Protein AF-A0A4W4F0Z3-F1 (afdb_monomer)

Mean predicted aligned error: 22.75 Å

Radius of gyration: 73.08 Å; Cα contacts (8 Å, |Δi|>4): 1; chains: 1; bounding box: 128×76×239 Å

Structure (mmCIF, N/CA/C/O backbone):
data_AF-A0A4W4F0Z3-F1
#
_entry.id   AF-A0A4W4F0Z3-F1
#
loop_
_atom_site.group_PDB
_atom_site.id
_atom_site.type_symbol
_atom_site.label_atom_id
_atom_site.label_alt_id
_atom_site.label_comp_id
_atom_site.label_asym_id
_atom_site.label_entity_id
_atom_site.label_seq_id
_atom_site.pdbx_PDB_ins_code
_atom_site.Cartn_x
_atom_site.Cartn_y
_atom_site.Cartn_z
_atom_site.occupancy
_atom_site.B_iso_or_equiv
_atom_site.auth_seq_id
_atom_site.auth_comp_id
_atom_site.auth_asym_id
_atom_site.auth_atom_id
_atom_site.pdbx_PDB_model_num
ATOM 1 N N . MET A 1 1 ? -8.549 -35.698 18.958 1.00 48.03 1 MET A N 1
ATOM 2 C CA . MET A 1 1 ? -8.783 -36.066 17.546 1.00 48.03 1 MET A CA 1
ATOM 3 C C . MET A 1 1 ? -9.666 -35.002 16.923 1.00 48.03 1 MET A C 1
ATOM 5 O O . MET A 1 1 ? -10.865 -35.073 17.109 1.00 48.03 1 MET A O 1
ATOM 9 N N . THR A 1 2 ? -9.072 -34.030 16.237 1.00 42.62 2 THR A N 1
ATOM 10 C CA . THR A 1 2 ? -9.670 -33.272 15.124 1.00 42.62 2 THR A CA 1
ATOM 11 C C . THR A 1 2 ? -8.516 -32.528 14.460 1.00 42.62 2 THR A C 1
ATOM 13 O O . THR A 1 2 ? -7.638 -31.994 15.133 1.00 42.62 2 THR A O 1
ATOM 16 N N . GLN A 1 3 ? -8.435 -32.678 13.145 1.00 43.06 3 GLN A N 1
ATOM 17 C CA . GLN A 1 3 ? -7.241 -32.471 12.338 1.00 43.06 3 GLN A CA 1
ATOM 18 C C . GLN A 1 3 ? -7.118 -31.033 11.830 1.00 43.06 3 GLN A C 1
ATOM 20 O O . GLN A 1 3 ? -8.111 -30.350 11.593 1.00 43.06 3 GLN A O 1
ATOM 25 N N . ASN A 1 4 ? -5.860 -30.649 11.618 1.00 42.28 4 ASN A N 1
ATOM 26 C CA . ASN A 1 4 ? -5.388 -29.527 10.819 1.00 42.28 4 ASN A CA 1
ATOM 27 C C . ASN A 1 4 ? -6.041 -29.455 9.433 1.00 42.28 4 ASN A C 1
ATOM 29 O O . ASN A 1 4 ? -6.035 -30.439 8.696 1.00 42.28 4 ASN A O 1
ATOM 33 N N . THR A 1 5 ? -6.403 -28.244 9.011 1.00 50.97 5 THR A N 1
ATOM 34 C CA . THR A 1 5 ? -6.470 -27.871 7.591 1.00 50.97 5 THR A CA 1
ATOM 35 C C . THR A 1 5 ? -5.779 -26.523 7.394 1.00 50.97 5 THR A C 1
ATOM 37 O O . THR A 1 5 ? -6.384 -25.468 7.565 1.00 50.97 5 THR A O 1
ATOM 40 N N . HIS A 1 6 ? -4.488 -26.564 7.054 1.00 38.00 6 HIS A N 1
ATOM 41 C CA . HIS A 1 6 ? -3.754 -25.418 6.520 1.00 38.00 6 HIS A CA 1
ATOM 42 C C . HIS A 1 6 ? -4.088 -25.266 5.032 1.00 38.00 6 HIS A C 1
ATOM 44 O O . HIS A 1 6 ? -3.732 -26.120 4.222 1.00 38.00 6 HIS A O 1
ATOM 50 N N . THR A 1 7 ? -4.746 -24.172 4.661 1.00 49.06 7 THR A N 1
ATOM 51 C CA . THR A 1 7 ? -4.883 -23.743 3.266 1.00 49.06 7 THR A CA 1
ATOM 52 C C . THR A 1 7 ? -3.730 -22.804 2.919 1.00 49.06 7 THR A C 1
ATOM 54 O O . THR A 1 7 ? -3.685 -21.668 3.388 1.00 49.06 7 THR A O 1
ATOM 57 N N . HIS A 1 8 ? -2.789 -23.286 2.106 1.00 38.97 8 HIS A N 1
ATOM 58 C CA . HIS A 1 8 ? -1.753 -22.473 1.470 1.00 38.97 8 HIS A CA 1
ATOM 59 C C . HIS A 1 8 ? -2.386 -21.580 0.394 1.00 38.97 8 HIS A C 1
ATOM 61 O O . HIS A 1 8 ? -2.864 -22.080 -0.624 1.00 38.97 8 HIS A O 1
ATOM 67 N N . THR A 1 9 ? -2.363 -20.262 0.586 1.00 44.16 9 THR A N 1
ATOM 68 C CA . THR A 1 9 ? -2.625 -19.290 -0.479 1.00 44.16 9 THR A CA 1
ATOM 69 C C . THR A 1 9 ? -1.297 -18.871 -1.105 1.00 44.16 9 THR A C 1
ATOM 71 O O . THR A 1 9 ? -0.391 -18.357 -0.456 1.00 44.16 9 THR A O 1
ATOM 74 N N . HIS A 1 10 ? -1.163 -19.175 -2.392 1.00 39.34 10 HIS A N 1
ATOM 75 C CA . HIS A 1 10 ? 0.021 -18.933 -3.203 1.00 39.34 10 HIS A CA 1
ATOM 76 C C . HIS A 1 10 ? -0.029 -17.487 -3.725 1.00 39.34 10 HIS A C 1
ATOM 78 O O . HIS A 1 10 ? -0.745 -17.193 -4.682 1.00 39.34 10 HIS A O 1
ATOM 84 N N . THR A 1 11 ? 0.708 -16.564 -3.110 1.00 44.06 11 THR A N 1
ATOM 85 C CA . THR A 1 11 ? 0.893 -15.206 -3.640 1.00 44.06 11 THR A CA 1
ATOM 86 C C . THR A 1 11 ? 1.891 -15.251 -4.798 1.00 44.06 11 THR A C 1
ATOM 88 O O . THR A 1 11 ? 3.090 -15.458 -4.630 1.00 44.06 11 THR A O 1
ATOM 91 N N . ARG A 1 12 ? 1.374 -15.116 -6.023 1.00 41.72 12 ARG A N 1
ATOM 92 C CA . ARG A 1 12 ? 2.175 -14.902 -7.233 1.00 41.72 12 ARG A CA 1
ATOM 93 C C . ARG A 1 12 ? 2.718 -13.473 -7.213 1.00 41.72 12 ARG A C 1
ATOM 95 O O . ARG A 1 12 ? 1.948 -12.524 -7.315 1.00 41.72 12 ARG A O 1
ATOM 102 N N . SER A 1 13 ? 4.035 -13.351 -7.094 1.00 32.72 13 SER A N 1
ATOM 103 C CA . SER A 1 13 ? 4.778 -12.113 -7.324 1.00 32.72 13 SER A CA 1
ATOM 104 C C . SER A 1 13 ? 4.659 -11.714 -8.799 1.00 32.72 13 SER A C 1
ATOM 106 O O . SER A 1 13 ? 5.036 -12.485 -9.683 1.00 32.72 13 SER A O 1
ATOM 108 N N . TRP A 1 14 ? 4.088 -10.540 -9.067 1.00 38.28 14 TRP A N 1
ATOM 109 C CA . TRP A 1 14 ? 4.121 -9.905 -10.382 1.00 38.28 14 TRP A CA 1
ATOM 110 C C . TRP A 1 14 ? 5.393 -9.062 -10.449 1.00 38.28 14 TRP A C 1
ATOM 112 O O . TRP A 1 14 ? 5.463 -7.981 -9.871 1.00 38.28 14 TRP A O 1
ATOM 122 N N . ALA A 1 15 ? 6.414 -9.576 -11.131 1.00 35.44 15 ALA A N 1
ATOM 123 C CA . ALA A 1 15 ? 7.592 -8.799 -11.481 1.00 35.44 15 ALA A CA 1
ATOM 124 C C . ALA A 1 15 ? 7.224 -7.825 -12.615 1.00 35.44 15 ALA A C 1
ATOM 126 O O . ALA A 1 15 ? 6.982 -8.240 -13.749 1.00 35.44 15 ALA A O 1
ATOM 127 N N . CYS A 1 16 ? 7.163 -6.529 -12.305 1.00 34.84 16 CYS A N 1
ATOM 128 C CA . CYS A 1 16 ? 7.159 -5.468 -13.307 1.00 34.84 16 CYS A CA 1
ATOM 129 C C . CYS A 1 16 ? 8.542 -5.407 -13.963 1.00 34.84 16 CYS A C 1
ATOM 131 O O . CYS A 1 16 ? 9.516 -5.004 -13.333 1.00 34.84 16 CYS A O 1
ATOM 133 N N . TYR A 1 17 ? 8.626 -5.791 -15.234 1.00 36.16 17 TYR A N 1
ATOM 134 C CA . TYR A 1 17 ? 9.799 -5.545 -16.065 1.00 36.16 17 TYR A CA 1
ATOM 135 C C . TYR A 1 17 ? 9.857 -4.058 -16.437 1.00 36.16 17 TYR A C 1
ATOM 137 O O . TYR A 1 17 ? 9.130 -3.591 -17.312 1.00 36.16 17 TYR A O 1
ATOM 145 N N . THR A 1 18 ? 10.732 -3.304 -15.779 1.00 38.12 18 THR A N 1
ATOM 146 C CA . THR A 1 18 ? 11.163 -1.969 -16.202 1.00 38.12 18 THR A CA 1
ATOM 147 C C . THR A 1 18 ? 12.208 -2.108 -17.309 1.00 38.12 18 THR A C 1
ATOM 149 O O . THR A 1 18 ? 13.385 -2.356 -17.065 1.00 38.12 18 THR A O 1
ATOM 152 N N . LEU A 1 19 ? 11.777 -1.960 -18.564 1.00 41.97 19 LEU A N 1
ATOM 153 C CA . LEU A 1 19 ? 12.691 -1.819 -19.696 1.00 41.97 19 LEU A CA 1
ATOM 154 C C . LEU A 1 19 ? 13.257 -0.392 -19.724 1.00 41.97 19 LEU A C 1
ATOM 156 O O . LEU A 1 19 ? 12.569 0.564 -20.084 1.00 41.97 19 LEU A O 1
ATOM 160 N N . LEU A 1 20 ? 14.533 -0.276 -19.349 1.00 37.03 20 LEU A N 1
ATOM 161 C CA . LEU A 1 20 ? 15.397 0.874 -19.611 1.00 37.03 20 LEU A CA 1
ATOM 162 C C . LEU A 1 20 ? 15.421 1.181 -21.118 1.00 37.03 20 LEU A C 1
ATOM 164 O O . LEU A 1 20 ? 15.815 0.340 -21.924 1.00 37.03 20 LEU A O 1
ATOM 168 N N . SER A 1 21 ? 15.053 2.405 -21.497 1.00 35.41 21 SER A N 1
ATOM 169 C CA . SER A 1 21 ? 15.347 2.964 -22.821 1.00 35.41 21 SER A CA 1
ATOM 170 C C . SER A 1 21 ? 16.510 3.945 -22.708 1.00 35.41 21 SER A C 1
ATOM 172 O O . SER A 1 21 ? 16.419 4.952 -22.009 1.00 35.41 21 SER A O 1
ATOM 174 N N . SER A 1 22 ? 17.608 3.642 -23.400 1.00 38.75 22 SER A N 1
ATOM 175 C CA . SER A 1 22 ? 18.762 4.532 -23.542 1.00 38.75 22 SER A CA 1
ATOM 176 C C . SER A 1 22 ? 18.476 5.706 -24.494 1.00 38.75 22 SER A C 1
ATOM 178 O O . SER A 1 22 ? 17.764 5.532 -25.485 1.00 38.75 22 SER A O 1
ATOM 180 N N . PRO A 1 23 ? 19.087 6.885 -24.267 1.00 50.69 23 PRO A N 1
ATOM 181 C CA . PRO A 1 23 ? 19.009 8.026 -25.167 1.00 50.69 23 PRO A CA 1
ATOM 182 C C . PRO A 1 23 ? 20.244 8.113 -26.074 1.00 50.69 23 PRO A C 1
ATOM 184 O O . PRO A 1 23 ? 21.387 8.139 -25.621 1.00 50.69 23 PRO A O 1
ATOM 187 N N . SER A 1 24 ? 20.019 8.212 -27.379 1.00 34.16 24 SER A N 1
ATOM 188 C CA . SER A 1 24 ? 20.996 8.630 -28.395 1.00 34.16 24 SER A CA 1
ATOM 189 C C . SER A 1 24 ? 20.224 8.931 -29.679 1.00 34.16 24 SER A C 1
ATOM 191 O O . SER A 1 24 ? 19.275 8.227 -29.986 1.00 34.16 24 SER A O 1
ATOM 193 N N . ARG A 1 25 ? 20.539 9.896 -30.537 1.00 37.84 25 ARG A N 1
ATOM 194 C CA . ARG A 1 25 ? 21.349 11.119 -30.534 1.00 37.84 25 ARG A CA 1
ATOM 195 C C . ARG A 1 25 ? 20.939 11.815 -31.846 1.00 37.84 25 ARG A C 1
ATOM 197 O O . ARG A 1 25 ? 20.629 11.153 -32.830 1.00 37.84 25 ARG A O 1
ATOM 204 N N . MET A 1 26 ? 20.921 13.141 -31.842 1.00 42.12 26 MET A N 1
ATOM 205 C CA . MET A 1 26 ? 20.586 14.026 -32.968 1.00 42.12 26 MET A CA 1
ATOM 206 C C . MET A 1 26 ? 21.314 13.697 -34.285 1.00 42.12 26 MET A C 1
ATOM 208 O O . MET A 1 26 ? 22.530 13.522 -34.265 1.00 42.12 26 MET A O 1
ATOM 212 N N . THR A 1 27 ? 20.619 13.795 -35.430 1.00 35.84 27 THR A N 1
ATOM 213 C CA . THR A 1 27 ? 21.241 14.184 -36.712 1.00 35.84 27 THR A CA 1
ATOM 214 C C . THR A 1 27 ? 20.357 15.121 -37.552 1.00 35.84 27 THR A C 1
ATOM 216 O O . THR A 1 27 ? 19.248 14.800 -37.956 1.00 35.84 27 THR A O 1
ATOM 219 N N . ALA A 1 28 ? 20.917 16.318 -37.743 1.00 35.69 28 ALA A N 1
ATOM 220 C CA . ALA A 1 28 ? 20.850 17.258 -38.861 1.00 35.69 28 ALA A CA 1
ATOM 221 C C . ALA A 1 28 ? 19.656 17.223 -39.839 1.00 35.69 28 ALA A C 1
ATOM 223 O O . ALA A 1 28 ? 19.572 16.402 -40.749 1.00 35.69 28 ALA A O 1
ATOM 224 N N . ALA A 1 29 ? 18.851 18.283 -39.759 1.00 36.91 29 ALA A N 1
ATOM 225 C CA . ALA A 1 29 ? 18.021 18.762 -40.852 1.00 36.91 29 ALA A CA 1
ATOM 226 C C . ALA A 1 29 ? 18.895 19.354 -41.975 1.00 36.91 29 ALA A C 1
ATOM 228 O O . ALA A 1 29 ? 19.570 20.364 -41.774 1.00 36.91 29 ALA A O 1
ATOM 229 N N . TYR A 1 30 ? 18.823 18.780 -43.175 1.00 37.81 30 TYR A N 1
ATOM 230 C CA . TYR A 1 30 ? 19.179 19.480 -44.408 1.00 37.81 30 TYR A CA 1
ATOM 231 C C . TYR A 1 30 ? 17.896 19.954 -45.093 1.00 37.81 30 TYR A C 1
ATOM 233 O O . TYR A 1 30 ? 17.104 19.166 -45.603 1.00 37.81 30 TYR A O 1
ATOM 241 N N . ARG A 1 31 ? 17.697 21.277 -45.095 1.00 37.91 31 ARG A N 1
ATOM 242 C CA . ARG A 1 31 ? 16.784 21.972 -46.009 1.00 37.91 31 ARG A CA 1
ATOM 243 C C . ARG A 1 31 ? 17.366 21.901 -47.420 1.00 37.91 31 ARG A C 1
ATOM 245 O O . ARG A 1 31 ? 18.421 22.477 -47.668 1.00 37.91 31 ARG A O 1
ATOM 252 N N . GLY A 1 32 ? 16.642 21.283 -48.344 1.00 33.62 32 GLY A N 1
ATOM 253 C CA . GLY A 1 32 ? 16.806 21.484 -49.780 1.00 33.62 32 GLY A CA 1
ATOM 254 C C . GLY A 1 32 ? 15.481 21.962 -50.362 1.00 33.62 32 GLY A C 1
ATOM 255 O O . GLY A 1 32 ? 14.520 21.204 -50.410 1.00 33.62 32 GLY A O 1
ATOM 256 N N . THR A 1 33 ? 15.403 23.232 -50.752 1.00 46.69 33 THR A N 1
ATOM 257 C CA . THR A 1 33 ? 14.305 23.771 -51.563 1.00 46.69 33 THR A CA 1
ATOM 258 C C . THR A 1 33 ? 14.465 23.343 -53.029 1.00 46.69 33 THR A C 1
ATOM 260 O O . THR A 1 33 ? 15.595 23.211 -53.506 1.00 46.69 33 THR A O 1
ATOM 263 N N . PRO A 1 34 ? 13.359 23.135 -53.767 1.00 43.38 34 PRO A N 1
ATOM 264 C CA . PRO A 1 34 ? 13.387 22.574 -55.112 1.00 43.38 34 PRO A CA 1
ATOM 265 C C . PRO A 1 34 ? 13.667 23.652 -56.165 1.00 43.38 34 PRO A C 1
ATOM 267 O O . PRO A 1 34 ? 13.206 24.790 -56.052 1.00 43.38 34 PRO A O 1
ATOM 270 N N . ARG A 1 35 ? 14.392 23.283 -57.226 1.00 37.88 35 ARG A N 1
ATOM 271 C CA . ARG A 1 35 ? 14.548 24.104 -58.432 1.00 37.88 35 ARG A CA 1
ATOM 272 C C . ARG A 1 35 ? 13.643 23.554 -59.533 1.00 37.88 35 ARG A C 1
ATOM 274 O O . ARG A 1 35 ? 13.601 22.354 -59.776 1.00 37.88 35 ARG A O 1
ATOM 281 N N . SER A 1 36 ? 12.910 24.485 -60.131 1.00 39.47 36 SER A N 1
ATOM 282 C CA . SER A 1 36 ? 11.857 24.317 -61.128 1.00 39.47 36 SER A CA 1
ATOM 283 C C . SER A 1 36 ? 12.246 23.473 -62.341 1.00 39.47 36 SER A C 1
ATOM 285 O O . SER A 1 36 ? 13.335 23.607 -62.896 1.00 39.47 36 SER A O 1
ATOM 287 N N . TYR A 1 37 ? 11.255 22.700 -62.780 1.00 37.25 37 TYR A N 1
ATOM 288 C CA . TYR A 1 37 ? 11.130 22.038 -64.068 1.00 37.25 37 TYR A CA 1
ATOM 289 C C . TYR A 1 37 ? 11.294 23.020 -65.237 1.00 37.25 37 TYR A C 1
ATOM 291 O O . TYR A 1 37 ? 10.694 24.096 -65.245 1.00 37.25 37 TYR A O 1
ATOM 299 N N . GLY A 1 38 ? 12.058 22.602 -66.244 1.00 32.56 38 GLY A N 1
ATOM 300 C CA . GLY A 1 38 ? 11.981 23.084 -67.618 1.00 32.56 38 GLY A CA 1
ATOM 301 C C . GLY A 1 38 ? 11.832 21.861 -68.518 1.00 32.56 38 GLY A C 1
ATOM 302 O O . GLY A 1 38 ? 12.766 21.075 -68.647 1.00 32.56 38 GLY A O 1
ATOM 303 N N . ALA A 1 39 ? 10.629 21.664 -69.049 1.00 41.41 39 ALA A N 1
ATOM 304 C CA . ALA A 1 39 ? 10.287 20.628 -70.023 1.00 41.41 39 ALA A CA 1
ATOM 305 C C . ALA A 1 39 ? 10.276 21.246 -71.452 1.00 41.41 39 ALA A C 1
ATOM 307 O O . ALA A 1 39 ? 10.689 22.395 -71.607 1.00 41.41 39 ALA A O 1
ATOM 308 N N . PRO A 1 40 ? 9.899 20.519 -72.518 1.00 43.72 40 PRO A N 1
ATOM 309 C CA . PRO A 1 40 ? 10.824 20.036 -73.538 1.00 43.72 40 PRO A CA 1
ATOM 310 C C . PRO A 1 40 ? 10.641 20.717 -74.910 1.00 43.72 40 PRO A C 1
ATOM 312 O O . PRO A 1 40 ? 9.731 21.514 -75.128 1.00 43.72 40 PRO A O 1
ATOM 315 N N . SER A 1 41 ? 11.525 20.363 -75.849 1.00 41.66 41 SER A N 1
ATOM 316 C CA . SER A 1 41 ? 11.457 20.687 -77.282 1.00 41.66 41 SER A CA 1
ATOM 317 C C . SER A 1 41 ? 10.125 20.307 -77.947 1.00 41.66 41 SER A C 1
ATOM 319 O O . SER A 1 41 ? 9.422 19.407 -77.485 1.00 41.66 41 SER A O 1
ATOM 321 N N . PRO A 1 42 ? 9.882 20.856 -79.149 1.00 48.09 42 PRO A N 1
ATOM 322 C CA . PRO A 1 42 ? 9.772 19.939 -80.280 1.00 48.09 42 PRO A CA 1
ATOM 323 C C . PRO A 1 42 ? 10.584 20.412 -81.494 1.00 48.09 42 PRO A C 1
ATOM 325 O O . PRO A 1 42 ? 10.504 21.565 -81.912 1.00 48.09 42 PRO A O 1
ATOM 328 N N . VAL A 1 43 ? 11.335 19.489 -82.097 1.00 39.38 43 VAL A N 1
ATOM 329 C CA . VAL A 1 43 ? 11.787 19.604 -83.489 1.00 39.38 43 VAL A CA 1
ATOM 330 C C . VAL A 1 43 ? 10.899 18.675 -84.302 1.00 39.38 43 VAL A C 1
ATOM 332 O O . VAL A 1 43 ? 10.772 17.491 -84.000 1.00 39.38 43 VAL A O 1
ATOM 335 N N . MET A 1 44 ? 10.226 19.267 -85.281 1.00 36.53 44 MET A N 1
ATOM 336 C CA . MET A 1 44 ? 9.294 18.604 -86.178 1.00 36.53 44 MET A CA 1
ATOM 337 C C . MET A 1 44 ? 10.017 17.709 -87.185 1.00 36.53 44 MET A C 1
ATOM 339 O O . MET A 1 44 ? 11.091 18.019 -87.697 1.00 36.53 44 MET A O 1
ATOM 343 N N . THR A 1 45 ? 9.341 16.609 -87.466 1.00 34.41 45 THR A N 1
ATOM 344 C CA . THR A 1 45 ? 9.605 15.561 -88.442 1.00 34.41 45 THR A CA 1
ATOM 345 C C . THR A 1 45 ? 9.576 16.098 -89.875 1.00 34.41 45 THR A C 1
ATOM 347 O O . THR A 1 45 ? 8.667 16.834 -90.257 1.00 34.41 45 THR A O 1
ATOM 350 N N . SER A 1 46 ? 10.535 15.677 -90.698 1.00 35.31 46 SER A N 1
ATOM 351 C CA . SER A 1 46 ? 10.510 15.847 -92.149 1.00 35.31 46 SER A CA 1
ATOM 352 C C . SER A 1 46 ? 9.727 14.702 -92.802 1.00 35.31 46 SER A C 1
ATOM 354 O O . SER A 1 46 ? 10.001 13.526 -92.576 1.00 35.31 46 SER A O 1
ATOM 356 N N . ALA A 1 47 ? 8.750 15.051 -93.638 1.00 33.78 47 ALA A N 1
ATOM 357 C CA . ALA A 1 47 ? 8.059 14.138 -94.543 1.00 33.78 47 ALA A CA 1
ATOM 358 C C . ALA A 1 47 ? 8.178 14.690 -95.971 1.00 33.78 47 ALA A C 1
ATOM 360 O O . ALA A 1 47 ? 7.916 15.868 -96.215 1.00 33.78 47 ALA A O 1
ATOM 361 N N . GLY A 1 48 ? 8.640 13.849 -96.897 1.00 36.34 48 GLY A N 1
ATOM 362 C CA . GLY A 1 48 ? 8.884 14.214 -98.291 1.00 36.34 48 GLY A CA 1
ATOM 363 C C . GLY A 1 48 ? 7.629 14.232 -99.160 1.00 36.34 48 GLY A C 1
ATOM 364 O O . GLY A 1 48 ? 6.620 13.629 -98.813 1.00 36.34 48 GLY A O 1
ATOM 365 N N . TYR A 1 49 ? 7.743 14.847 -100.342 1.00 35.00 49 TYR A N 1
ATOM 366 C CA . TYR A 1 49 ? 6.865 14.595 -101.485 1.00 35.00 49 TYR A CA 1
ATOM 367 C C . TYR A 1 49 ? 7.610 14.699 -102.828 1.00 35.00 49 TYR A C 1
ATOM 369 O O . TYR A 1 49 ? 8.535 15.486 -103.016 1.00 35.00 49 TYR A O 1
ATOM 377 N N . ARG A 1 50 ? 7.158 13.833 -103.741 1.00 33.12 50 ARG A N 1
ATOM 378 C CA . ARG A 1 50 ? 7.508 13.602 -105.153 1.00 33.12 50 ARG A CA 1
ATOM 379 C C . ARG A 1 50 ? 7.442 14.836 -106.075 1.00 33.12 50 ARG A C 1
ATOM 381 O O . ARG A 1 50 ? 6.441 15.534 -106.086 1.00 33.12 50 ARG A O 1
ATOM 388 N N . GLY A 1 51 ? 8.441 14.929 -106.962 1.00 32.59 51 GLY A N 1
ATOM 389 C CA . GLY A 1 51 ? 8.392 14.900 -108.443 1.00 32.59 51 GLY A CA 1
ATOM 390 C C . GLY A 1 51 ? 7.353 15.693 -109.263 1.00 32.59 51 GLY A C 1
ATOM 391 O O . GLY A 1 51 ? 6.156 15.515 -109.070 1.00 32.59 51 GLY A O 1
ATOM 392 N N . LYS A 1 52 ? 7.822 16.379 -110.327 1.00 34.09 52 LYS A N 1
ATOM 393 C CA . LYS A 1 52 ? 7.480 16.148 -111.760 1.00 34.09 52 LYS A CA 1
ATOM 394 C C . LYS A 1 52 ? 8.169 17.151 -112.719 1.00 34.09 52 LYS A C 1
ATOM 396 O O . LYS A 1 52 ? 8.708 18.165 -112.302 1.00 34.09 52 LYS A O 1
ATOM 401 N N . LEU A 1 53 ? 8.168 16.755 -113.996 1.00 35.12 53 LEU A N 1
ATOM 402 C CA . LEU A 1 53 ? 8.864 17.227 -115.208 1.00 35.12 53 LEU A CA 1
ATOM 403 C C . LEU A 1 53 ? 8.303 18.517 -115.851 1.00 35.12 53 LEU A C 1
ATOM 405 O O . LEU A 1 53 ? 7.125 18.801 -115.666 1.00 35.12 53 LEU A O 1
ATOM 409 N N . SER A 1 54 ? 9.108 19.172 -116.714 1.00 30.33 54 SER A N 1
ATOM 410 C CA . SER A 1 54 ? 8.746 19.929 -117.953 1.00 30.33 54 SER A CA 1
ATOM 411 C C . SER A 1 54 ? 9.941 20.834 -118.353 1.00 30.33 54 SER A C 1
ATOM 413 O O . SER A 1 54 ? 10.372 21.615 -117.518 1.00 30.33 54 SER A O 1
ATOM 415 N N . ALA A 1 55 ? 10.672 20.692 -119.472 1.00 32.66 55 ALA A N 1
ATOM 416 C CA . ALA A 1 55 ? 10.374 20.786 -120.919 1.00 32.66 55 ALA A CA 1
ATOM 417 C C . ALA A 1 55 ? 10.524 22.207 -121.539 1.00 32.66 55 ALA A C 1
ATOM 419 O O . ALA A 1 55 ? 9.847 23.141 -121.127 1.00 32.66 55 ALA A O 1
ATOM 420 N N . GLY A 1 56 ? 11.353 22.297 -122.602 1.00 30.62 56 GLY A N 1
ATOM 421 C CA . GLY A 1 56 ? 11.440 23.381 -123.612 1.00 30.62 56 GLY A CA 1
ATOM 422 C C . GLY A 1 56 ? 12.420 24.535 -123.303 1.00 30.62 56 GLY A C 1
ATOM 423 O O . GLY A 1 56 ? 12.515 24.945 -122.161 1.00 30.62 56 GLY A O 1
ATOM 424 N N . ARG A 1 57 ? 13.149 25.170 -124.239 1.00 34.66 57 ARG A N 1
ATOM 425 C CA . ARG A 1 57 ? 13.152 25.144 -125.716 1.00 34.66 57 ARG A CA 1
ATOM 426 C C . ARG A 1 57 ? 14.298 26.056 -126.257 1.00 34.66 57 ARG A C 1
ATOM 428 O O . ARG A 1 57 ? 14.528 27.113 -125.693 1.00 34.66 57 ARG A O 1
ATOM 435 N N . SER A 1 58 ? 14.900 25.661 -127.390 1.00 31.97 58 SER A N 1
ATOM 436 C CA . SER A 1 58 ? 15.491 26.451 -128.509 1.00 31.97 58 SER A CA 1
ATOM 437 C C . SER A 1 58 ? 16.643 27.472 -128.360 1.00 31.97 58 SER A C 1
ATOM 439 O O . SER A 1 58 ? 16.522 28.495 -127.702 1.00 31.97 58 SER A O 1
ATOM 441 N N . GLY A 1 59 ? 17.645 27.298 -129.238 1.00 30.81 59 GLY A N 1
ATOM 442 C CA . GLY A 1 59 ? 18.498 28.341 -129.835 1.00 30.81 59 GLY A CA 1
ATOM 443 C C . GLY A 1 59 ? 19.458 27.714 -130.859 1.00 30.81 59 GLY A C 1
ATOM 444 O O . GLY A 1 59 ? 20.156 26.770 -130.520 1.00 30.81 59 GLY A O 1
ATOM 445 N N . CYS A 1 60 ? 19.424 28.150 -132.119 1.00 30.28 60 CYS A N 1
ATOM 446 C CA . CYS A 1 60 ? 19.910 27.430 -133.302 1.00 30.28 60 CYS A CA 1
ATOM 447 C C . CYS A 1 60 ? 21.050 28.199 -134.011 1.00 30.28 60 CYS A C 1
ATOM 449 O O . CYS A 1 60 ? 20.914 29.408 -134.161 1.00 30.28 60 CYS A O 1
ATOM 451 N N . ALA A 1 61 ? 22.057 27.454 -134.508 1.00 33.16 61 ALA A N 1
ATOM 452 C CA . ALA A 1 61 ? 22.896 27.680 -135.710 1.00 33.16 61 ALA A CA 1
ATOM 453 C C . ALA A 1 61 ? 23.875 28.890 -135.763 1.00 33.16 61 ALA A C 1
ATOM 455 O O . ALA A 1 61 ? 23.726 29.815 -134.970 1.00 33.16 61 ALA A O 1
ATOM 456 N N . PRO A 1 62 ? 24.847 28.947 -136.715 1.00 45.69 62 PRO A N 1
ATOM 457 C CA . PRO A 1 62 ? 25.226 27.974 -137.757 1.00 45.69 62 PRO A CA 1
ATOM 458 C C . PRO A 1 62 ? 26.737 27.615 -137.831 1.00 45.69 62 PRO A C 1
ATOM 460 O O . PRO A 1 62 ? 27.599 28.243 -137.223 1.00 45.69 62 PRO A O 1
ATOM 463 N N . VAL A 1 63 ? 27.021 26.585 -138.634 1.00 49.16 63 VAL A N 1
ATOM 464 C CA . VAL A 1 63 ? 28.328 26.179 -139.205 1.00 49.16 63 VAL A CA 1
ATOM 465 C C . VAL A 1 63 ? 28.725 27.142 -140.348 1.00 49.16 63 VAL A C 1
ATOM 467 O O . VAL A 1 63 ? 27.827 27.767 -140.918 1.00 49.16 63 VAL A O 1
ATOM 470 N N . PRO A 1 64 ? 30.019 27.294 -140.699 1.00 49.94 64 PRO A N 1
ATOM 471 C CA . PRO A 1 64 ? 30.616 26.484 -141.786 1.00 49.94 64 PRO A CA 1
ATOM 472 C C . PRO A 1 64 ? 32.080 26.087 -141.473 1.00 49.94 64 PRO A C 1
ATOM 474 O O . PRO A 1 64 ? 32.789 26.798 -140.776 1.00 49.94 64 PRO A O 1
ATOM 477 N N . ASP A 1 65 ? 32.530 24.858 -141.700 1.00 34.56 65 ASP A N 1
ATOM 478 C CA . ASP A 1 65 ? 32.854 24.147 -142.947 1.00 34.56 65 ASP A CA 1
ATOM 479 C C . ASP A 1 65 ? 34.196 24.543 -143.604 1.00 34.56 65 ASP A C 1
ATOM 481 O O . ASP A 1 65 ? 34.497 25.717 -143.802 1.00 34.56 65 ASP A O 1
ATOM 485 N N . ALA A 1 66 ? 34.924 23.485 -143.983 1.00 40.16 66 ALA A N 1
ATOM 486 C CA . ALA A 1 66 ? 36.101 23.392 -144.851 1.00 40.16 66 ALA A CA 1
ATOM 487 C C . ALA A 1 66 ? 37.533 23.638 -144.288 1.00 40.16 66 ALA A C 1
ATOM 489 O O . ALA A 1 66 ? 37.959 24.761 -144.044 1.00 40.16 66 ALA A O 1
ATOM 490 N N . LEU A 1 67 ? 38.304 22.529 -144.313 1.00 47.12 67 LEU A N 1
ATOM 491 C CA . LEU A 1 67 ? 39.764 22.387 -144.531 1.00 47.12 67 LEU A CA 1
ATOM 492 C C . LEU A 1 67 ? 40.714 22.429 -143.310 1.00 47.12 67 LEU A C 1
ATOM 494 O O . LEU A 1 67 ? 41.264 23.470 -142.989 1.00 47.12 67 LEU A O 1
ATOM 498 N N . ASP A 1 68 ? 40.986 21.255 -142.712 1.00 45.62 68 ASP A N 1
ATOM 499 C CA . ASP A 1 68 ? 42.344 20.661 -142.599 1.00 45.62 68 ASP A CA 1
ATOM 500 C C . ASP A 1 68 ? 42.271 19.269 -141.915 1.00 45.62 68 ASP A C 1
ATOM 502 O O . ASP A 1 68 ? 42.159 19.129 -140.693 1.00 45.62 68 ASP A O 1
ATOM 506 N N . LEU A 1 69 ? 42.262 18.201 -142.721 1.00 51.50 69 LEU A N 1
ATOM 507 C CA . LEU A 1 69 ? 41.908 16.833 -142.308 1.00 51.50 69 LEU A CA 1
ATOM 508 C C . LEU A 1 69 ? 43.114 15.969 -141.877 1.00 51.50 69 LEU A C 1
ATOM 510 O O . LEU A 1 69 ? 43.032 14.742 -141.931 1.00 51.50 69 LEU A O 1
ATOM 514 N N . SER A 1 70 ? 44.221 16.577 -141.432 1.00 52.66 70 SER A N 1
ATOM 515 C CA . SER A 1 70 ? 45.366 15.826 -140.875 1.00 52.66 70 SER A CA 1
ATOM 516 C C . SER A 1 70 ? 45.824 16.270 -139.475 1.00 52.66 70 SER A C 1
ATOM 518 O O . SER A 1 70 ? 46.332 15.436 -138.730 1.00 52.66 70 SER A O 1
ATOM 520 N N . GLN A 1 71 ? 45.542 17.510 -139.042 1.00 51.78 71 GLN A N 1
ATOM 521 C CA . GLN A 1 71 ? 45.730 17.949 -137.643 1.00 51.78 71 GLN A CA 1
ATOM 522 C C . GLN A 1 71 ? 44.496 17.709 -136.749 1.00 51.78 71 GLN A C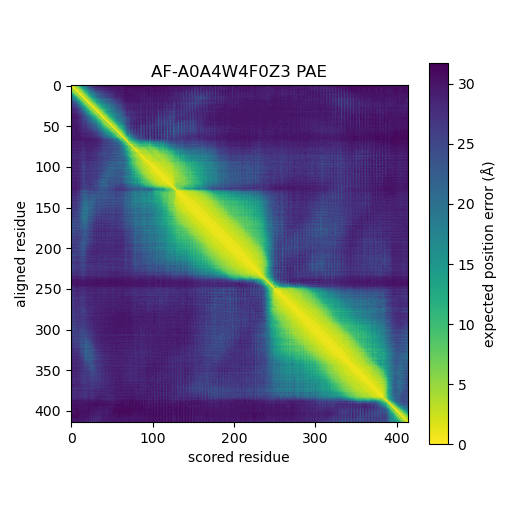 1
ATOM 524 O O . GLN A 1 71 ? 44.636 17.474 -135.547 1.00 51.78 71 GLN A O 1
ATOM 529 N N . SER A 1 72 ? 43.282 17.687 -137.316 1.00 51.34 72 SER A N 1
ATOM 530 C CA . SER A 1 72 ? 42.036 17.471 -136.554 1.00 51.34 72 SER A CA 1
ATOM 531 C C . SER A 1 72 ? 41.917 16.072 -135.933 1.00 51.34 72 SER A C 1
ATOM 533 O O . SER A 1 72 ? 41.322 15.919 -134.869 1.00 51.34 72 SER A O 1
ATOM 535 N N . THR A 1 73 ? 42.492 15.032 -136.542 1.00 56.31 73 THR A N 1
ATOM 536 C CA . THR A 1 73 ? 42.451 13.657 -136.007 1.00 56.31 73 THR A CA 1
ATOM 537 C C . THR A 1 73 ? 43.354 13.479 -134.784 1.00 56.31 73 THR A C 1
ATOM 539 O O . THR A 1 73 ? 42.969 12.770 -133.854 1.00 56.31 73 THR A O 1
ATOM 542 N N . ALA A 1 74 ? 44.497 14.173 -134.735 1.00 58.59 74 ALA A N 1
ATOM 543 C CA . ALA A 1 74 ? 45.390 14.200 -133.577 1.00 58.59 74 ALA A CA 1
ATOM 544 C C . ALA A 1 74 ? 44.748 14.941 -132.390 1.00 58.59 74 ALA A C 1
ATOM 546 O O . ALA A 1 74 ? 44.632 14.366 -131.311 1.00 58.59 74 ALA A O 1
ATOM 547 N N . ILE A 1 75 ? 44.195 16.139 -132.617 1.00 58.88 75 ILE A N 1
ATOM 548 C CA . ILE A 1 75 ? 43.519 16.936 -131.574 1.00 58.88 75 ILE A CA 1
ATOM 549 C C . ILE A 1 75 ? 42.236 16.242 -131.078 1.00 58.88 75 ILE A C 1
ATOM 551 O O . ILE A 1 75 ? 41.924 16.271 -129.889 1.00 58.88 75 ILE A O 1
ATOM 555 N N . THR A 1 76 ? 41.498 15.547 -131.954 1.00 61.34 76 THR A N 1
ATOM 556 C CA . THR A 1 76 ? 40.301 14.778 -131.561 1.00 61.34 76 THR A CA 1
ATOM 557 C C . THR A 1 76 ? 40.658 13.523 -130.761 1.00 61.34 76 THR A C 1
ATOM 559 O O . THR A 1 76 ? 39.922 13.160 -129.843 1.00 61.34 76 THR A O 1
ATOM 562 N N . ASN A 1 77 ? 41.775 12.859 -131.075 1.00 62.22 77 ASN A N 1
ATOM 563 C CA . ASN A 1 77 ? 42.271 11.729 -130.289 1.00 62.22 77 ASN A CA 1
ATOM 564 C C . ASN A 1 77 ? 42.822 12.186 -128.932 1.00 62.22 77 ASN A C 1
ATOM 566 O O . ASN A 1 77 ? 42.495 11.562 -127.928 1.00 62.22 77 ASN A O 1
ATOM 570 N N . GLU A 1 78 ? 43.538 13.309 -128.861 1.00 64.69 78 GLU A N 1
ATOM 571 C CA . GLU A 1 78 ? 43.955 13.924 -127.593 1.00 64.69 78 GLU A CA 1
ATOM 572 C C . GLU A 1 78 ? 42.753 14.361 -126.746 1.00 64.69 78 GLU A C 1
ATOM 574 O O . GLU A 1 78 ? 42.686 14.036 -125.565 1.00 64.69 78 GLU A O 1
ATOM 579 N N . MET A 1 79 ? 41.729 14.986 -127.337 1.00 64.88 79 MET A N 1
ATOM 580 C CA . MET A 1 79 ? 40.474 15.294 -126.637 1.00 64.88 79 MET A CA 1
ATOM 581 C C . MET A 1 79 ? 39.726 14.041 -126.177 1.00 64.88 79 MET A C 1
ATOM 583 O O . MET A 1 79 ? 39.066 14.076 -125.142 1.00 64.88 79 MET A O 1
ATOM 587 N N . LYS A 1 80 ? 39.772 12.939 -126.935 1.00 70.62 80 LYS A N 1
ATOM 588 C CA . LYS A 1 80 ? 39.200 11.658 -126.499 1.00 70.62 80 LYS A CA 1
ATOM 589 C C . LYS A 1 80 ? 39.981 11.090 -125.322 1.00 70.62 80 LYS A C 1
ATOM 591 O O . LYS A 1 80 ? 39.334 10.665 -124.379 1.00 70.62 80 LYS A O 1
ATOM 596 N N . ILE A 1 81 ? 41.314 11.154 -125.341 1.00 70.75 81 ILE A N 1
ATOM 597 C CA . ILE A 1 81 ? 42.180 10.715 -124.237 1.00 70.75 81 ILE A CA 1
ATOM 598 C C . ILE A 1 81 ? 41.943 11.570 -122.985 1.00 70.75 81 ILE A C 1
ATOM 600 O O . ILE A 1 81 ? 41.789 11.029 -121.893 1.00 70.75 81 ILE A O 1
ATOM 604 N N . ILE A 1 82 ? 41.837 12.894 -123.133 1.00 75.06 82 ILE A N 1
ATOM 605 C CA . ILE A 1 82 ? 41.510 13.812 -122.033 1.00 75.06 82 ILE A CA 1
ATOM 606 C C . ILE A 1 82 ? 40.108 13.517 -121.498 1.00 75.06 82 ILE A C 1
ATOM 608 O O . ILE A 1 82 ? 39.951 13.396 -120.293 1.00 75.06 82 ILE A O 1
ATOM 612 N N . ARG A 1 83 ? 39.106 13.305 -122.361 1.00 76.25 83 ARG A N 1
ATOM 613 C CA . ARG A 1 83 ? 37.745 12.937 -121.932 1.00 76.25 83 ARG A CA 1
ATOM 614 C C . ARG A 1 83 ? 37.671 11.553 -121.296 1.00 76.25 83 ARG A C 1
ATOM 616 O O . ARG A 1 83 ? 36.864 11.363 -120.396 1.00 76.25 83 ARG A O 1
ATOM 623 N N . THR A 1 84 ? 38.461 10.576 -121.743 1.00 77.94 84 THR A N 1
ATOM 624 C CA . THR A 1 84 ? 38.514 9.254 -121.101 1.00 77.94 84 THR A CA 1
ATOM 625 C C . THR A 1 84 ? 39.222 9.327 -119.758 1.00 77.94 84 THR A C 1
ATOM 627 O O . THR A 1 84 ? 38.732 8.730 -118.811 1.00 77.94 84 THR A O 1
ATOM 630 N N . ASN A 1 85 ? 40.296 10.111 -119.650 1.00 79.25 85 ASN A N 1
ATOM 631 C CA . ASN A 1 85 ? 41.006 10.354 -118.396 1.00 79.25 85 ASN A CA 1
ATOM 632 C C . ASN A 1 85 ? 40.143 11.159 -117.405 1.00 79.25 85 ASN A C 1
ATOM 634 O O . ASN A 1 85 ? 40.049 10.808 -116.239 1.00 79.25 85 ASN A O 1
ATOM 638 N N . GLU A 1 86 ? 39.432 12.189 -117.864 1.00 81.38 86 GLU A N 1
ATOM 639 C CA . GLU A 1 86 ? 38.464 12.946 -117.062 1.00 81.38 86 GLU A CA 1
ATOM 640 C C . GLU A 1 86 ? 37.289 12.058 -116.640 1.00 81.38 86 GLU A C 1
ATOM 642 O O . GLU A 1 86 ? 36.874 12.086 -115.486 1.00 81.38 86 GLU A O 1
ATOM 647 N N . LYS A 1 87 ? 36.792 11.195 -117.535 1.00 83.00 87 LYS A N 1
ATOM 648 C CA . LYS A 1 87 ? 35.768 10.200 -117.204 1.00 83.00 87 LYS A CA 1
ATOM 649 C C . LYS A 1 87 ? 36.266 9.194 -116.167 1.00 83.00 87 LYS A C 1
ATOM 651 O O . LYS A 1 87 ? 35.498 8.848 -115.281 1.00 83.00 87 LYS A O 1
ATOM 656 N N . GLU A 1 88 ? 37.515 8.750 -116.247 1.00 82.44 88 GLU A N 1
ATOM 657 C CA . GLU A 1 88 ? 38.130 7.835 -115.279 1.00 82.44 88 GLU A CA 1
ATOM 658 C C . GLU A 1 8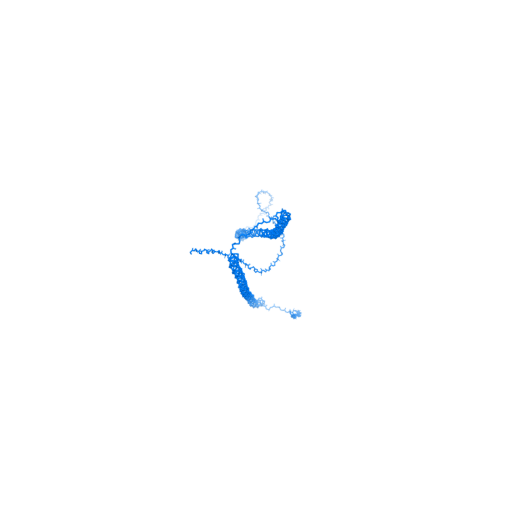8 ? 38.376 8.520 -113.926 1.00 82.44 88 GLU A C 1
ATOM 660 O O . GLU A 1 88 ? 38.102 7.938 -112.880 1.00 82.44 88 GLU A O 1
ATOM 665 N N . GLN A 1 89 ? 38.778 9.794 -113.918 1.00 81.62 89 GLN A N 1
ATOM 666 C CA . GLN A 1 89 ? 38.883 10.603 -112.699 1.00 81.62 89 GLN A CA 1
ATOM 667 C C . GLN A 1 89 ? 37.516 10.863 -112.058 1.00 81.62 89 GLN A C 1
ATOM 669 O O . GLN A 1 89 ? 37.374 10.739 -110.841 1.00 81.62 89 GLN A O 1
ATOM 674 N N . LEU A 1 90 ? 36.498 11.182 -112.861 1.00 84.44 90 LEU A N 1
ATOM 675 C CA . LEU A 1 90 ? 35.118 11.332 -112.403 1.00 84.44 90 LEU A CA 1
ATOM 676 C C . LEU A 1 90 ? 34.547 10.001 -111.917 1.00 84.44 90 LEU A C 1
ATOM 678 O O . LEU A 1 90 ? 33.825 9.992 -110.927 1.00 84.44 90 LEU A O 1
ATOM 682 N N . GLN A 1 91 ? 34.896 8.885 -112.555 1.00 83.75 91 GLN A N 1
ATOM 683 C CA . GLN A 1 91 ? 34.520 7.549 -112.105 1.00 83.75 91 GLN A CA 1
ATOM 684 C C . GLN A 1 91 ? 35.198 7.207 -110.775 1.00 83.75 91 GLN A C 1
ATOM 686 O O . GLN A 1 91 ? 34.506 6.831 -109.841 1.00 83.75 91 GLN A O 1
ATOM 691 N N . GLY A 1 92 ? 36.500 7.461 -110.622 1.00 86.06 92 GLY A N 1
ATOM 692 C CA . GLY A 1 92 ? 37.210 7.258 -109.356 1.00 86.06 92 GLY A CA 1
ATOM 693 C C . GLY A 1 92 ? 36.721 8.173 -108.228 1.00 86.06 92 GLY A C 1
ATOM 694 O O . GLY A 1 92 ? 36.684 7.766 -107.067 1.00 86.06 92 GLY A O 1
ATOM 695 N N . LEU A 1 93 ? 36.304 9.403 -108.544 1.00 86.88 93 LEU A N 1
ATOM 696 C CA . LEU A 1 93 ? 35.607 10.277 -107.597 1.00 86.88 93 LEU A CA 1
ATOM 697 C C . LEU A 1 93 ? 34.229 9.724 -107.237 1.00 86.88 93 LEU A C 1
ATOM 699 O O . LEU A 1 93 ? 33.874 9.718 -106.063 1.00 86.88 93 LEU A O 1
ATOM 703 N N . ASN A 1 94 ? 33.472 9.233 -108.216 1.00 88.25 94 ASN A N 1
ATOM 704 C CA . ASN A 1 94 ? 32.156 8.651 -107.992 1.00 88.25 94 ASN A CA 1
ATOM 705 C C . ASN A 1 94 ? 32.244 7.370 -107.147 1.00 88.25 94 ASN A C 1
ATOM 707 O O . ASN A 1 94 ? 31.494 7.232 -106.193 1.00 88.25 94 ASN A O 1
ATOM 711 N N . ASP A 1 95 ? 33.225 6.499 -107.385 1.00 89.31 95 ASP A N 1
ATOM 712 C CA . ASP A 1 95 ? 33.467 5.295 -106.578 1.00 89.31 95 ASP A CA 1
ATOM 713 C C . ASP A 1 95 ? 33.846 5.655 -105.126 1.00 89.31 95 ASP A C 1
ATOM 715 O O . ASP A 1 95 ? 33.383 5.039 -104.159 1.00 89.31 95 ASP A O 1
ATOM 719 N N . ARG A 1 96 ? 34.629 6.727 -104.932 1.00 89.75 96 ARG A N 1
ATOM 720 C CA . ARG A 1 96 ? 34.894 7.298 -103.597 1.00 89.75 96 ARG A CA 1
ATOM 721 C C . ARG A 1 96 ? 33.642 7.906 -102.960 1.00 89.75 96 ARG A C 1
ATOM 723 O O . ARG A 1 96 ? 33.473 7.798 -101.749 1.00 89.75 96 ARG A O 1
ATOM 730 N N . PHE A 1 97 ? 32.754 8.523 -103.739 1.00 92.38 97 PHE A N 1
ATOM 731 C CA . PHE A 1 97 ? 31.469 9.005 -103.233 1.00 92.38 97 PHE A CA 1
ATOM 732 C C . PHE A 1 97 ? 30.537 7.858 -102.855 1.00 92.38 97 PHE A C 1
ATOM 734 O O . PHE A 1 97 ? 29.901 7.943 -101.812 1.00 92.38 97 PHE A O 1
ATOM 741 N N . VAL A 1 98 ? 30.494 6.775 -103.630 1.00 92.75 98 VAL A N 1
ATOM 742 C CA . VAL A 1 98 ? 29.702 5.579 -103.314 1.00 92.75 98 VAL A CA 1
ATOM 743 C C . VAL A 1 98 ? 30.179 4.967 -101.999 1.00 92.75 98 VAL A C 1
ATOM 745 O O . VAL A 1 98 ? 29.381 4.818 -101.080 1.00 92.75 98 VAL A O 1
ATOM 748 N N . THR A 1 99 ? 31.485 4.737 -101.843 1.00 91.69 99 THR A N 1
ATOM 749 C CA . THR A 1 99 ? 32.056 4.229 -100.579 1.00 91.69 99 THR A CA 1
ATOM 750 C C . THR A 1 99 ? 31.851 5.188 -99.400 1.00 91.69 99 THR A C 1
ATOM 752 O O . THR A 1 99 ? 31.618 4.749 -98.271 1.00 91.69 99 THR A O 1
ATOM 755 N N . PHE A 1 100 ? 31.887 6.506 -99.626 1.00 95.19 100 PHE A N 1
ATOM 756 C CA . PHE A 1 100 ? 31.554 7.489 -98.594 1.00 95.19 100 PHE A CA 1
ATOM 757 C C . PHE A 1 100 ? 30.068 7.447 -98.212 1.00 95.19 100 PHE A C 1
ATOM 759 O O . PHE A 1 100 ? 29.756 7.460 -97.024 1.00 95.19 100 PHE A O 1
ATOM 766 N N . ILE A 1 101 ? 29.156 7.342 -99.183 1.00 92.88 101 ILE A N 1
ATOM 767 C CA . ILE A 1 101 ? 27.711 7.205 -98.951 1.00 92.88 101 ILE A CA 1
ATOM 768 C C . ILE A 1 101 ? 27.415 5.906 -98.199 1.00 92.88 101 ILE A C 1
ATOM 770 O O . ILE A 1 101 ? 26.665 5.935 -97.229 1.00 92.88 101 ILE A O 1
ATOM 774 N N . GLU A 1 102 ? 28.039 4.790 -98.574 1.00 93.88 102 GLU A N 1
ATOM 775 C CA . GLU A 1 102 ? 27.927 3.513 -97.859 1.00 93.88 102 GLU A CA 1
ATOM 776 C C . GLU A 1 102 ? 28.413 3.636 -96.411 1.00 93.88 102 GLU A C 1
ATOM 778 O O . GLU A 1 102 ? 27.742 3.169 -95.491 1.00 93.88 102 GLU A O 1
ATOM 783 N N . LYS A 1 103 ? 29.536 4.330 -96.179 1.00 95.00 103 LYS A N 1
ATOM 784 C CA . LYS A 1 103 ? 30.051 4.583 -94.828 1.00 95.00 103 LYS A CA 1
ATOM 785 C C . LYS A 1 103 ? 29.123 5.481 -94.013 1.00 95.00 103 LYS A C 1
ATOM 787 O O . LYS A 1 103 ? 28.906 5.203 -92.837 1.00 95.00 103 LYS A O 1
ATOM 792 N N . VAL A 1 104 ? 28.568 6.535 -94.611 1.00 95.44 104 VAL A N 1
ATOM 793 C CA . VAL A 1 104 ? 27.570 7.395 -93.957 1.00 95.44 104 VAL A CA 1
ATOM 794 C C . VAL A 1 104 ? 26.321 6.585 -93.631 1.00 95.44 104 VAL A C 1
ATOM 796 O O . VAL A 1 104 ? 25.853 6.652 -92.503 1.00 95.44 104 VAL A O 1
ATOM 799 N N . HIS A 1 105 ? 25.837 5.747 -94.546 1.00 94.38 105 HIS A N 1
ATOM 800 C CA . HIS A 1 105 ? 24.672 4.900 -94.303 1.00 94.38 105 HIS A CA 1
ATOM 801 C C . HIS A 1 105 ? 24.928 3.873 -93.193 1.00 94.38 105 HIS A C 1
ATOM 803 O O . HIS A 1 105 ? 24.076 3.667 -92.331 1.00 94.38 105 HIS A O 1
ATOM 809 N N . HIS A 1 106 ? 26.124 3.279 -93.159 1.00 95.50 106 HIS A N 1
ATOM 810 C CA . HIS A 1 106 ? 26.538 2.375 -92.090 1.00 95.50 106 HIS A CA 1
ATOM 811 C C . HIS A 1 106 ? 26.621 3.092 -90.735 1.00 95.50 106 HIS A C 1
ATOM 813 O O . HIS A 1 106 ? 26.125 2.577 -89.735 1.00 95.50 106 HIS A O 1
ATOM 819 N N . LEU A 1 107 ? 27.186 4.304 -90.696 1.00 95.00 107 LEU A N 1
ATOM 820 C CA . LEU A 1 107 ? 27.246 5.128 -89.486 1.00 95.00 107 LEU A CA 1
ATOM 821 C C . LEU A 1 107 ? 25.862 5.607 -89.039 1.00 95.00 107 LEU A C 1
ATOM 823 O O . LEU A 1 107 ? 25.583 5.610 -87.846 1.00 95.00 107 LEU A O 1
ATOM 827 N N . GLU A 1 108 ? 24.976 5.971 -89.964 1.00 94.44 108 GLU A N 1
ATOM 828 C CA . GLU A 1 108 ? 23.584 6.306 -89.663 1.00 94.44 108 GLU A CA 1
ATOM 829 C C . GLU A 1 108 ? 22.837 5.105 -89.095 1.00 94.44 108 GLU A C 1
ATOM 831 O O . GLU A 1 108 ? 22.114 5.240 -88.112 1.00 94.44 108 GLU A O 1
ATOM 836 N N . GLN A 1 109 ? 23.010 3.922 -89.685 1.00 95.62 109 GLN A N 1
ATOM 837 C CA . GLN A 1 109 ? 22.391 2.702 -89.185 1.00 95.62 109 GLN A CA 1
ATOM 838 C C . GLN A 1 109 ? 22.926 2.347 -87.794 1.00 95.62 109 GLN A C 1
ATOM 840 O O . GLN A 1 109 ? 22.138 2.031 -86.906 1.00 95.62 109 GLN A O 1
ATOM 845 N N . HIS A 1 110 ? 24.237 2.465 -87.576 1.00 95.00 110 HIS A N 1
ATOM 846 C CA . HIS A 1 110 ? 24.851 2.239 -86.271 1.00 95.00 110 HIS A CA 1
ATOM 847 C C . HIS A 1 110 ? 24.381 3.266 -85.231 1.00 95.00 110 HIS A C 1
ATOM 849 O O . HIS A 1 110 ? 24.023 2.888 -84.119 1.00 95.00 110 HIS A O 1
ATOM 855 N N . ASN A 1 111 ? 24.294 4.549 -85.592 1.00 94.38 111 ASN A N 1
ATOM 856 C CA . ASN A 1 111 ? 23.745 5.586 -84.717 1.00 94.38 111 ASN A CA 1
ATOM 857 C C . ASN A 1 111 ? 22.273 5.331 -84.390 1.00 94.38 111 ASN A C 1
ATOM 859 O O . ASN A 1 111 ? 21.906 5.446 -83.230 1.00 94.38 111 ASN A O 1
ATOM 863 N N . ARG A 1 112 ? 21.447 4.897 -85.352 1.00 96.12 112 ARG A N 1
ATOM 864 C CA . ARG A 1 112 ? 20.050 4.511 -85.079 1.00 96.12 112 ARG A CA 1
ATOM 865 C C . ARG A 1 112 ? 19.958 3.355 -84.081 1.00 96.12 112 ARG A C 1
ATOM 867 O O . ARG A 1 112 ? 19.086 3.368 -83.218 1.00 96.12 112 ARG A O 1
ATOM 874 N N . VAL A 1 113 ? 20.846 2.362 -84.181 1.00 96.25 113 VAL A N 1
ATOM 875 C CA . VAL A 1 113 ? 20.902 1.246 -83.220 1.00 96.25 113 VAL A CA 1
ATOM 876 C C . VAL A 1 113 ? 21.327 1.740 -81.837 1.00 96.25 113 VAL A C 1
ATOM 878 O O . VAL A 1 113 ? 20.658 1.423 -80.857 1.00 96.25 113 VAL A O 1
ATOM 881 N N . LEU A 1 114 ? 22.374 2.566 -81.751 1.00 94.88 114 LEU A N 1
ATOM 882 C CA . LEU A 1 114 ? 22.824 3.153 -80.485 1.00 94.88 114 LEU A CA 1
ATOM 883 C C . LEU A 1 114 ? 21.757 4.055 -79.851 1.00 94.88 114 LEU A C 1
ATOM 885 O O . LEU A 1 114 ? 21.556 4.015 -78.642 1.00 94.88 114 LEU A O 1
ATOM 889 N N . GLU A 1 115 ? 21.041 4.850 -80.644 1.00 94.88 115 GLU A N 1
ATOM 890 C CA . GLU A 1 115 ? 19.930 5.681 -80.174 1.00 94.88 115 GLU A CA 1
ATOM 891 C C . GLU A 1 115 ? 18.796 4.825 -79.600 1.00 94.88 115 GLU A C 1
ATOM 893 O O . GLU A 1 115 ? 18.273 5.138 -78.527 1.00 94.88 115 GLU A O 1
ATOM 898 N N . ALA A 1 116 ? 18.452 3.717 -80.264 1.00 94.31 116 ALA A N 1
ATOM 899 C CA . ALA A 1 116 ? 17.459 2.767 -79.773 1.00 94.31 116 ALA A CA 1
ATOM 900 C C . ALA A 1 116 ? 17.916 2.065 -78.480 1.00 94.31 116 ALA A C 1
ATOM 902 O O . ALA A 1 116 ? 17.127 1.915 -77.545 1.00 94.31 116 ALA A O 1
ATOM 903 N N . GLU A 1 117 ? 19.191 1.685 -78.386 1.00 94.50 117 GLU A N 1
ATOM 904 C CA . GLU A 1 117 ? 19.771 1.083 -77.183 1.00 94.50 117 GLU A CA 1
ATOM 905 C C . GLU A 1 117 ? 19.782 2.071 -76.009 1.00 94.50 117 GLU A C 1
ATOM 907 O O . GLU A 1 117 ? 19.325 1.741 -74.913 1.00 94.50 117 GLU A O 1
ATOM 912 N N . VAL A 1 118 ? 20.200 3.319 -76.240 1.00 92.81 118 VAL A N 1
ATOM 913 C CA . VAL A 1 118 ? 20.162 4.391 -75.233 1.00 92.81 118 VAL A CA 1
ATOM 914 C C . VAL A 1 118 ? 18.729 4.670 -74.782 1.00 92.81 118 VAL A C 1
ATOM 916 O O . VAL A 1 118 ? 18.494 4.850 -73.585 1.00 92.81 118 VAL A O 1
ATOM 919 N N . ALA A 1 119 ? 17.758 4.687 -75.698 1.00 91.44 119 ALA A N 1
ATOM 920 C CA . ALA A 1 119 ? 16.348 4.849 -75.351 1.00 91.44 119 ALA A CA 1
ATOM 921 C C . ALA A 1 119 ? 15.844 3.690 -74.472 1.00 91.44 119 ALA A C 1
ATOM 923 O O . ALA A 1 119 ? 15.227 3.935 -73.433 1.00 91.44 119 ALA A O 1
ATOM 924 N N . SER A 1 120 ? 16.180 2.444 -74.822 1.00 89.75 120 SER A N 1
ATOM 925 C CA . SER A 1 120 ? 15.827 1.253 -74.039 1.00 89.75 120 SER A CA 1
ATOM 926 C C . SER A 1 120 ? 16.475 1.251 -72.650 1.00 89.75 120 SER A C 1
ATOM 928 O O . SER A 1 120 ? 15.829 0.900 -71.661 1.00 89.75 120 SER A O 1
ATOM 930 N N . LEU A 1 121 ? 17.747 1.643 -72.541 1.00 87.31 121 LEU A N 1
ATOM 931 C CA . LEU A 1 121 ? 18.453 1.720 -71.260 1.00 87.31 121 LEU A CA 1
ATOM 932 C C . LEU A 1 121 ? 17.885 2.826 -70.367 1.00 87.31 121 LEU A C 1
ATOM 934 O O . LEU A 1 121 ? 17.694 2.609 -69.172 1.00 87.31 121 LEU A O 1
ATOM 938 N N . ARG A 1 122 ? 17.542 3.987 -70.940 1.00 85.88 122 ARG A N 1
ATOM 939 C CA . ARG A 1 122 ? 16.854 5.062 -70.209 1.00 85.88 122 ARG A CA 1
ATOM 940 C C . ARG A 1 122 ? 15.479 4.625 -69.720 1.00 85.88 122 ARG A C 1
ATOM 942 O O . ARG A 1 122 ? 15.129 4.937 -68.590 1.00 85.88 122 ARG A O 1
ATOM 949 N N . GLN A 1 123 ? 14.720 3.882 -70.525 1.00 83.75 123 GLN A N 1
ATOM 950 C CA . GLN A 1 123 ? 13.421 3.353 -70.107 1.00 83.75 123 GLN A CA 1
ATOM 951 C C . GLN A 1 123 ? 13.557 2.384 -68.924 1.00 83.75 123 GLN A C 1
ATOM 953 O O . GLN A 1 123 ? 12.826 2.529 -67.952 1.00 83.75 123 GLN A O 1
ATOM 958 N N . ARG A 1 124 ? 14.533 1.466 -68.963 1.00 79.62 124 ARG A N 1
ATOM 959 C CA . ARG A 1 124 ? 14.813 0.542 -67.847 1.00 79.62 124 ARG A CA 1
ATOM 960 C C . ARG A 1 124 ? 15.300 1.247 -66.583 1.00 79.62 124 ARG A C 1
ATOM 962 O O . ARG A 1 124 ? 14.969 0.821 -65.489 1.00 79.62 124 ARG A O 1
ATOM 969 N N . HIS A 1 125 ? 16.091 2.308 -66.721 1.00 73.88 125 HIS A N 1
ATOM 970 C CA . HIS A 1 125 ? 16.568 3.087 -65.576 1.00 73.88 125 HIS A CA 1
ATOM 971 C C . HIS A 1 125 ? 15.474 3.992 -64.979 1.00 73.88 125 HIS A C 1
ATOM 973 O O . HIS A 1 125 ? 15.517 4.318 -63.797 1.00 73.88 125 HIS A O 1
ATOM 979 N N . ASN A 1 126 ? 14.500 4.417 -65.787 1.00 72.44 126 ASN A N 1
ATOM 980 C CA . ASN A 1 126 ? 13.360 5.217 -65.334 1.00 72.44 126 ASN A CA 1
ATOM 981 C C . ASN A 1 126 ? 12.236 4.371 -64.720 1.00 72.44 126 ASN A C 1
ATOM 983 O O . ASN A 1 126 ? 11.271 4.939 -64.212 1.00 72.44 126 ASN A O 1
ATOM 987 N N . GLU A 1 127 ? 12.334 3.043 -64.778 1.00 73.62 127 GLU A N 1
ATOM 988 C CA . GLU A 1 127 ? 11.412 2.154 -64.086 1.00 73.62 127 GLU A CA 1
ATOM 989 C C . GLU A 1 127 ? 11.794 2.157 -62.595 1.00 73.62 127 GLU A C 1
ATOM 991 O O . GLU A 1 127 ? 12.908 1.738 -62.255 1.00 73.62 127 GLU A O 1
ATOM 996 N N . PRO A 1 128 ? 10.945 2.699 -61.696 1.00 67.50 128 PRO A N 1
ATOM 997 C CA . PRO A 1 128 ? 11.240 2.693 -60.271 1.00 67.50 128 PRO A CA 1
ATOM 998 C C . PRO A 1 128 ? 11.520 1.257 -59.833 1.00 67.50 128 PRO A C 1
ATOM 1000 O O . PRO A 1 128 ? 10.842 0.311 -60.239 1.00 67.50 128 PRO A O 1
ATOM 1003 N N . SER A 1 129 ? 12.588 1.077 -59.054 1.00 78.06 129 SER A N 1
ATOM 1004 C CA . SER A 1 129 ? 12.997 -0.253 -58.620 1.00 78.06 129 SER A CA 1
ATOM 1005 C C . SER A 1 129 ? 11.853 -0.869 -57.823 1.00 78.06 129 SER A C 1
ATOM 1007 O O . SER A 1 129 ? 11.535 -0.389 -56.743 1.00 78.06 129 SER A O 1
ATOM 1009 N N . ARG A 1 130 ? 11.256 -1.959 -58.315 1.00 81.94 130 ARG A N 1
ATOM 1010 C CA . ARG A 1 130 ? 10.194 -2.708 -57.615 1.00 81.94 130 ARG A CA 1
ATOM 1011 C C . ARG A 1 130 ? 10.541 -3.003 -56.149 1.00 81.94 130 ARG A C 1
ATOM 1013 O O . ARG A 1 130 ? 9.661 -3.106 -55.304 1.00 81.94 130 ARG A O 1
ATOM 1020 N N . LEU A 1 131 ? 11.831 -3.148 -55.849 1.00 85.69 131 LEU A N 1
ATOM 1021 C CA . LEU A 1 131 ? 12.341 -3.343 -54.497 1.00 85.69 131 LEU A CA 1
ATOM 1022 C C . LEU A 1 131 ? 12.178 -2.093 -53.613 1.00 85.69 131 LEU A C 1
ATOM 1024 O O . LEU A 1 131 ? 11.857 -2.220 -52.438 1.00 85.69 131 LEU A O 1
ATOM 1028 N N . HIS A 1 132 ? 12.380 -0.900 -54.173 1.00 89.06 132 HIS A N 1
ATOM 1029 C CA . HIS A 1 132 ? 12.132 0.367 -53.490 1.00 89.06 132 HIS A CA 1
ATOM 1030 C C . HIS A 1 132 ? 10.656 0.494 -53.104 1.00 89.06 132 HIS A C 1
ATOM 1032 O O . HIS A 1 132 ? 10.379 0.728 -51.934 1.00 89.06 132 HIS A O 1
ATOM 1038 N N . ASP A 1 133 ? 9.730 0.212 -54.025 1.00 89.19 133 ASP A N 1
ATOM 1039 C CA . ASP A 1 133 ? 8.287 0.280 -53.750 1.00 89.19 133 ASP A CA 1
ATOM 1040 C C . ASP A 1 133 ? 7.852 -0.692 -52.640 1.00 89.19 133 ASP A C 1
ATOM 1042 O O . ASP A 1 133 ? 7.019 -0.342 -51.805 1.00 89.19 133 ASP A O 1
ATOM 1046 N N . LEU A 1 134 ? 8.430 -1.902 -52.598 1.00 92.50 134 LEU A N 1
ATOM 1047 C CA . LEU A 1 134 ? 8.174 -2.882 -51.534 1.00 92.50 134 LEU A CA 1
ATOM 1048 C C . LEU A 1 134 ? 8.684 -2.389 -50.175 1.00 92.50 134 LEU A C 1
ATOM 1050 O O . LEU A 1 134 ? 7.954 -2.446 -49.190 1.00 92.50 134 LEU A O 1
ATOM 1054 N N . TYR A 1 135 ? 9.906 -1.853 -50.115 1.00 93.25 135 TYR A N 1
ATOM 1055 C CA . TYR A 1 135 ? 10.425 -1.280 -48.872 1.00 93.25 135 TYR A CA 1
ATOM 1056 C C . TYR A 1 135 ? 9.662 -0.024 -48.446 1.00 93.25 135 TYR A C 1
ATOM 1058 O O . TYR A 1 135 ? 9.464 0.194 -47.256 1.00 93.25 135 TYR A O 1
ATOM 1066 N N . GLU A 1 136 ? 9.194 0.798 -49.383 1.00 95.12 136 GLU A N 1
ATOM 1067 C CA . GLU A 1 136 ? 8.344 1.943 -49.064 1.00 95.12 136 GLU A CA 1
ATOM 1068 C C . GLU A 1 136 ? 6.961 1.533 -48.550 1.00 95.12 136 GLU A C 1
ATOM 1070 O O . GLU A 1 136 ? 6.388 2.241 -47.721 1.00 95.12 136 GLU A O 1
ATOM 1075 N N . GLN A 1 137 ? 6.402 0.420 -49.033 1.00 96.00 137 GLN A N 1
ATOM 1076 C CA . GLN A 1 137 ? 5.179 -0.168 -48.478 1.00 96.00 137 GLN A CA 1
ATOM 1077 C C . GLN A 1 137 ? 5.423 -0.664 -47.051 1.00 96.00 137 GLN A C 1
ATOM 1079 O O . GLN A 1 137 ? 4.735 -0.207 -46.143 1.00 96.00 137 GLN A O 1
ATOM 1084 N N . GLU A 1 138 ? 6.470 -1.461 -46.831 1.00 96.56 138 GLU A N 1
ATOM 1085 C CA . GLU A 1 138 ? 6.841 -1.969 -45.503 1.00 96.56 138 GLU A CA 1
ATOM 1086 C C . GLU A 1 138 ? 7.075 -0.823 -44.501 1.00 96.56 138 GLU A C 1
ATOM 1088 O O . GLU A 1 138 ? 6.565 -0.834 -43.384 1.00 96.56 138 GLU A O 1
ATOM 1093 N N . ILE A 1 139 ? 7.790 0.234 -44.904 1.00 97.00 139 ILE A N 1
ATOM 1094 C CA . ILE A 1 139 ? 8.023 1.412 -44.055 1.00 97.00 139 ILE A CA 1
ATOM 1095 C C . ILE A 1 139 ? 6.706 2.122 -43.717 1.00 97.00 139 ILE A C 1
ATOM 1097 O O . ILE A 1 139 ? 6.550 2.611 -42.596 1.00 97.00 139 ILE A O 1
ATOM 1101 N N . ARG A 1 140 ? 5.763 2.213 -44.662 1.00 97.88 140 ARG A N 1
ATOM 1102 C CA . ARG A 1 140 ? 4.443 2.810 -44.410 1.00 97.88 140 ARG A CA 1
ATOM 1103 C C . ARG A 1 140 ? 3.617 1.963 -43.450 1.00 97.88 140 ARG A C 1
ATOM 1105 O O . ARG A 1 140 ? 3.030 2.524 -42.529 1.00 97.88 140 ARG A O 1
ATOM 1112 N N . GLU A 1 141 ? 3.615 0.647 -43.621 1.00 97.88 141 GLU A N 1
ATOM 1113 C CA . GLU A 1 141 ? 2.916 -0.286 -42.734 1.00 97.88 141 GLU A CA 1
ATOM 1114 C C . GLU A 1 141 ? 3.494 -0.251 -41.318 1.00 97.88 141 GLU A C 1
ATOM 1116 O O . GLU A 1 141 ? 2.750 -0.094 -40.350 1.00 97.88 141 GLU A O 1
ATOM 1121 N N . LEU A 1 142 ? 4.824 -0.273 -41.182 1.00 97.75 142 LEU A N 1
ATOM 1122 C CA . LEU A 1 142 ? 5.495 -0.148 -39.889 1.00 97.75 142 LEU A CA 1
ATOM 1123 C C . LEU A 1 142 ? 5.181 1.187 -39.205 1.00 97.75 142 LEU A C 1
ATOM 1125 O O . LEU A 1 142 ? 4.948 1.213 -37.998 1.00 97.75 142 LEU A O 1
ATOM 1129 N N . ARG A 1 143 ? 5.132 2.297 -39.954 1.00 98.19 143 ARG A N 1
ATOM 1130 C CA . ARG A 1 143 ? 4.726 3.606 -39.410 1.00 98.19 143 ARG A CA 1
ATOM 1131 C C . ARG A 1 143 ? 3.273 3.599 -38.940 1.00 98.19 143 ARG A C 1
ATOM 1133 O O . ARG A 1 143 ? 3.026 4.021 -37.815 1.00 98.19 143 ARG A O 1
ATOM 1140 N N . SER A 1 144 ? 2.353 3.058 -39.742 1.00 98.31 144 SER A N 1
ATOM 1141 C CA . SER A 1 144 ? 0.944 2.895 -39.353 1.00 98.31 144 SER A CA 1
ATOM 1142 C C . SER A 1 144 ? 0.819 2.066 -38.077 1.00 98.31 144 SER A C 1
ATOM 1144 O O . SER A 1 144 ? 0.109 2.448 -37.152 1.00 98.31 144 SER A O 1
ATOM 1146 N N . ARG A 1 145 ? 1.579 0.967 -37.969 1.00 98.00 145 ARG A N 1
ATOM 1147 C CA . ARG A 1 145 ? 1.540 0.112 -36.782 1.00 98.00 145 ARG A CA 1
ATOM 1148 C C . ARG A 1 145 ? 2.088 0.806 -35.540 1.00 98.00 145 ARG A C 1
ATOM 1150 O O . ARG A 1 145 ? 1.565 0.603 -34.448 1.00 98.00 145 ARG A O 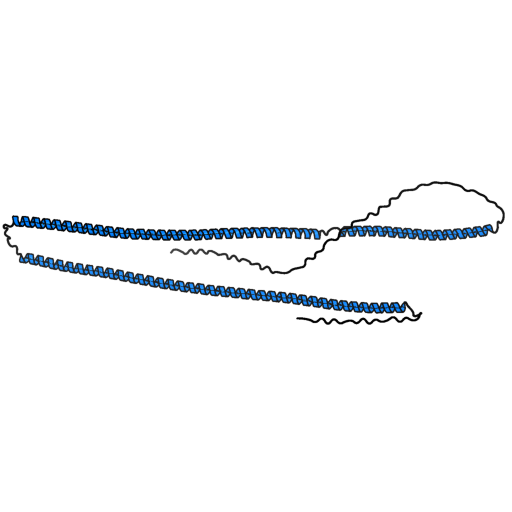1
ATOM 1157 N N . VAL A 1 146 ? 3.127 1.628 -35.687 1.00 98.31 146 VAL A N 1
ATOM 1158 C CA . VAL A 1 146 ? 3.629 2.464 -34.589 1.00 98.31 146 VAL A CA 1
ATOM 1159 C C . VAL A 1 146 ? 2.563 3.466 -34.153 1.00 98.31 146 VAL A C 1
ATOM 1161 O O . VAL A 1 146 ? 2.320 3.582 -32.956 1.00 98.31 146 VAL A O 1
ATOM 1164 N N . GLU A 1 147 ? 1.897 4.145 -35.086 1.00 98.25 147 GLU A N 1
ATOM 1165 C CA . GLU A 1 147 ? 0.823 5.095 -34.772 1.00 98.25 147 GLU A CA 1
ATOM 1166 C C . GLU A 1 147 ? -0.341 4.412 -34.034 1.00 98.25 147 GLU A C 1
ATOM 1168 O O . GLU A 1 147 ? -0.739 4.874 -32.962 1.00 98.25 147 GLU A O 1
ATOM 1173 N N . GLU A 1 148 ? -0.806 3.258 -34.516 1.00 98.31 148 GLU A N 1
ATOM 1174 C CA . GLU A 1 148 ? -1.822 2.435 -33.844 1.00 98.31 148 GLU A CA 1
ATOM 1175 C C . GLU A 1 148 ? -1.402 2.053 -32.421 1.00 98.31 148 GLU A C 1
ATOM 1177 O O . GLU A 1 148 ? -2.137 2.312 -31.471 1.00 98.31 148 GLU A O 1
ATOM 1182 N N . LEU A 1 149 ? -0.193 1.510 -32.246 1.00 97.75 149 LEU A N 1
ATOM 1183 C CA . LEU A 1 149 ? 0.321 1.127 -30.929 1.00 97.75 149 LEU A CA 1
ATOM 1184 C C . LEU A 1 149 ? 0.476 2.333 -29.996 1.00 97.75 149 LEU A C 1
ATOM 1186 O O . LEU A 1 149 ? 0.246 2.217 -28.793 1.00 97.75 149 LEU A O 1
ATOM 1190 N N . THR A 1 150 ? 0.859 3.502 -30.517 1.00 97.94 150 THR A N 1
ATOM 1191 C CA . THR A 1 150 ? 0.918 4.726 -29.706 1.00 97.94 150 THR A CA 1
ATOM 1192 C C . THR A 1 150 ? -0.469 5.189 -29.277 1.00 97.94 150 THR A C 1
ATOM 1194 O O . THR A 1 150 ? -0.631 5.606 -28.128 1.00 97.94 150 THR A O 1
ATOM 1197 N N . HIS A 1 151 ? -1.472 5.056 -30.148 1.00 98.50 151 HIS A N 1
ATOM 1198 C CA . HIS A 1 151 ? -2.856 5.362 -29.818 1.00 98.50 151 HIS A CA 1
ATOM 1199 C C . HIS A 1 151 ? -3.403 4.383 -28.771 1.00 98.50 151 HIS A C 1
ATOM 1201 O O . HIS A 1 151 ? -3.862 4.828 -27.720 1.00 98.50 151 HIS A O 1
ATOM 1207 N N . GLU A 1 152 ? -3.252 3.072 -28.982 1.00 97.94 152 GLU A N 1
ATOM 1208 C CA . GLU A 1 152 ? -3.636 2.022 -28.025 1.00 97.94 152 GLU A CA 1
ATOM 1209 C C . GLU A 1 152 ? -2.957 2.218 -26.661 1.00 97.94 152 GLU A C 1
ATOM 1211 O O . GLU A 1 152 ? -3.607 2.131 -25.616 1.00 97.94 152 GLU A O 1
ATOM 1216 N N . LYS A 1 153 ? -1.659 2.552 -26.650 1.00 97.06 153 LYS A N 1
ATOM 1217 C CA . LYS A 1 153 ? -0.923 2.874 -25.421 1.00 97.06 153 LYS A CA 1
ATOM 1218 C C . LYS A 1 153 ? -1.511 4.094 -24.719 1.00 97.06 153 LYS A C 1
ATOM 1220 O O . LYS A 1 153 ? -1.693 4.053 -23.505 1.00 97.06 153 LYS A O 1
ATOM 1225 N N . SER A 1 154 ? -1.793 5.169 -25.457 1.00 96.62 154 SER A N 1
ATOM 1226 C CA . SER A 1 154 ? -2.382 6.383 -24.882 1.00 96.62 154 SER A CA 1
ATOM 1227 C C . SER A 1 154 ? -3.776 6.124 -24.307 1.00 96.62 154 SER A C 1
ATOM 1229 O O . SER A 1 154 ? -4.062 6.564 -23.197 1.00 96.62 154 SER A O 1
ATOM 1231 N N . GLN A 1 155 ? -4.598 5.329 -24.997 1.00 97.56 155 GLN A N 1
ATOM 1232 C CA . GLN A 1 155 ? -5.926 4.940 -24.538 1.00 97.56 155 GLN A CA 1
ATOM 1233 C C . GLN A 1 155 ? -5.840 4.096 -23.264 1.00 97.56 155 GLN A C 1
ATOM 1235 O O . GLN A 1 155 ? -6.456 4.434 -22.259 1.00 97.56 155 GLN A O 1
ATOM 1240 N N . THR A 1 156 ? -4.990 3.067 -23.264 1.00 93.38 156 THR A N 1
ATOM 1241 C CA . THR A 1 156 ? -4.768 2.219 -22.084 1.00 93.38 156 THR A CA 1
ATOM 1242 C C . THR A 1 156 ? -4.252 3.041 -20.902 1.00 93.38 156 THR A C 1
ATOM 1244 O O . THR A 1 156 ? -4.630 2.799 -19.761 1.00 93.38 156 THR A O 1
ATOM 1247 N N . GLN A 1 157 ? -3.401 4.040 -21.150 1.00 96.69 157 GLN A N 1
ATOM 1248 C CA . GLN A 1 157 ? -2.911 4.934 -20.103 1.00 96.69 157 GLN A CA 1
ATOM 1249 C C . GLN A 1 157 ? -4.038 5.786 -19.502 1.00 96.69 157 GLN A C 1
ATOM 1251 O O . GLN A 1 157 ? -4.081 5.938 -18.282 1.00 96.69 157 GLN A O 1
ATOM 1256 N N . LEU A 1 158 ? -4.954 6.307 -20.322 1.00 97.19 158 LEU A N 1
ATOM 1257 C CA . LEU A 1 158 ? -6.137 7.025 -19.840 1.00 97.19 158 LEU A CA 1
ATOM 1258 C C . LEU A 1 158 ? -7.060 6.110 -19.030 1.00 97.19 158 LEU A C 1
ATOM 1260 O O . LEU A 1 158 ? -7.504 6.504 -17.954 1.00 97.19 158 LEU A O 1
ATOM 1264 N N . ASP A 1 159 ? -7.290 4.883 -19.498 1.00 94.81 159 ASP A N 1
ATOM 1265 C CA . ASP A 1 159 ? -8.115 3.900 -18.793 1.00 94.81 159 ASP A CA 1
ATOM 1266 C C . ASP A 1 159 ? -7.487 3.515 -17.443 1.00 94.81 159 ASP A C 1
ATOM 1268 O O . ASP A 1 159 ? -8.183 3.457 -16.430 1.00 94.81 159 ASP A O 1
ATOM 1272 N N . CYS A 1 160 ? -6.162 3.335 -17.391 1.00 93.44 160 CYS A N 1
ATOM 1273 C CA . CYS A 1 160 ? -5.428 3.123 -16.143 1.00 93.44 160 CYS A CA 1
ATOM 1274 C C . CYS A 1 160 ? -5.626 4.286 -15.168 1.00 93.44 160 CYS A C 1
ATOM 1276 O O . CYS A 1 160 ? -5.975 4.042 -14.015 1.00 93.44 160 CYS A O 1
ATOM 1278 N N . VAL A 1 161 ? -5.448 5.534 -15.623 1.00 96.06 161 VAL A N 1
ATOM 1279 C CA . VAL A 1 161 ? -5.663 6.725 -14.784 1.00 96.06 161 VAL A CA 1
ATOM 1280 C C . VAL A 1 161 ? -7.108 6.768 -14.284 1.00 96.06 161 VAL A C 1
ATOM 1282 O O . VAL A 1 161 ? -7.344 6.909 -13.084 1.00 96.06 161 VAL A O 1
ATOM 1285 N N . HIS A 1 162 ? -8.081 6.547 -15.166 1.00 94.44 162 HIS A N 1
ATOM 1286 C CA . HIS A 1 162 ? -9.493 6.525 -14.801 1.00 94.44 162 HIS A CA 1
ATOM 1287 C C . HIS A 1 162 ? -9.797 5.469 -13.728 1.00 94.44 162 HIS A C 1
ATOM 1289 O O . HIS A 1 162 ? -10.399 5.784 -12.700 1.00 94.44 162 HIS A O 1
ATOM 1295 N N . VAL A 1 163 ? -9.333 4.229 -13.920 1.00 91.62 163 VAL A N 1
ATOM 1296 C CA . VAL A 1 163 ? -9.509 3.151 -12.939 1.00 91.62 163 VAL A CA 1
ATOM 1297 C C . VAL A 1 163 ? -8.835 3.511 -11.615 1.00 91.62 163 VAL A C 1
ATOM 1299 O O . VAL A 1 163 ? -9.459 3.341 -10.567 1.00 91.62 163 VAL A O 1
ATOM 1302 N N . THR A 1 164 ? -7.622 4.072 -11.629 1.00 90.25 164 THR A N 1
ATOM 1303 C CA . THR A 1 164 ? -6.946 4.492 -10.391 1.00 90.25 164 THR A CA 1
ATOM 1304 C C . THR A 1 164 ? -7.719 5.571 -9.641 1.00 90.25 164 THR A C 1
ATOM 1306 O O . THR A 1 164 ? -7.949 5.412 -8.446 1.00 90.25 164 THR A O 1
ATOM 1309 N N . GLU A 1 165 ? -8.232 6.595 -10.325 1.00 94.56 165 GLU A N 1
ATOM 1310 C CA . GLU A 1 165 ? -9.025 7.633 -9.667 1.00 94.56 165 GLU A CA 1
ATOM 1311 C C . GLU A 1 165 ? -10.353 7.083 -9.121 1.00 94.56 165 GLU A C 1
ATOM 1313 O O . GLU A 1 165 ? -10.832 7.511 -8.073 1.00 94.56 165 GLU A O 1
ATOM 1318 N N . THR A 1 166 ? -11.008 6.150 -9.825 1.00 91.31 166 THR A N 1
ATOM 1319 C CA . THR A 1 166 ? -12.233 5.516 -9.298 1.00 91.31 166 THR A CA 1
ATOM 1320 C C . THR A 1 166 ? -11.942 4.674 -8.061 1.00 91.31 166 THR A C 1
ATOM 1322 O O . THR A 1 166 ? -12.720 4.700 -7.110 1.00 91.31 166 THR A O 1
ATOM 1325 N N . LEU A 1 167 ? -10.805 3.978 -8.041 1.00 89.69 167 LEU A N 1
ATOM 1326 C CA . LEU A 1 167 ? -10.347 3.194 -6.904 1.00 89.69 167 LEU A CA 1
ATOM 1327 C C . LEU A 1 167 ? -10.041 4.099 -5.704 1.00 89.69 167 LEU A C 1
ATOM 1329 O O . LEU A 1 167 ? -10.467 3.786 -4.596 1.00 89.69 167 LEU A O 1
ATOM 1333 N N . GLU A 1 168 ? -9.364 5.228 -5.913 1.00 91.00 168 GLU A N 1
ATOM 1334 C CA . GLU A 1 168 ? -9.112 6.232 -4.870 1.00 91.00 168 GLU A CA 1
ATOM 1335 C C . GLU A 1 168 ? -10.418 6.798 -4.301 1.00 91.00 168 GLU A C 1
ATOM 1337 O O . GLU A 1 168 ? -10.626 6.741 -3.092 1.00 91.00 168 GLU A O 1
ATOM 1342 N N . ARG A 1 169 ? -11.365 7.203 -5.158 1.00 90.50 169 ARG A N 1
ATOM 1343 C CA . ARG A 1 169 ? -12.694 7.666 -4.713 1.00 90.50 169 ARG A CA 1
ATOM 1344 C C . ARG A 1 169 ? -13.461 6.602 -3.922 1.00 90.50 169 ARG A C 1
ATOM 1346 O O . ARG A 1 169 ? -14.229 6.936 -3.025 1.00 90.50 169 ARG A O 1
ATOM 1353 N N . LEU A 1 170 ? -13.313 5.320 -4.266 1.00 84.19 170 LEU A N 1
ATOM 1354 C CA . LEU A 1 170 ? -13.935 4.223 -3.516 1.00 84.19 170 LEU A CA 1
ATOM 1355 C C . LEU A 1 170 ? -13.248 3.981 -2.169 1.00 84.19 170 LEU A C 1
ATOM 1357 O O . LEU A 1 170 ? -13.942 3.683 -1.200 1.00 84.19 170 LEU A O 1
ATOM 1361 N N . LYS A 1 171 ? -11.922 4.136 -2.091 1.00 88.62 171 LYS A N 1
ATOM 1362 C CA . LYS A 1 171 ? -11.180 4.081 -0.824 1.00 88.62 171 LYS A CA 1
ATOM 1363 C C . LYS A 1 171 ? -11.600 5.205 0.117 1.00 88.62 171 LYS A C 1
ATOM 1365 O O . LYS A 1 171 ? -11.953 4.917 1.249 1.00 88.62 171 LYS A O 1
ATOM 1370 N N . GLU A 1 172 ? -11.669 6.443 -0.370 1.00 88.50 172 GLU A N 1
ATOM 1371 C CA . GLU A 1 172 ? -12.130 7.588 0.429 1.00 88.50 172 GLU A CA 1
ATOM 1372 C C . GLU A 1 172 ? -13.541 7.363 0.989 1.00 88.50 172 GLU A C 1
ATOM 1374 O O . GLU A 1 172 ? -13.802 7.619 2.162 1.00 88.50 172 GLU A O 1
ATOM 1379 N N . LYS A 1 173 ? -14.454 6.824 0.169 1.00 93.00 173 LYS A N 1
ATOM 1380 C CA . LYS A 1 173 ? -15.804 6.458 0.623 1.00 93.00 173 LYS A CA 1
ATOM 1381 C C . LYS A 1 173 ? -15.789 5.352 1.673 1.00 93.00 173 LYS A C 1
ATOM 1383 O O . LYS A 1 173 ? -16.569 5.413 2.613 1.00 93.00 173 LYS A O 1
ATOM 1388 N N . LEU A 1 174 ? -14.936 4.342 1.510 1.00 88.62 174 LEU A N 1
ATOM 1389 C CA . LEU A 1 174 ? -14.797 3.266 2.489 1.00 88.62 174 LEU A CA 1
ATOM 1390 C C . LEU A 1 174 ? -14.285 3.802 3.831 1.00 88.62 174 LEU A C 1
ATOM 1392 O O . LEU A 1 174 ? -14.830 3.437 4.868 1.00 88.62 174 LEU A O 1
ATOM 1396 N N . ASP A 1 175 ? -13.277 4.671 3.807 1.00 88.12 175 ASP A N 1
ATOM 1397 C CA . ASP A 1 175 ? -12.708 5.274 5.013 1.00 88.12 175 ASP A CA 1
ATOM 1398 C C . ASP A 1 175 ? -13.746 6.144 5.744 1.00 88.12 175 ASP A C 1
ATOM 1400 O O . ASP A 1 175 ? -13.864 6.069 6.969 1.00 88.12 175 ASP A O 1
ATOM 1404 N N . GLU A 1 176 ? -14.563 6.902 5.005 1.00 89.50 176 GLU A N 1
ATOM 1405 C CA . GLU A 1 176 ? -15.665 7.678 5.585 1.00 89.50 176 GLU A CA 1
ATOM 1406 C C . GLU A 1 176 ? -16.755 6.780 6.194 1.00 89.50 176 GLU A C 1
ATOM 1408 O O . GLU A 1 176 ? -17.201 7.031 7.311 1.00 89.50 176 GLU A O 1
ATOM 1413 N N . GLU A 1 177 ? -17.150 5.691 5.526 1.00 91.38 177 GLU A N 1
ATOM 1414 C CA . GLU A 1 177 ? -18.108 4.722 6.084 1.00 91.38 177 GLU A CA 1
ATOM 1415 C C . GLU A 1 177 ? -17.562 4.025 7.341 1.00 91.38 177 GLU A C 1
ATOM 1417 O O . GLU A 1 177 ? -18.302 3.793 8.299 1.00 91.38 177 GLU A O 1
ATOM 1422 N N . ILE A 1 178 ? -16.260 3.721 7.384 1.00 84.38 178 ILE A N 1
ATOM 1423 C CA . ILE A 1 178 ? -15.608 3.192 8.590 1.00 84.38 178 ILE A CA 1
ATOM 1424 C C . ILE A 1 178 ? -15.695 4.216 9.724 1.00 84.38 178 ILE A C 1
ATOM 1426 O O . ILE A 1 178 ? -16.096 3.846 10.830 1.00 84.38 178 ILE A O 1
ATOM 1430 N N . ARG A 1 179 ? -15.385 5.488 9.448 1.00 88.12 179 ARG A N 1
ATOM 1431 C CA . ARG A 1 179 ? -15.467 6.587 10.421 1.00 88.12 179 ARG A CA 1
ATOM 1432 C C . ARG A 1 179 ? -16.886 6.743 10.971 1.00 88.12 179 ARG A C 1
ATOM 1434 O O . ARG A 1 179 ? -17.069 6.773 12.186 1.00 88.12 179 ARG A O 1
ATOM 1441 N N . LEU A 1 180 ? -17.895 6.758 10.100 1.00 88.75 180 LEU A N 1
ATOM 1442 C CA . LEU A 1 180 ? -19.307 6.849 10.488 1.00 88.75 180 LEU A CA 1
ATOM 1443 C C . LEU A 1 180 ? -19.768 5.629 11.299 1.00 88.75 180 LEU A C 1
ATOM 1445 O O . LEU A 1 180 ? -20.489 5.777 12.288 1.00 88.75 180 LEU A O 1
ATOM 1449 N N . ARG A 1 181 ? -19.329 4.419 10.930 1.00 90.81 181 ARG A N 1
ATOM 1450 C CA . ARG A 1 181 ? -19.608 3.196 11.699 1.00 90.81 181 ARG A CA 1
ATOM 1451 C C . ARG A 1 181 ? -19.002 3.274 13.100 1.00 90.81 181 ARG A C 1
ATOM 1453 O O . ARG A 1 181 ? -19.677 2.927 14.065 1.00 90.81 181 ARG A O 1
ATOM 1460 N N . GLU A 1 182 ? -17.757 3.724 13.226 1.00 90.00 182 GLU A N 1
ATOM 1461 C CA . GLU A 1 182 ? -17.094 3.893 14.524 1.00 90.00 182 GLU A CA 1
ATOM 1462 C C . GLU A 1 182 ? -17.789 4.946 15.393 1.00 90.00 182 GLU A C 1
ATOM 1464 O O . GLU A 1 182 ? -18.005 4.713 16.583 1.00 90.00 182 GLU A O 1
ATOM 1469 N N . GLU A 1 183 ? -18.198 6.078 14.813 1.00 90.38 183 GLU A N 1
ATOM 1470 C CA . GLU A 1 183 ? -19.006 7.090 15.500 1.00 90.38 183 GLU A CA 1
ATOM 1471 C C . GLU A 1 183 ? -20.324 6.493 16.019 1.00 90.38 183 GLU A C 1
ATOM 1473 O O . GLU A 1 183 ? -20.636 6.629 17.205 1.00 90.38 183 GLU A O 1
ATOM 1478 N N . ALA A 1 184 ? -21.051 5.751 15.178 1.00 85.88 184 ALA A N 1
ATOM 1479 C CA . ALA A 1 184 ? -22.295 5.090 15.566 1.00 85.88 184 ALA A CA 1
ATOM 1480 C C . ALA A 1 184 ? -22.088 4.020 16.657 1.00 85.88 184 ALA A C 1
ATOM 1482 O O . ALA A 1 184 ? -22.882 3.926 17.596 1.00 85.88 184 ALA A O 1
ATOM 1483 N N . GLU A 1 185 ? -21.013 3.232 16.581 1.00 92.50 185 GLU A N 1
ATOM 1484 C CA . GLU A 1 185 ? -20.653 2.241 17.604 1.00 92.50 185 GLU A CA 1
ATOM 1485 C C . GLU A 1 185 ? -20.288 2.889 18.940 1.00 92.50 185 GLU A C 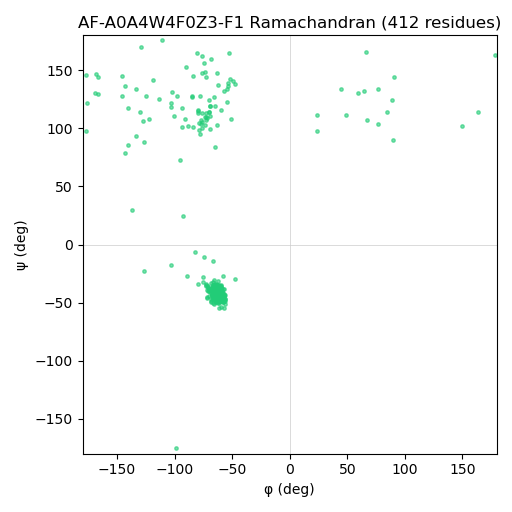1
ATOM 1487 O O . GLU A 1 185 ? -20.662 2.378 20.002 1.00 92.50 185 GLU A O 1
ATOM 1492 N N . ASN A 1 186 ? -19.598 4.029 18.904 1.00 91.00 186 ASN A N 1
ATOM 1493 C CA . ASN A 1 186 ? -19.288 4.815 20.092 1.00 91.00 186 ASN A CA 1
ATOM 1494 C C . ASN A 1 186 ? -20.561 5.395 20.722 1.00 91.00 186 ASN A C 1
ATOM 1496 O O . ASN A 1 186 ? -20.739 5.272 21.936 1.00 91.00 186 ASN A O 1
ATOM 1500 N N . SER A 1 187 ? -21.482 5.942 19.922 1.00 93.38 187 SER A N 1
ATOM 1501 C CA . SER A 1 187 ? -22.793 6.393 20.407 1.00 93.38 187 SER A CA 1
ATOM 1502 C C . SER A 1 187 ? -23.605 5.246 21.014 1.00 93.38 187 SER A C 1
ATOM 1504 O O . SER A 1 187 ? -24.141 5.392 22.109 1.00 93.38 187 SER A O 1
ATOM 1506 N N . LEU A 1 188 ? -23.643 4.075 20.366 1.00 90.62 188 LEU A N 1
ATOM 1507 C CA . LEU A 1 188 ? -24.327 2.891 20.894 1.00 90.62 188 LEU A CA 1
ATOM 1508 C C . LEU A 1 188 ? -23.733 2.437 22.231 1.00 90.62 188 LEU A C 1
ATOM 1510 O O . LEU A 1 188 ? -24.470 2.065 23.144 1.00 90.62 188 LEU A O 1
ATOM 1514 N N . ARG A 1 189 ? -22.402 2.463 22.361 1.00 93.06 189 ARG A N 1
ATOM 1515 C CA . ARG A 1 189 ? -21.715 2.153 23.620 1.00 93.06 189 ARG A CA 1
ATOM 1516 C C . ARG A 1 189 ? -22.078 3.155 24.716 1.00 93.06 189 ARG A C 1
ATOM 1518 O O . ARG A 1 189 ? -22.296 2.730 25.847 1.00 93.06 189 ARG A O 1
ATOM 1525 N N . GLY A 1 190 ? -22.182 4.439 24.371 1.00 94.25 190 GLY A N 1
ATOM 1526 C CA . GLY A 1 190 ? -22.696 5.486 25.257 1.00 94.25 190 GLY A CA 1
ATOM 1527 C C . GLY A 1 190 ? -24.106 5.166 25.749 1.00 94.25 190 GLY A C 1
ATOM 1528 O O . GLY A 1 190 ? -24.305 5.015 26.948 1.00 94.25 190 GLY A O 1
ATOM 1529 N N . TYR A 1 191 ? -25.046 4.914 24.835 1.00 94.88 191 TYR A N 1
ATOM 1530 C CA . TYR A 1 191 ? -26.424 4.573 25.203 1.00 94.88 191 TYR A CA 1
ATOM 1531 C C . TYR A 1 191 ? -26.536 3.303 26.049 1.00 94.88 191 TYR A C 1
ATOM 1533 O O . TYR A 1 191 ? -27.373 3.244 26.943 1.00 94.88 191 TYR A O 1
ATOM 1541 N N . ARG A 1 192 ? -25.703 2.283 25.806 1.00 95.75 192 ARG A N 1
ATOM 1542 C CA . ARG A 1 192 ? -25.666 1.087 26.666 1.00 95.75 192 ARG A CA 1
ATOM 1543 C C . ARG A 1 192 ? -25.256 1.434 28.090 1.00 95.75 192 ARG A C 1
ATOM 1545 O O . ARG A 1 192 ? -25.918 0.993 29.019 1.00 95.75 192 ARG A O 1
ATOM 1552 N N . LYS A 1 193 ? -24.217 2.256 28.247 1.00 97.88 193 LYS A N 1
ATOM 1553 C CA . LYS A 1 193 ? -23.795 2.736 29.562 1.00 97.88 193 LYS A CA 1
ATOM 1554 C C . LYS A 1 193 ? -24.905 3.546 30.237 1.00 97.88 193 LYS A C 1
ATOM 1556 O O . LYS A 1 193 ? -25.188 3.303 31.400 1.00 97.88 193 LYS A O 1
ATOM 1561 N N . ASP A 1 194 ? -25.566 4.444 29.509 1.00 97.69 194 ASP A N 1
ATOM 1562 C CA . ASP A 1 194 ? -26.670 5.240 30.057 1.00 97.69 194 ASP A CA 1
ATOM 1563 C C . ASP A 1 194 ? -27.842 4.352 30.512 1.00 97.69 194 ASP A C 1
ATOM 1565 O O . ASP A 1 194 ? -28.465 4.618 31.540 1.00 97.69 194 ASP A O 1
ATOM 1569 N N . VAL A 1 195 ? -28.134 3.274 29.773 1.00 98.38 195 VAL A N 1
ATOM 1570 C CA . VAL A 1 195 ? -29.121 2.262 30.176 1.00 98.38 195 VAL A CA 1
ATOM 1571 C C . VAL A 1 195 ? -28.668 1.543 31.444 1.00 98.38 195 VAL A C 1
ATOM 1573 O O . VAL A 1 195 ? -29.462 1.435 32.375 1.00 98.38 195 VAL A O 1
ATOM 1576 N N . ASP A 1 196 ? -27.417 1.087 31.513 1.00 97.81 196 ASP A N 1
ATOM 1577 C CA . ASP A 1 196 ? -26.876 0.423 32.701 1.00 97.81 196 ASP A CA 1
ATOM 1578 C C . ASP A 1 196 ? -26.944 1.355 33.927 1.00 97.81 196 ASP A C 1
ATOM 1580 O O . ASP A 1 196 ? -27.500 0.976 34.961 1.00 97.81 196 ASP A O 1
ATOM 1584 N N . ASP A 1 197 ? -26.504 2.608 33.792 1.00 98.06 197 ASP A N 1
ATOM 1585 C CA . ASP A 1 197 ? -26.558 3.633 34.841 1.00 98.06 197 ASP A CA 1
ATOM 1586 C C . ASP A 1 197 ? -28.013 3.907 35.283 1.00 98.06 197 ASP A C 1
ATOM 1588 O O . ASP A 1 197 ? -28.310 3.964 36.481 1.00 98.06 197 ASP A O 1
ATOM 1592 N N . ALA A 1 198 ? -28.958 3.993 34.339 1.00 97.56 198 ALA A N 1
ATOM 1593 C CA . ALA A 1 198 ? -30.382 4.143 34.643 1.00 97.56 198 ALA A CA 1
ATOM 1594 C C . ALA A 1 198 ? -30.967 2.910 35.355 1.00 97.56 198 ALA A C 1
ATOM 1596 O O . ALA A 1 198 ? -31.798 3.056 36.256 1.00 97.56 198 ALA A O 1
ATOM 1597 N N . THR A 1 199 ? -30.543 1.694 34.993 1.00 98.12 199 THR A N 1
ATOM 1598 C CA . THR A 1 199 ? -30.984 0.470 35.682 1.00 98.12 199 THR A CA 1
ATOM 1599 C C . THR A 1 199 ? -30.451 0.396 37.108 1.00 98.12 199 THR A C 1
ATOM 1601 O O . THR A 1 199 ? -31.207 0.025 38.005 1.00 98.12 199 THR A O 1
ATOM 1604 N N . LEU A 1 200 ? -29.203 0.811 37.348 1.00 98.31 200 LEU A N 1
ATOM 1605 C CA . LEU A 1 200 ? -28.637 0.905 38.694 1.00 98.31 200 LEU A CA 1
ATOM 1606 C C . LEU A 1 200 ? -29.415 1.910 39.548 1.00 98.31 200 LEU A C 1
ATOM 1608 O O . LEU A 1 200 ? -29.859 1.558 40.640 1.00 98.31 200 LEU A O 1
ATOM 1612 N N . ALA A 1 201 ? -29.677 3.110 39.022 1.00 98.12 201 ALA A N 1
ATOM 1613 C CA . ALA A 1 201 ? -30.482 4.115 39.716 1.00 98.12 201 ALA A CA 1
ATOM 1614 C C . ALA A 1 201 ? -31.902 3.607 40.029 1.00 98.12 201 ALA A C 1
ATOM 1616 O O . ALA A 1 201 ? -32.428 3.839 41.120 1.00 98.12 201 ALA A O 1
ATOM 1617 N N . ARG A 1 202 ? -32.524 2.864 39.101 1.00 98.44 202 ARG A N 1
ATOM 1618 C CA . ARG A 1 202 ? -33.831 2.231 39.329 1.00 98.44 202 ARG A CA 1
ATOM 1619 C C . ARG A 1 202 ? -33.774 1.222 40.479 1.00 98.44 202 ARG A C 1
ATOM 1621 O O . ARG A 1 202 ? -34.620 1.283 41.364 1.00 98.44 202 ARG A O 1
ATOM 1628 N N . LEU A 1 203 ? -32.775 0.336 40.490 1.00 98.44 203 LEU A N 1
ATOM 1629 C CA . LEU A 1 203 ? -32.584 -0.670 41.543 1.00 98.44 203 LEU A CA 1
ATOM 1630 C C . LEU A 1 203 ? -32.321 -0.031 42.915 1.00 98.44 203 LEU A C 1
ATOM 1632 O O . LEU A 1 203 ? -32.803 -0.524 43.934 1.00 98.44 203 LEU A O 1
ATOM 1636 N N . GLU A 1 204 ? -31.567 1.067 42.967 1.00 98.19 204 GLU A N 1
ATOM 1637 C CA . GLU A 1 204 ? -31.345 1.827 44.203 1.00 98.19 204 GLU A CA 1
ATOM 1638 C C . GLU A 1 204 ? -32.645 2.432 44.745 1.00 98.19 204 GLU A C 1
ATOM 1640 O O . GLU A 1 204 ? -32.915 2.351 45.947 1.00 98.19 204 GLU A O 1
ATOM 1645 N N . LEU A 1 205 ? -33.475 2.998 43.864 1.00 98.00 205 LEU A N 1
ATOM 1646 C CA . LEU A 1 205 ? -34.792 3.515 44.234 1.00 98.00 205 LEU A CA 1
ATOM 1647 C C . LEU A 1 205 ? -35.740 2.397 44.682 1.00 98.00 205 LEU A C 1
ATOM 1649 O O . LEU A 1 205 ? -36.426 2.573 45.686 1.00 98.00 205 LEU A O 1
ATOM 1653 N N . GLU A 1 206 ? -35.749 1.247 44.002 1.00 98.19 206 GLU A N 1
ATOM 1654 C CA . GLU A 1 206 ? -36.532 0.064 44.392 1.00 98.19 206 GLU A CA 1
ATOM 1655 C C . GLU A 1 206 ? -36.158 -0.409 45.804 1.00 98.19 206 GLU A C 1
ATOM 1657 O O . GLU A 1 206 ? -37.033 -0.519 46.661 1.00 98.19 206 GLU A O 1
ATOM 1662 N N . LYS A 1 207 ? -34.861 -0.555 46.106 1.00 98.38 207 LYS A N 1
ATOM 1663 C CA . LYS A 1 207 ? -34.391 -0.894 47.463 1.00 98.38 207 LYS A CA 1
ATOM 1664 C C . LYS A 1 207 ? -34.808 0.137 48.505 1.00 98.38 207 LYS A C 1
ATOM 1666 O O . LYS A 1 207 ? -35.144 -0.214 49.634 1.00 98.38 207 LYS A O 1
ATOM 1671 N N . LYS A 1 208 ? -34.780 1.425 48.150 1.00 98.25 208 LYS A N 1
ATOM 1672 C CA . LYS A 1 208 ? -35.215 2.490 49.057 1.00 98.25 208 LYS A CA 1
ATOM 1673 C C . LYS A 1 208 ? -36.714 2.397 49.336 1.00 98.25 208 LYS A C 1
ATOM 1675 O O . LYS A 1 208 ? -37.116 2.548 50.486 1.00 98.25 208 LYS A O 1
ATOM 1680 N N . VAL A 1 209 ? -37.525 2.098 48.322 1.00 98.38 209 VAL A N 1
ATOM 1681 C CA . VAL A 1 209 ? -38.961 1.836 48.486 1.00 98.38 209 VAL A CA 1
ATOM 1682 C C . VAL A 1 209 ? -39.194 0.631 49.395 1.00 98.38 209 VAL A C 1
ATOM 1684 O O . VAL A 1 209 ? -39.954 0.760 50.350 1.00 98.38 209 VAL A O 1
ATOM 1687 N N . GLU A 1 210 ? -38.510 -0.491 49.164 1.00 98.25 210 GLU A N 1
ATOM 1688 C CA . GLU A 1 210 ? -38.592 -1.681 50.024 1.00 98.25 210 GLU A CA 1
ATOM 1689 C C . GLU A 1 210 ? -38.241 -1.348 51.480 1.00 98.25 210 GLU A C 1
ATOM 1691 O O . GLU A 1 210 ? -39.034 -1.620 52.376 1.00 98.25 210 GLU A O 1
ATOM 1696 N N . SER A 1 211 ? -37.130 -0.643 51.717 1.00 98.19 211 SER A N 1
ATOM 1697 C CA . SER A 1 211 ? -36.728 -0.251 53.076 1.00 98.19 211 SER A CA 1
ATOM 1698 C C . SER A 1 211 ? -37.754 0.646 53.783 1.00 98.19 211 SER A C 1
ATOM 1700 O O . SER A 1 211 ? -37.969 0.516 54.985 1.00 98.19 211 SER A O 1
ATOM 1702 N N . LEU A 1 212 ? -38.421 1.544 53.046 1.00 97.88 212 LEU A N 1
ATOM 1703 C CA . LEU A 1 212 ? -39.470 2.403 53.599 1.00 97.88 212 LEU A CA 1
ATOM 1704 C C . LEU A 1 212 ? -40.755 1.617 53.885 1.00 97.88 212 LEU A C 1
ATOM 1706 O O . LEU A 1 212 ? -41.448 1.918 54.854 1.00 97.88 212 LEU A O 1
ATOM 1710 N N . LEU A 1 213 ? -41.084 0.617 53.064 1.00 98.19 213 LEU A N 1
ATOM 1711 C CA . LEU A 1 213 ? -42.211 -0.281 53.313 1.00 98.19 213 LEU A CA 1
ATOM 1712 C C . LEU A 1 213 ? -41.971 -1.153 54.548 1.00 98.19 213 LEU A C 1
ATOM 1714 O O . LEU A 1 213 ? -42.889 -1.305 55.356 1.00 98.19 213 LEU A O 1
ATOM 1718 N N . ASP A 1 214 ? -40.753 -1.666 54.722 1.00 98.06 214 ASP A N 1
ATOM 1719 C CA . ASP A 1 214 ? -40.352 -2.413 55.915 1.00 98.06 214 ASP A CA 1
ATOM 1720 C C . ASP A 1 214 ? -40.444 -1.543 57.174 1.00 98.06 214 ASP A C 1
ATOM 1722 O O . ASP A 1 214 ? -41.011 -1.982 58.176 1.00 98.06 214 ASP A O 1
ATOM 1726 N N . GLU A 1 215 ? -39.990 -0.288 57.108 1.00 98.00 215 GLU A N 1
ATOM 1727 C CA . GLU A 1 215 ? -40.107 0.673 58.212 1.00 98.00 215 GLU A CA 1
ATOM 1728 C C . GLU A 1 215 ? -41.573 0.978 58.556 1.00 98.00 215 GLU A C 1
ATOM 1730 O O . GLU A 1 215 ? -41.969 0.948 59.720 1.00 98.00 215 GLU A O 1
ATOM 1735 N N . ILE A 1 216 ? -42.430 1.198 57.550 1.00 97.44 216 ILE A N 1
ATOM 1736 C CA . ILE A 1 216 ? -43.877 1.360 57.767 1.00 97.44 216 ILE A CA 1
ATOM 1737 C C . ILE A 1 216 ? -44.470 0.099 58.411 1.00 97.44 216 ILE A C 1
ATOM 1739 O O . ILE A 1 216 ? -45.317 0.198 59.302 1.00 97.44 216 ILE A O 1
ATOM 1743 N N . GLY A 1 217 ? -44.052 -1.086 57.963 1.00 97.88 217 GLY A N 1
ATOM 1744 C CA . GLY A 1 217 ? -44.480 -2.365 58.522 1.00 97.88 217 GLY A CA 1
ATOM 1745 C C . GLY A 1 217 ? -44.058 -2.535 59.980 1.00 97.88 217 GLY A C 1
ATOM 1746 O O . GLY A 1 217 ? -44.862 -2.982 60.798 1.00 97.88 217 GLY A O 1
ATOM 1747 N N . PHE A 1 218 ? -42.831 -2.140 60.313 1.00 98.12 218 PHE A N 1
ATOM 1748 C CA . PHE A 1 218 ? -42.316 -2.116 61.676 1.00 98.12 218 PHE A CA 1
ATOM 1749 C C . PHE A 1 218 ? -43.132 -1.165 62.556 1.00 98.12 218 PHE A C 1
ATOM 1751 O O . PHE A 1 218 ? -43.714 -1.612 63.541 1.00 98.12 218 PHE A O 1
ATOM 1758 N N . LEU A 1 219 ? -43.288 0.100 62.152 1.00 97.88 219 LEU A N 1
ATOM 1759 C CA . LEU A 1 219 ? -44.064 1.098 62.898 1.00 97.88 219 LEU A CA 1
ATOM 1760 C C . LEU A 1 219 ? -45.516 0.661 63.134 1.00 97.88 219 LEU A C 1
ATOM 1762 O O . LEU A 1 219 ? -46.061 0.877 64.212 1.00 97.88 219 LEU A O 1
ATOM 1766 N N . ARG A 1 220 ? -46.152 0.009 62.153 1.00 97.38 220 ARG A N 1
ATOM 1767 C CA . ARG A 1 220 ? -47.503 -0.553 62.323 1.00 97.38 220 ARG A CA 1
ATOM 1768 C C . ARG A 1 220 ? -47.554 -1.650 63.384 1.00 97.38 220 ARG A C 1
ATOM 1770 O O . ARG A 1 220 ? -48.495 -1.656 64.168 1.00 97.38 220 ARG A O 1
ATOM 1777 N N . LYS A 1 221 ? -46.575 -2.562 63.410 1.00 97.56 221 LYS A N 1
ATOM 1778 C CA . LYS A 1 221 ? -46.496 -3.619 64.433 1.00 97.56 221 LYS A CA 1
ATOM 1779 C C . LYS A 1 221 ? -46.270 -3.031 65.821 1.00 97.56 221 LYS A C 1
ATOM 1781 O O . LYS A 1 221 ? -46.982 -3.415 66.737 1.00 97.56 221 LYS A O 1
ATOM 1786 N N . VAL A 1 222 ? -45.358 -2.065 65.946 1.00 97.38 222 VAL A N 1
ATOM 1787 C CA . VAL A 1 222 ? -45.108 -1.374 67.220 1.00 97.38 222 VAL A CA 1
ATOM 1788 C C . VAL A 1 222 ? -46.378 -0.691 67.726 1.00 97.38 222 VAL A C 1
ATOM 1790 O O . VAL A 1 222 ? -46.757 -0.898 68.871 1.00 97.38 222 VAL A O 1
ATOM 1793 N N . HIS A 1 223 ? -47.094 0.052 66.876 1.00 95.62 223 HIS A N 1
ATOM 1794 C CA . HIS A 1 223 ? -48.357 0.674 67.288 1.00 95.62 223 HIS A CA 1
ATOM 1795 C C . HIS A 1 223 ? -49.427 -0.351 67.703 1.00 95.62 223 HIS A C 1
ATOM 1797 O O . HIS A 1 223 ? -50.180 -0.096 68.638 1.00 95.62 223 HIS A O 1
ATOM 1803 N N . GLU A 1 224 ? -49.524 -1.497 67.023 1.00 96.44 224 GLU A N 1
ATOM 1804 C CA . GLU A 1 224 ? -50.454 -2.572 67.403 1.00 96.44 224 GLU A CA 1
ATOM 1805 C C . GLU A 1 224 ? -50.100 -3.155 68.783 1.00 96.44 224 GLU A C 1
ATOM 1807 O O . GLU A 1 224 ? -50.987 -3.349 69.613 1.00 96.44 224 GLU A O 1
ATOM 1812 N N . GLU A 1 225 ? -48.813 -3.386 69.050 1.00 95.00 225 GLU A N 1
ATOM 1813 C CA . GLU A 1 225 ? -48.312 -3.854 70.348 1.00 95.00 225 GLU A CA 1
ATOM 1814 C C . GLU A 1 225 ? -48.586 -2.830 71.459 1.00 95.00 225 GLU A C 1
ATOM 1816 O O . GLU A 1 225 ? -49.140 -3.188 72.495 1.00 95.00 225 GLU A O 1
ATOM 1821 N N . GLU A 1 226 ? -48.310 -1.544 71.228 1.00 93.94 226 GLU A N 1
ATOM 1822 C CA . GLU A 1 226 ? -48.614 -0.472 72.186 1.00 93.94 226 GLU A CA 1
ATOM 1823 C C . GLU A 1 226 ? -50.118 -0.380 72.493 1.00 93.94 226 GLU A C 1
ATOM 1825 O O . GLU A 1 226 ? -50.517 -0.206 73.647 1.00 93.94 226 GLU A O 1
ATOM 1830 N N . LEU A 1 227 ? -50.980 -0.530 71.480 1.00 93.56 227 LEU A N 1
ATOM 1831 C CA . LEU A 1 227 ? -52.432 -0.570 71.670 1.00 93.56 227 LEU A CA 1
ATOM 1832 C C . LEU A 1 227 ? -52.865 -1.795 72.484 1.00 93.56 227 LEU A C 1
ATOM 1834 O O . LEU A 1 227 ? -53.717 -1.663 73.369 1.00 93.56 227 LEU A O 1
ATOM 1838 N N . GLN A 1 228 ? -52.282 -2.967 72.216 1.00 93.00 228 GLN A N 1
ATOM 1839 C CA . GLN A 1 228 ? -52.524 -4.177 73.003 1.00 93.00 228 GLN A CA 1
ATOM 1840 C C . GLN A 1 228 ? -52.063 -4.010 74.449 1.00 93.00 228 GLN A C 1
ATOM 1842 O O . GLN A 1 228 ? -52.804 -4.374 75.359 1.00 93.00 228 GLN A O 1
ATOM 1847 N N . ASP A 1 229 ? -50.899 -3.414 74.688 1.00 90.38 229 ASP A N 1
ATOM 1848 C CA . ASP A 1 229 ? -50.388 -3.14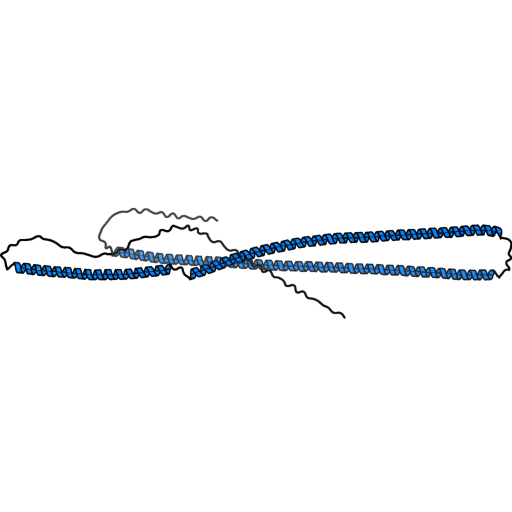1 76.031 1.00 90.38 229 ASP A CA 1
ATOM 1849 C C . ASP A 1 229 ? -51.290 -2.169 76.793 1.00 90.38 229 ASP A C 1
ATOM 1851 O O . ASP A 1 229 ? -51.624 -2.409 77.958 1.00 90.38 229 ASP A O 1
ATOM 1855 N N . VAL A 1 230 ? -51.772 -1.108 76.139 1.00 87.56 230 VAL A N 1
ATOM 1856 C CA . VAL A 1 230 ? -52.752 -0.190 76.735 1.00 87.56 230 VAL A CA 1
ATOM 1857 C C . VAL A 1 230 ? -54.056 -0.926 77.053 1.00 87.56 230 VAL A C 1
ATOM 1859 O O . VAL A 1 230 ? -54.560 -0.797 78.173 1.00 87.56 230 VAL A O 1
ATOM 1862 N N . PHE A 1 231 ? -54.576 -1.742 76.134 1.00 87.81 231 PHE A N 1
ATOM 1863 C CA . PHE A 1 231 ? -55.786 -2.545 76.342 1.00 87.81 231 PHE A CA 1
ATOM 1864 C C . PHE A 1 231 ? -55.630 -3.547 77.497 1.00 87.81 231 PHE A C 1
ATOM 1866 O O . PHE A 1 231 ? -56.490 -3.637 78.376 1.00 87.81 231 PHE A O 1
ATOM 1873 N N . ASN A 1 232 ? -54.496 -4.244 77.556 1.00 86.00 232 ASN A N 1
ATOM 1874 C CA . ASN A 1 232 ? -54.151 -5.170 78.628 1.00 86.00 232 ASN A CA 1
ATOM 1875 C C . ASN A 1 232 ? -54.000 -4.437 79.962 1.00 86.00 232 ASN A C 1
ATOM 1877 O O . ASN A 1 232 ? -54.518 -4.905 80.971 1.00 86.00 232 ASN A O 1
ATOM 1881 N N . SER A 1 233 ? -53.371 -3.260 79.987 1.00 78.06 233 SER A N 1
ATOM 1882 C CA . SER A 1 233 ? -53.256 -2.445 81.201 1.00 78.06 233 SER A CA 1
ATOM 1883 C C . SER A 1 233 ? -54.622 -1.989 81.731 1.00 78.06 233 SER A C 1
ATOM 1885 O O . SER A 1 233 ? -54.806 -1.872 82.945 1.00 78.06 233 SER A O 1
ATOM 1887 N N . LEU A 1 234 ? -55.594 -1.772 80.839 1.00 72.75 234 LEU A N 1
ATOM 1888 C CA . LEU A 1 234 ? -56.974 -1.448 81.190 1.00 72.75 234 LEU A CA 1
ATOM 1889 C C . LEU A 1 234 ? -57.698 -2.677 81.770 1.00 72.75 234 LEU A C 1
ATOM 1891 O O . LEU A 1 234 ? -58.313 -2.581 82.829 1.00 72.75 234 LEU A O 1
ATOM 1895 N N . ASN A 1 235 ? -57.550 -3.844 81.134 1.00 69.50 235 ASN A N 1
ATOM 1896 C CA . ASN A 1 235 ? -58.174 -5.100 81.570 1.00 69.50 235 ASN A CA 1
ATOM 1897 C C . ASN A 1 235 ? -57.557 -5.681 82.852 1.00 69.50 235 ASN A C 1
ATOM 1899 O O . ASN A 1 235 ? -58.278 -6.197 83.701 1.00 69.50 235 ASN A O 1
ATOM 1903 N N . VAL A 1 236 ? -56.241 -5.572 83.049 1.00 62.38 236 VAL A N 1
ATOM 1904 C CA . VAL A 1 236 ? -55.556 -5.996 84.285 1.00 62.38 236 VAL A CA 1
ATOM 1905 C C . VAL A 1 236 ? -55.987 -5.128 85.468 1.00 62.38 236 VAL A C 1
ATOM 1907 O O . VAL A 1 236 ? -56.189 -5.642 86.567 1.00 62.38 236 VAL A O 1
ATOM 1910 N N . LYS A 1 237 ? -56.240 -3.832 85.245 1.00 53.16 237 LYS A N 1
ATOM 1911 C CA . LYS A 1 237 ? -56.887 -2.968 86.247 1.00 53.16 237 LYS A CA 1
ATOM 1912 C C . LYS A 1 237 ? -58.350 -3.356 86.517 1.00 53.16 237 LYS A C 1
ATOM 1914 O O . LYS A 1 237 ? -58.897 -2.922 87.526 1.00 53.16 237 LYS A O 1
ATOM 1919 N N . GLN A 1 238 ? -58.962 -4.186 85.667 1.00 45.47 238 GLN A N 1
ATOM 1920 C CA . GLN A 1 238 ? -60.349 -4.642 85.776 1.00 45.47 238 GLN A CA 1
ATOM 1921 C C . GLN A 1 238 ? -60.496 -6.088 86.315 1.00 45.47 238 GLN A C 1
ATOM 1923 O O . GLN A 1 238 ? -61.578 -6.424 86.787 1.00 45.47 238 GLN A O 1
ATOM 1928 N N . VAL A 1 239 ? -59.449 -6.937 86.303 1.00 45.59 239 VAL A N 1
ATOM 1929 C CA . VAL A 1 239 ? -59.543 -8.384 86.656 1.00 45.59 239 VAL A CA 1
ATOM 1930 C C . VAL A 1 239 ? -58.383 -8.895 87.545 1.00 45.59 239 VAL A C 1
ATOM 1932 O O . VAL A 1 239 ? -58.022 -10.064 87.520 1.00 45.59 239 VAL A O 1
ATOM 1935 N N . SER A 1 240 ? -57.793 -8.050 88.393 1.00 33.59 240 SER A N 1
ATOM 1936 C CA . SER A 1 240 ? -56.866 -8.504 89.448 1.00 33.59 240 SER A CA 1
ATOM 1937 C C . SER A 1 240 ? -57.591 -8.692 90.789 1.00 33.59 240 SER A C 1
ATOM 1939 O O . SER A 1 240 ? -57.395 -7.912 91.722 1.00 33.59 240 SER A O 1
ATOM 1941 N N . VAL A 1 241 ? -58.404 -9.747 90.894 1.00 39.72 241 VAL A N 1
ATOM 1942 C CA . VAL A 1 241 ? -58.773 -10.374 92.175 1.00 39.72 241 VAL A CA 1
ATOM 1943 C C . VAL A 1 241 ? -58.542 -11.878 92.040 1.00 39.72 241 VAL A C 1
ATOM 1945 O O . VAL A 1 241 ? -59.198 -12.537 91.244 1.00 39.72 241 VAL A O 1
ATOM 1948 N N . GLU A 1 242 ? -57.566 -12.342 92.822 1.00 37.34 242 GLU A N 1
ATOM 1949 C CA . GLU A 1 242 ? -57.352 -13.701 93.335 1.00 37.34 242 GLU A CA 1
ATOM 1950 C C . GLU A 1 242 ? -57.427 -14.877 92.346 1.00 37.34 242 GLU A C 1
ATOM 1952 O O . GLU A 1 242 ? -58.504 -15.327 91.970 1.00 37.34 242 GLU A O 1
ATOM 1957 N N . MET A 1 243 ? -56.282 -15.523 92.082 1.00 41.03 243 MET A N 1
ATOM 1958 C CA . MET A 1 243 ? -56.305 -16.985 92.026 1.00 41.03 243 MET A CA 1
ATOM 1959 C C . MET A 1 243 ? -55.014 -17.625 92.537 1.00 41.03 243 MET A C 1
ATOM 1961 O O . MET A 1 243 ? -53.897 -17.281 92.151 1.00 41.03 243 MET A O 1
ATOM 1965 N N . ASP A 1 244 ? -55.254 -18.551 93.456 1.00 36.28 244 ASP A N 1
ATOM 1966 C CA . ASP A 1 244 ? -54.348 -19.288 94.318 1.00 36.28 244 ASP A CA 1
ATOM 1967 C C . ASP A 1 244 ? -53.514 -20.304 93.518 1.00 36.28 244 ASP A C 1
ATOM 1969 O O . ASP A 1 244 ? -54.046 -21.150 92.795 1.00 36.28 244 ASP A O 1
ATOM 1973 N N . VAL A 1 245 ? -52.188 -20.214 93.635 1.00 40.66 245 VAL A N 1
ATOM 1974 C CA . VAL A 1 245 ? -51.235 -21.112 92.970 1.00 40.66 245 VAL A CA 1
ATOM 1975 C C . VAL A 1 245 ? -50.891 -22.239 93.937 1.00 40.66 245 VAL A C 1
ATOM 1977 O O . VAL A 1 245 ? -50.052 -22.090 94.828 1.00 40.66 245 VAL A O 1
ATOM 1980 N N . SER A 1 246 ? -51.500 -23.407 93.740 1.00 52.47 246 SER A N 1
ATOM 1981 C CA . SER A 1 246 ? -51.017 -24.650 94.339 1.00 52.47 246 SER A CA 1
ATOM 1982 C C . SER A 1 246 ? -49.624 -24.949 93.782 1.00 52.47 246 SER A C 1
ATOM 1984 O O . SER A 1 246 ? -49.497 -25.362 92.631 1.00 52.47 246 SER A O 1
ATOM 1986 N N . LYS A 1 247 ? -48.594 -24.685 94.595 1.00 53.47 247 LYS A N 1
ATOM 1987 C CA . LYS A 1 247 ? -47.164 -24.798 94.274 1.00 53.47 247 LYS A CA 1
ATOM 1988 C C . LYS A 1 247 ? -46.811 -26.172 93.677 1.00 53.47 247 LYS A C 1
ATOM 1990 O O . LYS A 1 247 ? -46.720 -27.140 94.433 1.00 53.47 247 LYS A O 1
ATOM 1995 N N . PRO A 1 248 ? -46.519 -26.265 92.366 1.00 63.81 248 PRO A N 1
ATOM 1996 C CA . PRO A 1 248 ? -45.596 -27.274 91.870 1.00 63.81 248 PRO A CA 1
ATOM 1997 C C . PRO A 1 248 ? -44.202 -26.903 92.396 1.00 63.81 248 PRO A C 1
ATOM 1999 O O . PRO A 1 248 ? -43.972 -25.748 92.764 1.00 63.81 248 PRO A O 1
ATOM 2002 N N . ASP A 1 249 ? -43.269 -27.850 92.450 1.00 62.62 249 ASP A N 1
ATOM 2003 C CA . ASP A 1 249 ? -41.894 -27.585 92.880 1.00 62.62 249 ASP A CA 1
ATOM 2004 C C . ASP A 1 249 ? -41.186 -26.637 91.891 1.00 62.62 249 ASP A C 1
ATOM 2006 O O . ASP A 1 249 ? -40.503 -27.032 90.944 1.00 62.62 249 ASP A O 1
ATOM 2010 N N . LEU A 1 250 ? -41.425 -25.343 92.100 1.00 72.75 250 LEU A N 1
ATOM 2011 C CA . LEU A 1 250 ? -40.973 -24.222 91.289 1.00 72.75 250 LEU A CA 1
ATOM 2012 C C . LEU A 1 250 ? -39.447 -24.212 91.183 1.00 72.75 250 LEU A C 1
ATOM 2014 O O . LEU A 1 250 ? -38.905 -23.746 90.187 1.00 72.75 250 LEU A O 1
ATOM 2018 N N . ALA A 1 251 ? -38.755 -24.764 92.183 1.00 77.44 251 ALA A N 1
ATOM 2019 C CA . ALA A 1 251 ? -37.308 -24.865 92.180 1.00 77.44 251 ALA A CA 1
ATOM 2020 C C . ALA A 1 251 ? -36.804 -25.832 91.099 1.00 77.44 251 ALA A C 1
ATOM 2022 O O . ALA A 1 251 ? -35.820 -25.516 90.434 1.00 77.44 251 ALA A O 1
ATOM 2023 N N . VAL A 1 252 ? -37.481 -26.965 90.875 1.00 80.94 252 VAL A N 1
ATOM 2024 C CA . VAL A 1 252 ? -37.113 -27.934 89.826 1.00 80.94 252 VAL A CA 1
ATOM 2025 C C . VAL A 1 252 ? -37.441 -27.384 88.440 1.00 80.94 252 VAL A C 1
ATOM 2027 O O . VAL A 1 252 ? -36.571 -27.382 87.574 1.00 80.94 252 VAL A O 1
ATOM 2030 N N . ALA A 1 253 ? -38.634 -26.815 88.247 1.00 83.00 253 ALA A N 1
ATOM 2031 C CA . ALA A 1 253 ? -39.019 -26.211 86.968 1.00 83.00 253 ALA A CA 1
ATOM 2032 C C . ALA A 1 253 ? -38.125 -25.014 86.585 1.00 83.00 253 ALA A C 1
ATOM 2034 O O . ALA A 1 253 ? -37.688 -24.910 85.441 1.00 83.00 253 ALA A O 1
ATOM 2035 N N . LEU A 1 254 ? -37.781 -24.134 87.536 1.00 85.25 254 LEU A N 1
ATOM 2036 C CA . LEU A 1 254 ? -36.835 -23.036 87.296 1.00 85.25 254 LEU A CA 1
ATOM 2037 C C . LEU A 1 254 ? -35.425 -23.545 86.979 1.00 85.25 254 LEU A C 1
ATOM 2039 O O . LEU A 1 254 ? -34.724 -22.931 86.175 1.00 85.25 254 LEU A O 1
ATOM 2043 N N . LYS A 1 255 ? -34.996 -24.652 87.597 1.00 88.75 255 LYS A N 1
ATOM 2044 C CA . LYS A 1 255 ? -33.685 -25.260 87.341 1.00 88.75 255 LYS A CA 1
ATOM 2045 C C . LYS A 1 255 ? -33.622 -25.904 85.952 1.00 88.75 255 LYS A C 1
ATOM 2047 O O . LYS A 1 255 ? -32.627 -25.699 85.262 1.00 88.75 255 LYS A O 1
ATOM 2052 N N . ASP A 1 256 ? -34.684 -26.577 85.516 1.00 88.31 256 ASP A N 1
ATOM 2053 C CA . ASP A 1 256 ? -34.802 -27.137 84.162 1.00 88.31 256 ASP A CA 1
ATOM 2054 C C . ASP A 1 256 ? -34.884 -26.046 83.090 1.00 88.31 256 ASP A C 1
ATOM 2056 O O . ASP A 1 256 ? -34.182 -26.127 82.083 1.00 88.31 256 ASP A O 1
ATOM 2060 N N . ILE A 1 257 ? -35.660 -24.979 83.314 1.00 89.94 257 ILE A N 1
ATOM 2061 C CA . ILE A 1 257 ? -35.705 -23.820 82.407 1.00 89.94 257 ILE A CA 1
ATOM 2062 C C . ILE A 1 257 ? -34.316 -23.180 82.304 1.00 89.94 257 ILE A C 1
ATOM 2064 O O . ILE A 1 257 ? -33.856 -22.878 81.204 1.00 89.94 257 ILE A O 1
ATOM 2068 N N . ARG A 1 258 ? -33.604 -23.019 83.427 1.00 90.88 258 ARG A N 1
ATOM 2069 C CA . ARG A 1 258 ? -32.238 -22.478 83.431 1.00 90.88 258 ARG A CA 1
ATOM 2070 C C . ARG A 1 258 ? -31.272 -23.370 82.650 1.00 90.88 258 ARG A C 1
ATOM 2072 O O . ARG A 1 258 ? -30.519 -22.846 81.838 1.00 90.88 258 ARG A O 1
ATOM 2079 N N . ALA A 1 259 ? -31.340 -24.687 82.839 1.00 91.44 259 ALA A N 1
ATOM 2080 C CA . ALA A 1 259 ? -30.528 -25.647 82.095 1.00 91.44 259 ALA A CA 1
ATOM 2081 C C . ALA A 1 259 ? -30.837 -25.619 80.586 1.00 91.44 259 ALA A C 1
ATOM 2083 O O . ALA A 1 259 ? -29.920 -25.620 79.767 1.00 91.44 259 ALA A O 1
ATOM 2084 N N . GLN A 1 260 ? -32.113 -25.520 80.197 1.00 91.19 260 GLN A N 1
ATOM 2085 C CA . GLN A 1 260 ? -32.511 -25.376 78.793 1.00 91.19 260 GLN A CA 1
ATOM 2086 C C . GLN A 1 260 ? -32.006 -24.066 78.179 1.00 91.19 260 GLN A C 1
ATOM 2088 O O . GLN A 1 260 ? -31.510 -24.076 77.053 1.00 91.19 260 GLN A O 1
ATOM 2093 N N . TYR A 1 261 ? -32.072 -22.953 78.914 1.00 93.56 261 TYR A N 1
ATOM 2094 C CA . TYR A 1 261 ? -31.519 -21.674 78.465 1.00 93.56 261 TYR A CA 1
ATOM 2095 C C . TYR A 1 261 ? -29.996 -21.706 78.342 1.00 93.56 261 TYR A C 1
ATOM 2097 O O . TYR A 1 261 ? -29.450 -21.118 77.414 1.00 93.56 261 TYR A O 1
ATOM 2105 N N . GLU A 1 262 ? -29.302 -22.404 79.235 1.00 93.62 262 GLU A N 1
ATOM 2106 C CA . GLU A 1 262 ? -27.847 -22.558 79.189 1.00 93.62 262 GLU A CA 1
ATOM 2107 C C . GLU A 1 262 ? -27.407 -23.389 77.968 1.00 93.62 262 GLU A C 1
ATOM 2109 O O . GLU A 1 262 ? -26.480 -23.013 77.243 1.00 93.62 262 GLU A O 1
ATOM 2114 N N . VAL A 1 263 ? -28.145 -24.457 77.646 1.00 94.88 263 VAL A N 1
ATOM 2115 C CA . VAL A 1 263 ? -27.957 -25.241 76.411 1.00 94.88 263 VAL A CA 1
ATOM 2116 C C . VAL A 1 263 ? -28.308 -24.427 75.160 1.00 94.88 263 VAL A C 1
ATOM 2118 O O . VAL A 1 263 ? -27.569 -24.457 74.178 1.00 94.88 263 VAL A O 1
ATOM 2121 N N . LEU A 1 264 ? -29.409 -23.672 75.169 1.00 93.56 264 LEU A N 1
ATOM 2122 C CA . LEU A 1 264 ? -29.804 -22.839 74.030 1.00 93.56 264 LEU A CA 1
ATOM 2123 C C . LEU A 1 264 ? -28.802 -21.702 73.789 1.00 93.56 264 LEU A C 1
ATOM 2125 O O . LEU A 1 264 ? -28.447 -21.433 72.644 1.00 93.56 264 LEU A O 1
ATOM 2129 N N . SER A 1 265 ? -28.318 -21.072 74.860 1.00 92.94 265 SER A N 1
ATOM 2130 C CA . SER A 1 265 ? -27.312 -20.009 74.822 1.00 92.94 265 SER A CA 1
ATOM 2131 C C . SER A 1 265 ? -25.980 -20.528 74.282 1.00 92.94 265 SER A C 1
ATOM 2133 O O . SER A 1 265 ? -25.445 -19.971 73.326 1.00 92.94 265 SER A O 1
ATOM 2135 N N . SER A 1 266 ? -25.487 -21.655 74.811 1.00 94.88 266 SER A N 1
ATOM 2136 C CA . SER A 1 266 ? -24.254 -22.283 74.317 1.00 94.88 266 SER A CA 1
ATOM 2137 C C . SER A 1 266 ? -24.366 -22.726 72.855 1.00 94.88 266 SER A C 1
ATOM 2139 O O . SER A 1 266 ? -23.447 -22.481 72.074 1.00 94.88 266 SER A O 1
ATOM 2141 N N . ARG A 1 267 ? -25.506 -23.297 72.442 1.00 95.50 267 ARG A N 1
ATOM 2142 C CA . ARG A 1 267 ? -25.764 -23.655 71.038 1.00 95.50 267 ARG A CA 1
ATOM 2143 C C . ARG A 1 267 ? -25.822 -22.429 70.127 1.00 95.50 267 ARG A C 1
ATOM 2145 O O . ARG A 1 267 ? -25.257 -22.470 69.040 1.00 95.50 267 ARG A O 1
ATOM 2152 N N . ASN A 1 268 ? -26.485 -21.354 70.549 1.00 94.44 268 ASN A N 1
ATOM 2153 C CA . ASN A 1 268 ? -26.541 -20.101 69.794 1.00 94.44 268 ASN A CA 1
ATOM 2154 C C . ASN A 1 268 ? -25.133 -19.509 69.623 1.00 94.44 268 ASN A C 1
ATOM 2156 O O . ASN A 1 268 ? -24.737 -19.159 68.514 1.00 94.44 268 ASN A O 1
ATOM 2160 N N . GLN A 1 269 ? -24.329 -19.507 70.689 1.00 94.88 269 GLN A N 1
ATOM 2161 C CA . GLN A 1 269 ? -22.951 -19.034 70.624 1.00 94.88 269 GLN A CA 1
ATOM 2162 C C . GLN A 1 269 ? -22.084 -19.869 69.669 1.00 94.88 269 GLN A C 1
ATOM 2164 O O . GLN A 1 269 ? -21.395 -19.298 68.827 1.00 94.88 269 GLN A O 1
ATOM 2169 N N . GLN A 1 270 ? -22.172 -21.201 69.718 1.00 96.62 270 GLN A N 1
ATOM 2170 C CA . GLN A 1 270 ? -21.461 -22.075 68.773 1.00 96.62 270 GLN A CA 1
ATOM 2171 C C . GLN A 1 270 ? -21.907 -21.850 67.323 1.00 96.62 270 GLN A C 1
ATOM 2173 O O . GLN A 1 270 ? -21.069 -21.756 66.430 1.00 96.62 270 GLN A O 1
ATOM 2178 N N . GLN A 1 271 ? -23.214 -21.706 67.085 1.00 95.75 271 GLN A N 1
ATOM 2179 C CA . GLN A 1 271 ? -23.749 -21.428 65.750 1.00 95.75 271 GLN A CA 1
ATOM 2180 C C . GLN A 1 271 ? -23.279 -20.073 65.215 1.00 95.75 271 GLN A C 1
ATOM 2182 O O . GLN A 1 271 ? -22.935 -19.974 64.038 1.00 95.75 271 GLN A O 1
ATOM 2187 N N . ALA A 1 272 ? -23.215 -19.043 66.063 1.00 94.62 272 ALA A N 1
ATOM 2188 C CA . ALA A 1 272 ? -22.655 -17.750 65.693 1.00 94.62 272 ALA A CA 1
ATOM 2189 C C . ALA A 1 272 ? -21.159 -17.870 65.358 1.00 94.62 272 ALA A C 1
ATOM 2191 O O . ALA A 1 272 ? -20.722 -17.368 64.324 1.00 94.62 272 ALA A O 1
ATOM 2192 N N . GLU A 1 273 ? -20.376 -18.579 66.176 1.00 96.06 273 GLU A N 1
ATOM 2193 C CA . GLU A 1 273 ? -18.947 -18.809 65.933 1.00 96.06 273 GLU A CA 1
ATOM 2194 C C . GLU A 1 273 ? -18.683 -19.579 64.630 1.00 96.06 273 GLU A C 1
ATOM 2196 O O . GLU A 1 273 ? -17.810 -19.187 63.851 1.00 96.06 273 GLU A O 1
ATOM 2201 N N . GLU A 1 274 ? -19.438 -20.643 64.351 1.00 96.19 274 GLU A N 1
ATOM 2202 C CA . GLU A 1 274 ? -19.350 -21.395 63.094 1.00 96.19 274 GLU A CA 1
ATOM 2203 C C . GLU A 1 274 ? -19.788 -20.561 61.893 1.00 96.19 274 GLU A C 1
ATOM 2205 O O . GLU A 1 274 ? -19.127 -20.589 60.850 1.00 96.19 274 GLU A O 1
ATOM 2210 N N . TRP A 1 275 ? -20.848 -19.764 62.043 1.00 96.06 275 TRP A N 1
ATOM 2211 C CA . TRP A 1 275 ? -21.304 -18.849 61.002 1.00 96.06 275 TRP A CA 1
ATOM 2212 C C . TRP A 1 275 ? -20.237 -17.801 60.675 1.00 96.06 275 TRP A C 1
ATOM 2214 O O . TRP A 1 275 ? -19.892 -17.623 59.503 1.00 96.06 275 TRP A O 1
ATOM 2224 N N . TYR A 1 276 ? -19.641 -17.170 61.692 1.00 97.06 276 TYR A N 1
ATOM 2225 C CA . TYR A 1 276 ? -18.541 -16.228 61.502 1.00 97.06 276 TYR A CA 1
ATOM 2226 C C . TYR A 1 276 ? -17.323 -16.913 60.887 1.00 97.06 276 TYR A C 1
ATOM 2228 O O . TYR A 1 276 ? -16.783 -16.399 59.909 1.00 97.06 276 TYR A O 1
ATOM 2236 N N . ARG A 1 277 ? -16.913 -18.091 61.375 1.00 97.81 277 ARG A N 1
ATOM 2237 C CA . ARG A 1 277 ? -15.807 -18.859 60.778 1.00 97.81 277 ARG A CA 1
ATOM 2238 C C . ARG A 1 277 ? -16.042 -19.151 59.302 1.00 97.81 277 ARG A C 1
ATOM 2240 O O . ARG A 1 277 ? -15.139 -18.933 58.500 1.00 97.81 277 ARG A O 1
ATOM 2247 N N . SER A 1 278 ? -17.234 -19.619 58.942 1.00 97.38 278 SER A N 1
ATOM 2248 C CA . SER A 1 278 ? -17.589 -19.920 57.554 1.00 97.38 278 SER A CA 1
ATOM 2249 C C . SER A 1 278 ? -17.563 -18.660 56.684 1.00 97.38 278 SER A C 1
ATOM 2251 O O . SER A 1 278 ? -16.993 -18.672 55.591 1.00 97.38 278 SER A O 1
ATOM 2253 N N . LYS A 1 279 ? -18.094 -17.536 57.188 1.00 97.38 279 LYS A N 1
ATOM 2254 C CA . LYS A 1 279 ? -18.037 -16.244 56.489 1.00 97.38 279 LYS A CA 1
ATOM 2255 C C . LYS A 1 279 ? -16.611 -15.741 56.306 1.00 97.38 279 LYS A C 1
ATOM 2257 O O . LYS A 1 279 ? -16.266 -15.347 55.195 1.00 97.38 279 LYS A O 1
ATOM 2262 N N . PHE A 1 280 ? -15.776 -15.804 57.340 1.00 97.12 280 PHE A N 1
ATOM 2263 C CA . PHE A 1 280 ? -14.364 -15.442 57.231 1.00 97.12 280 PHE A CA 1
ATOM 2264 C C . PHE A 1 280 ? -13.640 -16.332 56.225 1.00 97.12 280 PHE A C 1
ATOM 2266 O O . PHE A 1 280 ? -12.983 -15.805 55.334 1.00 97.12 280 PHE A O 1
ATOM 2273 N N . ALA A 1 281 ? -13.824 -17.652 56.295 1.00 97.50 281 ALA A N 1
ATOM 2274 C CA . ALA A 1 281 ? -13.227 -18.584 55.344 1.00 97.50 281 ALA A CA 1
ATOM 2275 C C . ALA A 1 281 ? -13.644 -18.275 53.896 1.00 97.50 281 ALA A C 1
ATOM 2277 O O . ALA A 1 281 ? -12.788 -18.201 53.020 1.00 97.50 281 ALA A O 1
ATOM 2278 N N . SER A 1 282 ? -14.933 -18.015 53.651 1.00 97.44 282 SER A N 1
ATOM 2279 C CA . SER A 1 282 ? -15.446 -17.651 52.325 1.00 97.44 282 SER A CA 1
ATOM 2280 C C . SER A 1 282 ? -14.844 -16.340 51.806 1.00 97.44 282 SER A C 1
ATOM 2282 O O . SER A 1 282 ? -14.400 -16.281 50.660 1.00 97.44 282 SER A O 1
ATOM 2284 N N . VAL A 1 283 ? -14.764 -15.301 52.644 1.00 96.75 283 VAL A N 1
ATOM 2285 C CA . VAL A 1 283 ? -14.150 -14.017 52.261 1.00 96.75 283 VAL A CA 1
ATOM 2286 C C . VAL A 1 283 ? -12.656 -14.184 51.983 1.00 96.75 283 VAL A C 1
ATOM 2288 O O . VAL A 1 283 ? -12.163 -13.670 50.981 1.00 96.75 283 VAL A O 1
ATOM 2291 N N . THR A 1 284 ? -11.934 -14.929 52.823 1.00 97.50 284 THR A N 1
ATOM 2292 C CA . THR A 1 284 ? -10.510 -15.220 52.618 1.00 97.50 284 THR A CA 1
ATOM 2293 C C . THR A 1 284 ? -10.276 -15.999 51.325 1.00 97.50 284 THR A C 1
ATOM 2295 O O . THR A 1 284 ? -9.351 -15.680 50.582 1.00 97.50 284 THR A O 1
ATOM 2298 N N . GLU A 1 285 ? -11.126 -16.974 51.011 1.00 97.75 285 GLU A N 1
ATOM 2299 C CA . GLU A 1 285 ? -11.032 -17.757 49.779 1.00 97.75 285 GLU A CA 1
ATOM 2300 C C . GLU A 1 285 ? -11.290 -16.894 48.533 1.00 97.75 285 GLU A C 1
ATOM 2302 O O . GLU A 1 285 ? -10.547 -16.972 47.555 1.00 97.75 285 GLU A O 1
ATOM 2307 N N . VAL A 1 286 ? -12.300 -16.019 48.565 1.00 96.44 286 VAL A N 1
ATOM 2308 C CA . VAL A 1 286 ? -12.569 -15.069 47.472 1.00 96.44 286 VAL A CA 1
ATOM 2309 C C . VAL A 1 286 ? -11.420 -14.072 47.311 1.00 96.44 286 VAL A C 1
ATOM 2311 O O . VAL A 1 286 ? -11.005 -13.797 46.186 1.00 96.44 286 VAL A O 1
ATOM 2314 N N . ALA A 1 287 ? -10.856 -13.570 48.412 1.00 95.81 287 ALA A N 1
ATOM 2315 C CA . ALA A 1 287 ? -9.685 -12.701 48.372 1.00 95.81 287 ALA A CA 1
ATOM 2316 C C . ALA A 1 287 ? -8.461 -13.419 47.778 1.00 95.81 287 ALA A C 1
ATOM 2318 O O . ALA A 1 287 ? -7.736 -12.821 46.982 1.00 95.81 287 ALA A O 1
ATOM 2319 N N . ALA A 1 288 ? -8.241 -14.696 48.108 1.00 96.50 288 ALA A N 1
ATOM 2320 C CA . ALA A 1 288 ? -7.173 -15.505 47.523 1.00 96.50 288 ALA A CA 1
ATOM 2321 C C . ALA A 1 288 ? -7.374 -15.697 46.010 1.00 96.50 288 ALA A C 1
ATOM 2323 O O . ALA A 1 288 ? -6.472 -15.386 45.235 1.00 96.50 288 ALA A O 1
ATOM 2324 N N . ARG A 1 289 ? -8.584 -16.084 45.576 1.00 96.19 289 ARG A N 1
ATOM 2325 C CA . ARG A 1 289 ? -8.933 -16.213 44.148 1.00 96.19 289 ARG A CA 1
ATOM 2326 C C . ARG A 1 289 ? -8.729 -14.911 43.376 1.00 96.19 289 ARG A C 1
ATOM 2328 O O . ARG A 1 289 ? -8.193 -14.937 42.275 1.00 96.19 289 ARG A O 1
ATOM 2335 N N . ASN A 1 290 ? -9.135 -13.776 43.948 1.00 96.00 290 ASN A N 1
ATOM 2336 C CA . ASN A 1 290 ? -8.943 -12.467 43.323 1.00 96.00 290 ASN A CA 1
ATOM 2337 C C . ASN A 1 290 ? -7.445 -12.130 43.191 1.00 96.00 290 ASN A C 1
ATOM 2339 O O . ASN A 1 290 ? -6.991 -11.745 42.118 1.00 96.00 290 ASN A O 1
ATOM 2343 N N . ASN A 1 291 ? -6.647 -12.368 44.238 1.00 96.88 291 ASN A N 1
ATOM 2344 C CA . ASN A 1 291 ? -5.195 -12.184 44.165 1.00 96.88 291 ASN A CA 1
ATOM 2345 C C . ASN A 1 291 ? -4.542 -13.061 43.088 1.00 96.88 291 ASN A C 1
ATOM 2347 O O . ASN A 1 291 ? -3.655 -12.586 42.380 1.00 96.88 291 ASN A O 1
ATOM 2351 N N . ASP A 1 292 ? -4.969 -14.313 42.941 1.00 96.62 292 ASP A N 1
ATOM 2352 C CA . ASP A 1 292 ? -4.428 -15.205 41.915 1.00 96.62 292 ASP A CA 1
ATOM 2353 C C . ASP A 1 292 ? -4.878 -14.805 40.502 1.00 96.62 292 ASP A C 1
ATOM 2355 O O . ASP A 1 292 ? -4.054 -14.812 39.590 1.00 96.62 292 ASP A O 1
ATOM 2359 N N . ALA A 1 293 ? -6.118 -14.337 40.325 1.00 92.81 293 ALA A N 1
ATOM 2360 C CA . ALA A 1 293 ? -6.578 -13.756 39.061 1.00 92.81 293 ALA A CA 1
ATOM 2361 C C . ALA A 1 293 ? -5.772 -12.500 38.677 1.00 92.81 293 ALA A C 1
ATOM 2363 O O . ALA A 1 293 ? -5.380 -12.337 37.523 1.00 92.81 293 ALA A O 1
ATOM 2364 N N . ILE A 1 294 ? -5.451 -11.635 39.649 1.00 95.00 294 ILE A N 1
ATOM 2365 C CA . ILE A 1 294 ? -4.593 -10.462 39.426 1.00 95.00 294 ILE A CA 1
ATOM 2366 C C . ILE A 1 294 ? -3.172 -10.885 39.025 1.00 95.00 294 ILE A C 1
ATOM 2368 O O . ILE A 1 294 ? -2.577 -10.247 38.156 1.00 95.00 294 ILE A O 1
ATOM 2372 N N . LYS A 1 295 ? -2.609 -11.936 39.637 1.00 96.69 295 LYS A N 1
ATOM 2373 C CA . LYS A 1 295 ? -1.288 -12.463 39.247 1.00 96.69 295 LYS A CA 1
ATOM 2374 C C . LYS A 1 295 ? -1.308 -13.011 37.822 1.00 96.69 295 LYS A C 1
ATOM 2376 O O . LYS A 1 295 ? -0.471 -12.597 37.033 1.00 96.69 295 LYS A O 1
ATOM 2381 N N . GLN A 1 296 ? -2.296 -13.838 37.477 1.00 94.50 296 GLN A N 1
ATOM 2382 C CA . GLN A 1 296 ? -2.449 -14.383 36.124 1.00 94.50 296 GLN A CA 1
ATOM 2383 C C . GLN A 1 296 ? -2.557 -13.268 35.077 1.00 94.50 296 GLN A C 1
ATOM 2385 O O . GLN A 1 296 ? -1.798 -13.258 34.114 1.00 94.50 296 GLN A O 1
ATOM 2390 N N . ALA A 1 297 ? -3.401 -12.258 35.313 1.00 88.75 297 ALA A N 1
ATOM 2391 C CA . ALA A 1 297 ? -3.521 -11.109 34.416 1.00 88.75 297 ALA A CA 1
ATOM 2392 C C . ALA A 1 297 ? -2.206 -10.312 34.275 1.00 88.75 297 ALA A C 1
ATOM 2394 O O . ALA A 1 297 ? -1.902 -9.786 33.203 1.00 88.75 297 ALA A O 1
ATOM 2395 N N . ARG A 1 298 ? -1.403 -10.208 35.345 1.00 94.56 298 ARG A N 1
ATOM 2396 C CA . ARG A 1 298 ? -0.072 -9.575 35.290 1.00 94.56 298 ARG A CA 1
ATOM 2397 C C . ARG A 1 298 ? 0.928 -10.402 34.489 1.00 94.56 298 ARG A C 1
ATOM 2399 O O . ARG A 1 298 ? 1.699 -9.815 33.730 1.00 94.56 298 ARG A O 1
ATOM 2406 N N . ASP A 1 299 ? 0.908 -11.720 34.649 1.00 94.12 299 ASP A N 1
ATOM 2407 C CA . ASP A 1 299 ? 1.778 -12.632 33.911 1.00 94.12 299 ASP A CA 1
ATOM 2408 C C . ASP A 1 299 ? 1.437 -12.590 32.415 1.00 94.12 299 ASP A C 1
ATOM 2410 O O . ASP A 1 299 ? 2.325 -12.331 31.603 1.00 94.12 299 ASP A O 1
ATOM 2414 N N . GLU A 1 300 ? 0.153 -12.665 32.053 1.00 91.69 300 GLU A N 1
ATOM 2415 C CA . GLU A 1 300 ? -0.328 -12.488 30.675 1.00 91.69 300 GLU A CA 1
ATOM 2416 C C . GLU A 1 300 ? 0.098 -11.135 30.088 1.00 91.69 300 GLU A C 1
ATOM 2418 O O . GLU A 1 300 ? 0.648 -11.068 28.988 1.00 91.69 300 GLU A O 1
ATOM 2423 N N . LEU A 1 301 ? -0.072 -10.036 30.835 1.00 92.06 301 LEU A N 1
ATOM 2424 C CA . LEU A 1 301 ? 0.383 -8.712 30.403 1.00 92.06 301 LEU A CA 1
ATOM 2425 C C . LEU A 1 301 ? 1.900 -8.680 30.152 1.00 92.06 301 LEU A C 1
ATOM 2427 O O . LEU A 1 301 ? 2.362 -8.051 29.194 1.00 92.06 301 LEU A O 1
ATOM 2431 N N . SER A 1 302 ? 2.685 -9.349 31.000 1.00 93.88 302 SER A N 1
ATOM 2432 C CA . SER A 1 302 ? 4.138 -9.443 30.841 1.00 93.88 302 SER A CA 1
ATOM 2433 C C . SER A 1 302 ? 4.529 -10.257 29.601 1.00 93.88 302 SER A C 1
ATOM 2435 O O . SER A 1 302 ? 5.443 -9.865 28.868 1.00 93.88 302 SER A O 1
ATOM 2437 N N . GLU A 1 303 ? 3.791 -11.327 29.299 1.00 94.50 303 GLU A N 1
ATOM 2438 C CA . GLU A 1 303 ? 3.974 -12.136 28.098 1.00 94.50 303 GLU A CA 1
ATOM 2439 C C . GLU A 1 303 ? 3.621 -11.356 26.835 1.00 94.50 303 GLU A C 1
ATOM 2441 O O . GLU A 1 303 ? 4.426 -11.336 25.901 1.00 94.50 303 GLU A O 1
ATOM 2446 N N . TYR A 1 304 ? 2.481 -10.655 26.811 1.00 86.69 304 TYR A N 1
ATOM 2447 C CA . TYR A 1 304 ? 2.107 -9.788 25.692 1.00 86.69 304 TYR A CA 1
ATOM 2448 C C . TYR A 1 304 ? 3.153 -8.697 25.466 1.00 86.69 304 TYR A C 1
ATOM 2450 O O . TYR A 1 304 ? 3.560 -8.454 24.330 1.00 86.69 304 TYR A O 1
ATOM 2458 N N . ARG A 1 305 ? 3.679 -8.090 26.535 1.00 90.31 305 ARG A N 1
ATOM 2459 C CA . ARG A 1 305 ? 4.764 -7.107 26.430 1.00 90.31 305 ARG A CA 1
ATOM 2460 C C . ARG A 1 305 ? 6.033 -7.711 25.822 1.00 90.31 305 ARG A C 1
ATOM 2462 O O . ARG A 1 305 ? 6.649 -7.078 24.965 1.00 90.31 305 ARG A O 1
ATOM 2469 N N . ARG A 1 306 ? 6.407 -8.933 26.219 1.00 93.62 306 ARG A N 1
ATOM 2470 C CA . ARG A 1 306 ? 7.548 -9.659 25.636 1.00 93.62 306 ARG A CA 1
ATOM 2471 C C . ARG A 1 306 ? 7.311 -9.995 24.163 1.00 93.62 306 ARG A C 1
ATOM 2473 O O . ARG A 1 306 ? 8.225 -9.850 23.358 1.00 93.62 306 ARG A O 1
ATOM 2480 N N . GLN A 1 307 ? 6.100 -10.416 23.799 1.00 93.38 307 GLN A N 1
ATOM 2481 C CA . GLN A 1 307 ? 5.733 -10.697 22.409 1.00 93.38 307 GLN A CA 1
ATOM 2482 C C . GLN A 1 307 ? 5.833 -9.439 21.546 1.00 93.38 307 GLN A C 1
ATOM 2484 O O . GLN A 1 307 ? 6.443 -9.492 20.483 1.00 93.38 307 GLN A O 1
ATOM 2489 N N . VAL A 1 308 ? 5.308 -8.305 22.018 1.00 86.06 308 VAL A N 1
ATOM 2490 C CA . VAL A 1 308 ? 5.426 -7.020 21.316 1.00 86.06 308 VAL A CA 1
ATOM 2491 C C . VAL A 1 308 ? 6.895 -6.671 21.085 1.00 86.06 308 VAL A C 1
ATOM 2493 O O . VAL A 1 308 ? 7.273 -6.405 19.952 1.00 86.06 308 VAL A O 1
ATOM 2496 N N . GLN A 1 309 ? 7.744 -6.757 22.114 1.00 92.00 309 GLN A N 1
ATOM 2497 C CA . GLN A 1 309 ? 9.182 -6.502 21.967 1.00 92.00 309 GLN A CA 1
ATOM 2498 C C . GLN A 1 309 ? 9.846 -7.440 20.950 1.00 92.00 309 GLN A C 1
ATOM 2500 O O . GLN A 1 309 ? 10.605 -6.977 20.104 1.00 92.00 309 GLN A O 1
ATOM 2505 N N . ALA A 1 310 ? 9.535 -8.739 20.987 1.00 87.94 310 ALA A N 1
ATOM 2506 C CA . ALA A 1 310 ? 10.077 -9.707 20.036 1.00 87.94 310 ALA A CA 1
ATOM 2507 C C . ALA A 1 310 ? 9.664 -9.392 18.587 1.00 87.94 310 ALA A C 1
ATOM 2509 O O . ALA A 1 310 ? 10.505 -9.434 17.693 1.00 87.94 310 ALA A O 1
ATOM 2510 N N . ARG A 1 311 ? 8.396 -9.022 18.357 1.00 84.56 311 ARG A N 1
ATOM 2511 C CA . ARG A 1 311 ? 7.907 -8.615 17.029 1.00 84.56 311 ARG A CA 1
ATOM 2512 C C . ARG A 1 311 ? 8.522 -7.302 16.560 1.00 84.56 311 ARG A C 1
ATOM 2514 O O . ARG A 1 311 ? 8.844 -7.182 15.385 1.00 84.56 311 ARG A O 1
ATOM 2521 N N . THR A 1 312 ? 8.729 -6.338 17.455 1.00 85.12 312 THR A N 1
ATOM 2522 C CA . THR A 1 312 ? 9.424 -5.088 17.118 1.00 85.12 312 THR A CA 1
ATOM 2523 C C . THR A 1 312 ? 10.853 -5.363 16.655 1.00 85.12 312 THR A C 1
ATOM 2525 O O . THR A 1 312 ? 11.251 -4.862 15.608 1.00 85.12 312 THR A O 1
ATOM 2528 N N . LEU A 1 313 ? 11.591 -6.222 17.367 1.00 92.12 313 LEU A N 1
ATOM 2529 C CA . LEU A 1 313 ? 12.944 -6.622 16.968 1.00 92.12 313 LEU A CA 1
ATOM 2530 C C . LEU A 1 313 ? 12.956 -7.381 15.632 1.00 92.12 313 LEU A C 1
ATOM 2532 O O . LEU A 1 313 ? 13.843 -7.164 14.814 1.00 92.12 313 LEU A O 1
ATOM 2536 N N . GLU A 1 314 ? 11.966 -8.243 15.381 1.00 93.25 314 GLU A N 1
ATOM 2537 C CA . GLU A 1 314 ? 11.800 -8.932 14.093 1.00 93.25 314 GLU A CA 1
ATOM 2538 C C . GLU A 1 314 ? 11.576 -7.931 12.945 1.00 93.25 314 GLU A C 1
ATOM 2540 O O . GLU A 1 314 ? 12.218 -8.030 11.900 1.00 93.25 314 GLU A O 1
ATOM 2545 N N . ILE A 1 315 ? 10.726 -6.918 13.153 1.00 87.44 315 ILE A N 1
ATOM 2546 C CA . ILE A 1 315 ? 10.490 -5.843 12.179 1.00 87.44 315 ILE A CA 1
ATOM 2547 C C . ILE A 1 315 ? 11.771 -5.041 11.925 1.00 87.44 315 ILE A C 1
ATOM 2549 O O . ILE A 1 315 ? 12.091 -4.758 10.772 1.00 87.44 315 ILE A O 1
ATOM 2553 N N . GLU A 1 316 ? 12.509 -4.669 12.970 1.00 93.12 316 GLU A N 1
ATOM 2554 C CA . GLU A 1 316 ? 13.778 -3.941 12.847 1.00 93.12 316 GLU A CA 1
ATOM 2555 C C . GLU A 1 316 ? 14.836 -4.763 12.098 1.00 93.12 316 GLU A C 1
ATOM 2557 O O . GLU A 1 316 ? 15.507 -4.235 11.210 1.00 93.12 316 GLU A O 1
ATOM 2562 N N . ALA A 1 317 ? 14.934 -6.065 12.375 1.00 91.50 317 ALA A N 1
ATOM 2563 C CA . ALA A 1 317 ? 15.837 -6.968 11.670 1.00 91.50 317 ALA A CA 1
ATOM 2564 C C . ALA A 1 317 ? 15.479 -7.099 10.179 1.00 91.50 317 ALA A C 1
ATOM 2566 O O . ALA A 1 317 ? 16.362 -7.014 9.324 1.00 91.50 317 ALA A O 1
ATOM 2567 N N . LEU A 1 318 ? 14.191 -7.256 9.850 1.00 85.62 318 LEU A N 1
ATOM 2568 C CA . LEU A 1 318 ? 13.722 -7.322 8.461 1.00 85.62 318 LEU A CA 1
ATOM 2569 C C . LEU A 1 318 ? 13.921 -5.996 7.720 1.00 85.62 318 LEU A C 1
ATOM 2571 O O . LEU A 1 318 ? 14.308 -6.006 6.553 1.00 85.62 318 LEU A O 1
ATOM 2575 N N . ARG A 1 319 ? 13.713 -4.854 8.388 1.00 88.38 319 ARG A N 1
ATOM 2576 C CA . ARG A 1 319 ? 14.033 -3.529 7.833 1.00 88.38 319 ARG A CA 1
ATOM 2577 C C . ARG A 1 319 ? 15.521 -3.408 7.525 1.00 88.38 319 ARG A C 1
ATOM 2579 O O . ARG A 1 319 ? 15.867 -3.070 6.400 1.00 88.38 319 ARG A O 1
ATOM 2586 N N . GLY A 1 320 ? 16.388 -3.774 8.471 1.00 88.44 320 GLY A N 1
ATOM 2587 C CA . GLY A 1 320 ? 17.835 -3.787 8.251 1.00 88.44 320 GLY A CA 1
ATOM 2588 C C . GLY A 1 320 ? 18.256 -4.714 7.104 1.00 88.44 320 GLY A C 1
ATOM 2589 O O . GLY A 1 320 ? 19.146 -4.368 6.328 1.00 88.44 320 GLY A O 1
ATOM 2590 N N . HIS A 1 321 ? 17.589 -5.864 6.949 1.00 90.69 321 HIS A N 1
ATOM 2591 C CA . HIS A 1 321 ? 17.828 -6.770 5.826 1.00 90.69 321 HIS A CA 1
ATOM 2592 C C . HIS A 1 321 ? 17.391 -6.171 4.482 1.00 90.69 321 HIS A C 1
ATOM 2594 O O . HIS A 1 321 ? 18.161 -6.228 3.526 1.00 90.69 321 HIS A O 1
ATOM 2600 N N . ASN A 1 322 ? 16.212 -5.546 4.412 1.00 87.31 322 ASN A N 1
ATOM 2601 C CA . ASN A 1 322 ? 15.753 -4.850 3.206 1.00 87.31 322 ASN A CA 1
ATOM 2602 C C . ASN A 1 322 ? 16.701 -3.717 2.814 1.00 87.31 322 ASN A C 1
ATOM 2604 O O . ASN A 1 322 ? 17.144 -3.678 1.673 1.00 87.31 322 ASN A O 1
ATOM 2608 N N . GLU A 1 323 ? 17.100 -2.863 3.757 1.00 93.62 323 GLU A N 1
ATOM 2609 C CA . GLU A 1 323 ? 18.071 -1.802 3.475 1.00 93.62 323 GLU A CA 1
ATOM 2610 C C . GLU A 1 323 ? 19.412 -2.370 2.980 1.00 93.62 323 GLU A C 1
ATOM 2612 O O . GLU A 1 323 ? 20.092 -1.765 2.155 1.00 93.62 323 GLU A O 1
ATOM 2617 N N . ALA A 1 324 ? 19.850 -3.524 3.498 1.00 94.44 324 ALA A N 1
ATOM 2618 C CA . ALA A 1 324 ? 21.068 -4.179 3.023 1.00 94.44 324 ALA A CA 1
ATOM 2619 C C . ALA A 1 324 ? 20.922 -4.674 1.578 1.00 94.44 324 ALA A C 1
ATOM 2621 O O . ALA A 1 324 ? 21.838 -4.476 0.782 1.00 94.44 324 ALA A O 1
ATOM 2622 N N . LEU A 1 325 ? 19.776 -5.264 1.229 1.00 92.56 325 LEU A N 1
ATOM 2623 C CA . LEU A 1 325 ? 19.475 -5.688 -0.139 1.00 92.56 325 LEU A CA 1
ATOM 2624 C C . LEU A 1 325 ? 19.352 -4.497 -1.097 1.00 92.56 325 LEU A C 1
ATOM 2626 O O . LEU A 1 325 ? 19.885 -4.554 -2.200 1.00 92.56 325 LEU A O 1
ATOM 2630 N N . GLU A 1 326 ? 18.715 -3.405 -0.676 1.00 92.69 326 GLU A N 1
ATOM 2631 C CA . GLU A 1 326 ? 18.616 -2.167 -1.458 1.00 92.69 326 GLU A CA 1
ATOM 2632 C C . GLU A 1 326 ? 19.996 -1.554 -1.720 1.00 92.69 326 GLU A C 1
ATOM 2634 O O . GLU A 1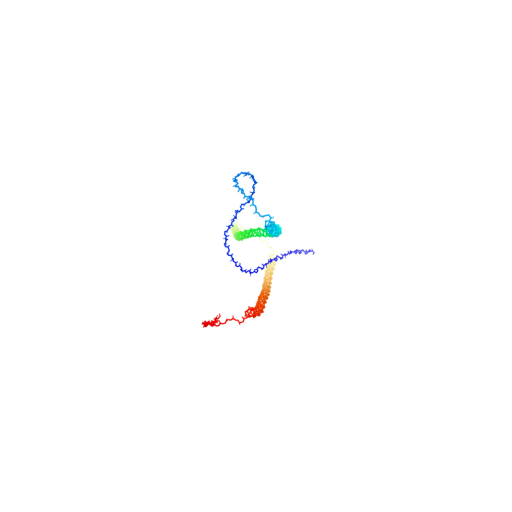 326 ? 20.299 -1.191 -2.855 1.00 92.69 326 GLU A O 1
ATOM 2639 N N . ARG A 1 327 ? 20.877 -1.510 -0.707 1.00 95.00 327 ARG A N 1
ATOM 2640 C CA . ARG A 1 327 ? 22.276 -1.084 -0.895 1.00 95.00 327 ARG A CA 1
ATOM 2641 C C . ARG A 1 327 ? 23.015 -1.993 -1.875 1.00 95.00 327 ARG A C 1
ATOM 2643 O O . ARG A 1 327 ? 23.696 -1.491 -2.761 1.00 95.00 327 ARG A O 1
ATOM 2650 N N . GLN A 1 328 ? 22.859 -3.313 -1.755 1.00 96.06 328 GLN A N 1
ATOM 2651 C CA . GLN A 1 328 ? 23.478 -4.261 -2.688 1.00 96.06 328 GLN A CA 1
ATOM 2652 C C . GLN A 1 328 ? 22.973 -4.071 -4.122 1.00 96.06 328 GLN A C 1
ATOM 2654 O O . GLN A 1 328 ? 23.770 -4.157 -5.054 1.00 96.06 328 GLN A O 1
ATOM 2659 N N . LEU A 1 329 ? 21.678 -3.799 -4.307 1.00 94.50 329 LEU A N 1
ATOM 2660 C CA . LEU A 1 329 ? 21.099 -3.502 -5.614 1.00 94.50 329 LEU A CA 1
ATOM 2661 C C . LEU A 1 329 ? 21.711 -2.224 -6.200 1.00 94.50 329 LEU A C 1
ATOM 2663 O O . LEU A 1 329 ? 22.221 -2.265 -7.314 1.00 94.50 329 LEU A O 1
ATOM 2667 N N . ALA A 1 330 ? 21.746 -1.136 -5.426 1.00 94.56 330 ALA A N 1
ATOM 2668 C CA . ALA A 1 330 ? 22.339 0.128 -5.856 1.00 94.56 330 ALA A CA 1
ATOM 2669 C C . ALA A 1 330 ? 23.826 -0.032 -6.225 1.00 94.56 330 ALA A C 1
ATOM 2671 O O . ALA A 1 330 ? 24.260 0.415 -7.281 1.00 94.56 330 ALA A O 1
ATOM 2672 N N . GLU A 1 331 ? 24.606 -0.760 -5.418 1.00 97.25 331 GLU A N 1
ATOM 2673 C CA . GLU A 1 331 ? 26.011 -1.056 -5.723 1.00 97.25 331 GLU A CA 1
ATOM 2674 C C . GLU A 1 331 ? 26.185 -1.892 -7.002 1.00 97.25 331 GLU A C 1
ATOM 2676 O O . GLU A 1 331 ? 27.189 -1.746 -7.703 1.00 97.25 331 GLU A O 1
ATOM 2681 N N . MET A 1 332 ? 25.260 -2.814 -7.296 1.00 95.44 332 MET A N 1
ATOM 2682 C CA . MET A 1 332 ? 25.256 -3.583 -8.547 1.00 95.44 332 MET A CA 1
ATOM 2683 C C . MET A 1 332 ? 24.897 -2.691 -9.743 1.00 95.44 332 MET A C 1
ATOM 2685 O O . MET A 1 332 ? 25.558 -2.769 -10.778 1.00 95.44 332 MET A O 1
ATOM 2689 N N . GLU A 1 333 ? 23.883 -1.836 -9.605 1.00 95.31 333 GLU A N 1
ATOM 2690 C CA . GLU A 1 333 ? 23.448 -0.886 -10.635 1.00 95.31 333 GLU A CA 1
ATOM 2691 C C . GLU A 1 333 ? 24.543 0.134 -10.970 1.00 95.31 333 GLU A C 1
ATOM 2693 O O . GLU A 1 333 ? 24.814 0.375 -12.150 1.00 95.31 333 GLU A O 1
ATOM 2698 N N . ASP A 1 334 ? 25.232 0.670 -9.961 1.00 96.12 334 ASP A N 1
ATOM 2699 C CA . ASP A 1 334 ? 26.368 1.580 -10.135 1.00 96.12 334 ASP A CA 1
ATOM 2700 C C . ASP A 1 334 ? 27.535 0.884 -10.842 1.00 96.12 334 ASP A C 1
ATOM 2702 O O . ASP A 1 334 ? 28.122 1.435 -11.778 1.00 96.12 334 ASP A O 1
ATOM 2706 N N . ARG A 1 335 ? 27.857 -0.356 -10.446 1.00 97.25 335 ARG A N 1
ATOM 2707 C CA . ARG A 1 335 ? 28.897 -1.156 -11.112 1.00 97.25 335 ARG A CA 1
ATOM 2708 C C . ARG A 1 335 ? 28.574 -1.380 -12.585 1.00 97.25 335 ARG A C 1
ATOM 2710 O O . ARG A 1 335 ? 29.418 -1.097 -13.430 1.00 97.25 335 ARG A O 1
ATOM 2717 N N . HIS A 1 336 ? 27.353 -1.799 -12.906 1.00 95.31 336 HIS A N 1
ATOM 2718 C CA . HIS A 1 336 ? 26.938 -1.992 -14.295 1.00 95.31 336 HIS A CA 1
ATOM 2719 C C . HIS A 1 336 ? 26.895 -0.685 -15.090 1.00 95.31 336 HIS A C 1
ATOM 2721 O O . HIS A 1 336 ? 27.291 -0.657 -16.254 1.00 95.31 336 HIS A O 1
ATOM 2727 N N . SER A 1 337 ? 26.464 0.415 -14.475 1.00 95.81 337 SER A N 1
ATOM 2728 C CA . SER A 1 337 ? 26.466 1.734 -15.116 1.00 95.81 337 SER A CA 1
ATOM 2729 C C . SER A 1 337 ? 27.887 2.184 -15.464 1.00 95.81 337 SER A C 1
ATOM 2731 O O . SER A 1 337 ? 28.123 2.674 -16.572 1.00 95.81 337 SER A O 1
ATOM 2733 N N . ASN A 1 338 ? 28.846 1.950 -14.564 1.00 95.75 338 ASN A N 1
ATOM 2734 C CA . ASN A 1 338 ? 30.262 2.215 -14.809 1.00 95.75 338 ASN A CA 1
ATOM 2735 C C . ASN A 1 338 ? 30.821 1.325 -15.926 1.00 95.75 338 ASN A C 1
ATOM 2737 O O . ASN A 1 338 ? 31.437 1.848 -16.851 1.00 95.75 338 ASN A O 1
ATOM 2741 N N . GLU A 1 339 ? 30.548 0.016 -15.908 1.00 96.19 339 GLU A N 1
ATOM 2742 C CA . GLU A 1 339 ? 30.961 -0.920 -16.967 1.00 96.19 339 GLU A CA 1
ATOM 2743 C C . GLU A 1 339 ? 30.429 -0.492 -18.346 1.00 96.19 339 GLU A C 1
ATOM 2745 O O . GLU A 1 339 ? 31.169 -0.469 -19.332 1.00 96.19 339 GLU A O 1
ATOM 2750 N N . ILE A 1 340 ? 29.155 -0.093 -18.434 1.00 95.69 340 ILE A N 1
ATOM 2751 C CA . ILE A 1 340 ? 28.555 0.416 -19.676 1.00 95.69 340 ILE A CA 1
ATOM 2752 C C . ILE A 1 340 ? 29.256 1.704 -20.125 1.00 95.69 340 ILE A C 1
ATOM 2754 O O . ILE A 1 340 ? 29.570 1.847 -21.311 1.00 95.69 340 ILE A O 1
ATOM 2758 N N . GLY A 1 341 ? 29.523 2.627 -19.197 1.00 94.94 341 GLY A N 1
ATOM 2759 C CA . GLY A 1 341 ? 30.260 3.859 -19.473 1.00 94.94 341 GLY A CA 1
ATOM 2760 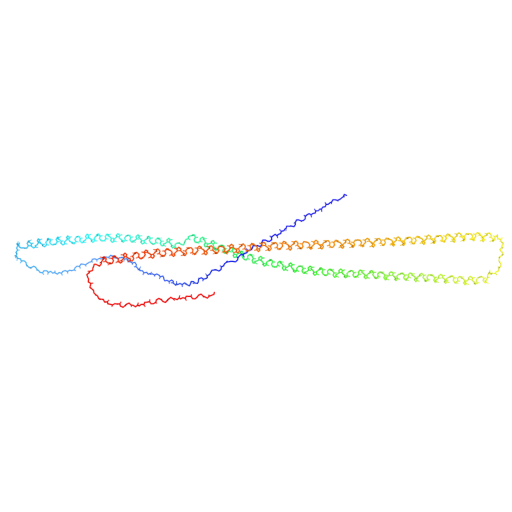C C . GLY A 1 341 ? 31.666 3.586 -20.014 1.00 94.94 341 GLY A C 1
ATOM 2761 O O . GLY A 1 341 ? 32.052 4.141 -21.044 1.00 94.94 341 GLY A O 1
ATOM 2762 N N . GLU A 1 342 ? 32.407 2.675 -19.384 1.00 96.44 342 GLU A N 1
ATOM 2763 C CA . GLU A 1 342 ? 33.738 2.254 -19.828 1.00 96.44 342 GLU A CA 1
ATOM 2764 C C . GLU A 1 342 ? 33.701 1.618 -21.222 1.00 96.44 342 GLU A C 1
ATOM 2766 O O . GLU A 1 342 ? 34.524 1.948 -22.080 1.00 96.44 342 GLU A O 1
ATOM 2771 N N . LEU A 1 343 ? 32.730 0.742 -21.502 1.00 95.50 343 LEU A N 1
ATOM 2772 C CA . LEU A 1 343 ? 32.561 0.142 -22.828 1.00 95.50 343 LEU A CA 1
ATOM 2773 C C . LEU A 1 343 ? 32.268 1.199 -23.902 1.00 95.50 343 LEU A C 1
ATOM 2775 O O . LEU A 1 343 ? 32.848 1.134 -24.989 1.00 95.50 343 LEU A O 1
ATOM 2779 N N . GLN A 1 344 ? 31.423 2.191 -23.611 1.00 94.50 344 GLN A N 1
ATOM 2780 C CA . GLN A 1 344 ? 31.135 3.295 -24.534 1.00 94.50 344 GLN A CA 1
ATOM 2781 C C . GLN A 1 344 ? 32.376 4.152 -24.809 1.00 94.50 344 GLN A C 1
ATOM 2783 O O . GLN A 1 344 ? 32.658 4.473 -25.966 1.00 94.50 344 GLN A O 1
ATOM 2788 N N . VAL A 1 345 ? 33.148 4.487 -23.771 1.00 95.69 345 VAL A N 1
ATOM 2789 C CA . VAL A 1 345 ? 34.416 5.218 -23.919 1.00 95.69 345 VAL A CA 1
ATOM 2790 C C . VAL A 1 345 ? 35.385 4.418 -24.787 1.00 95.69 345 VAL A C 1
ATOM 2792 O O . VAL A 1 345 ? 35.896 4.945 -25.774 1.00 95.69 345 VAL A O 1
ATOM 2795 N N . ASN A 1 346 ? 35.561 3.127 -24.504 1.00 96.31 346 ASN A N 1
ATOM 2796 C CA . ASN A 1 346 ? 36.429 2.244 -25.282 1.00 96.31 346 ASN A CA 1
ATOM 2797 C C . ASN A 1 346 ? 36.000 2.144 -26.757 1.00 96.31 346 ASN A C 1
ATOM 2799 O O . ASN A 1 346 ? 36.845 2.163 -27.656 1.00 96.31 346 ASN A O 1
ATOM 2803 N N . GLN A 1 347 ? 34.695 2.070 -27.039 1.00 96.31 347 GLN A N 1
ATOM 2804 C CA . GLN A 1 347 ? 34.170 2.080 -28.409 1.00 96.31 347 GLN A CA 1
ATOM 2805 C C . GLN A 1 347 ? 34.495 3.390 -29.135 1.00 96.31 347 GLN A C 1
ATOM 2807 O O . GLN A 1 347 ? 34.975 3.358 -30.272 1.00 96.31 347 GLN A O 1
ATOM 2812 N N . LEU A 1 348 ? 34.283 4.537 -28.482 1.00 96.62 348 LEU A N 1
ATOM 2813 C CA . LEU A 1 348 ? 34.605 5.851 -29.043 1.00 96.62 348 LEU A CA 1
ATOM 2814 C C . LEU A 1 348 ? 36.108 6.017 -29.278 1.00 96.62 348 LEU A C 1
ATOM 2816 O O . LEU A 1 348 ? 36.518 6.522 -30.324 1.00 96.62 348 LEU A O 1
ATOM 2820 N N . GLU A 1 349 ? 36.943 5.552 -28.350 1.00 96.94 349 GLU A N 1
ATOM 2821 C CA . GLU A 1 349 ? 38.392 5.551 -28.519 1.00 96.94 349 GLU A CA 1
ATOM 2822 C C . GLU A 1 349 ? 38.838 4.678 -29.693 1.00 96.94 349 GLU A C 1
ATOM 2824 O O . GLU A 1 349 ? 39.696 5.093 -30.475 1.00 96.94 349 GLU A O 1
ATOM 2829 N N . ASN A 1 350 ? 38.258 3.488 -29.852 1.00 96.81 350 ASN A N 1
ATOM 2830 C CA . ASN A 1 350 ? 38.565 2.595 -30.967 1.00 96.81 350 ASN A CA 1
ATOM 2831 C C . ASN A 1 350 ? 38.139 3.203 -32.310 1.00 96.81 350 ASN A C 1
ATOM 2833 O O . ASN A 1 350 ? 38.926 3.193 -33.257 1.00 96.81 350 ASN A O 1
ATOM 2837 N N . ALA A 1 351 ? 36.948 3.805 -32.387 1.00 97.06 351 ALA A N 1
ATOM 2838 C CA . ALA A 1 351 ? 36.496 4.532 -33.574 1.00 97.06 351 ALA A CA 1
ATOM 2839 C C . ALA A 1 351 ? 37.421 5.720 -33.899 1.00 97.06 351 ALA A C 1
ATOM 2841 O O . ALA A 1 351 ? 37.802 5.936 -35.055 1.00 97.06 351 ALA A O 1
ATOM 2842 N N . LEU A 1 352 ? 37.865 6.459 -32.877 1.00 97.19 352 LEU A N 1
ATOM 2843 C CA . LEU A 1 352 ? 38.840 7.537 -33.032 1.00 97.19 352 LEU A CA 1
ATOM 2844 C C . LEU A 1 352 ? 40.200 7.018 -33.528 1.00 97.19 352 LEU A C 1
ATOM 2846 O O . LEU A 1 352 ? 40.834 7.656 -34.368 1.00 97.19 352 LEU A O 1
ATOM 2850 N N . ARG A 1 353 ? 40.670 5.867 -33.033 1.00 97.50 353 ARG A N 1
ATOM 2851 C CA . ARG A 1 353 ? 41.900 5.224 -33.526 1.00 97.50 353 ARG A CA 1
ATOM 2852 C C . ARG A 1 353 ? 41.748 4.768 -34.981 1.00 97.50 353 ARG A C 1
ATOM 2854 O O . ARG A 1 353 ? 42.661 5.025 -35.764 1.00 97.50 353 ARG A O 1
ATOM 2861 N N . SER A 1 354 ? 40.612 4.171 -35.358 1.00 97.69 354 SER A N 1
ATOM 2862 C CA . SER A 1 354 ? 40.330 3.742 -36.741 1.00 97.69 354 SER A CA 1
ATOM 2863 C C . SER A 1 354 ? 40.369 4.917 -37.711 1.00 97.69 354 SER A C 1
ATOM 2865 O O . SER A 1 354 ? 41.171 4.925 -38.641 1.00 97.69 354 SER A O 1
ATOM 2867 N N . THR A 1 355 ? 39.597 5.969 -37.429 1.00 96.00 355 THR A N 1
ATOM 2868 C CA . THR A 1 355 ? 39.532 7.177 -38.272 1.00 96.00 355 THR A CA 1
ATOM 2869 C C . THR A 1 355 ? 40.888 7.881 -38.385 1.00 96.00 355 THR A C 1
ATOM 2871 O O . THR A 1 355 ? 41.273 8.329 -39.465 1.00 96.00 355 THR A O 1
ATOM 2874 N N . LYS A 1 356 ? 41.685 7.931 -37.306 1.00 97.62 356 LYS A N 1
ATOM 2875 C CA . LYS A 1 356 ? 43.079 8.414 -37.364 1.00 97.62 356 LYS A CA 1
ATOM 2876 C C . LYS A 1 356 ? 43.968 7.532 -38.249 1.00 97.62 356 LYS A C 1
ATOM 2878 O O . LYS A 1 356 ? 44.819 8.062 -38.970 1.00 97.62 356 LYS A O 1
ATOM 2883 N N . GLY A 1 357 ? 43.792 6.213 -38.204 1.00 97.75 357 GLY A N 1
ATOM 2884 C CA . GLY A 1 357 ? 44.489 5.261 -39.071 1.00 97.75 357 GLY A CA 1
ATOM 2885 C C . GLY A 1 357 ? 44.137 5.458 -40.547 1.00 97.75 357 GLY A C 1
ATOM 2886 O O . GLY A 1 357 ? 45.038 5.574 -41.379 1.00 97.75 357 GLY A O 1
ATOM 2887 N N . GLU A 1 358 ? 42.848 5.585 -40.860 1.00 97.31 358 GLU A N 1
ATOM 2888 C CA . GLU A 1 358 ? 42.330 5.892 -42.202 1.00 97.31 358 GLU A CA 1
ATOM 2889 C C . GLU A 1 358 ? 42.865 7.229 -42.723 1.00 97.31 358 GLU A C 1
ATOM 2891 O O . GLU A 1 358 ? 43.404 7.298 -43.826 1.00 97.31 358 GLU A O 1
ATOM 2896 N N . MET A 1 359 ? 42.837 8.280 -41.900 1.00 97.06 359 MET A N 1
ATOM 2897 C CA . MET A 1 359 ? 43.407 9.581 -42.256 1.00 97.06 359 MET A CA 1
ATOM 2898 C C . MET A 1 359 ? 44.911 9.484 -42.552 1.00 97.06 359 MET A C 1
ATOM 2900 O O . MET A 1 359 ? 45.395 10.056 -43.529 1.00 97.06 359 MET A O 1
ATOM 2904 N N . SER A 1 360 ? 45.653 8.714 -41.753 1.00 96.69 360 SER A N 1
ATOM 2905 C CA . SER A 1 360 ? 47.086 8.474 -41.977 1.00 96.69 360 SER A CA 1
ATOM 2906 C C . SER A 1 360 ? 47.351 7.673 -43.254 1.00 96.69 360 SER A C 1
ATOM 2908 O O . SER A 1 360 ? 48.380 7.862 -43.903 1.00 96.69 360 SER A O 1
ATOM 2910 N N . ARG A 1 361 ? 46.439 6.769 -43.628 1.00 97.06 361 ARG A N 1
ATOM 2911 C CA . ARG A 1 361 ? 46.493 6.029 -44.891 1.00 97.06 361 ARG A CA 1
ATOM 2912 C C . ARG A 1 361 ? 46.247 6.955 -46.081 1.00 97.06 361 ARG A C 1
ATOM 2914 O O . ARG A 1 361 ? 47.082 6.974 -46.979 1.00 97.06 361 ARG A O 1
ATOM 2921 N N . HIS A 1 362 ? 45.192 7.766 -46.048 1.00 96.50 362 HIS A N 1
ATOM 2922 C CA . HIS A 1 362 ? 44.916 8.736 -47.108 1.00 96.50 362 HIS A CA 1
ATOM 2923 C C . HIS A 1 362 ? 46.076 9.709 -47.309 1.00 96.50 362 HIS A C 1
ATOM 2925 O O . HIS A 1 362 ? 46.461 9.970 -48.441 1.00 96.50 362 HIS A O 1
ATOM 2931 N N . LEU A 1 363 ? 46.697 10.199 -46.231 1.00 97.25 363 LEU A N 1
ATOM 2932 C CA . LEU A 1 363 ? 47.886 11.053 -46.334 1.00 97.25 363 LEU A CA 1
ATOM 2933 C C . LEU A 1 363 ? 49.045 10.375 -47.087 1.00 97.25 363 LEU A C 1
ATOM 2935 O O . LEU A 1 363 ? 49.722 11.039 -47.869 1.00 97.25 363 LEU A O 1
ATOM 2939 N N . ARG A 1 364 ? 49.261 9.066 -46.890 1.00 96.69 364 ARG A N 1
ATOM 2940 C CA . ARG A 1 364 ? 50.265 8.301 -47.650 1.00 96.69 364 ARG A CA 1
ATOM 2941 C C . ARG A 1 364 ? 49.878 8.159 -49.119 1.00 96.69 364 ARG A C 1
ATOM 2943 O O . ARG A 1 364 ? 50.702 8.459 -49.974 1.00 96.69 364 ARG A O 1
ATOM 2950 N N . GLU A 1 365 ? 48.630 7.796 -49.404 1.00 96.75 365 GLU A N 1
ATOM 2951 C CA . GLU A 1 365 ? 48.107 7.685 -50.775 1.00 96.75 365 GLU A CA 1
ATOM 2952 C C . GLU A 1 365 ? 48.214 9.026 -51.530 1.00 96.75 365 GLU A C 1
ATOM 2954 O O . GLU A 1 365 ? 48.642 9.063 -52.683 1.00 96.75 365 GLU A O 1
ATOM 2959 N N . TYR A 1 366 ? 47.920 10.153 -50.869 1.00 97.25 366 TYR A N 1
ATOM 2960 C CA . TYR A 1 366 ? 48.113 11.492 -51.436 1.00 97.25 366 TYR A CA 1
ATOM 2961 C C . TYR A 1 366 ? 49.586 11.801 -51.723 1.00 97.25 366 TYR A C 1
ATOM 2963 O O . TYR A 1 366 ? 49.891 12.379 -52.767 1.00 97.25 366 TYR A O 1
ATOM 2971 N N . GLN A 1 367 ? 50.504 11.428 -50.826 1.00 96.88 367 GLN A N 1
ATOM 2972 C CA . GLN A 1 367 ? 51.938 11.626 -51.043 1.00 96.88 367 GLN A CA 1
ATOM 2973 C C . GLN A 1 367 ? 52.461 10.761 -52.199 1.00 96.88 367 GLN A C 1
ATOM 2975 O O . GLN A 1 367 ? 53.251 11.239 -53.010 1.00 96.88 367 GLN A O 1
ATOM 2980 N N . GLU A 1 368 ? 52.014 9.511 -52.308 1.00 96.31 368 GLU A N 1
ATOM 2981 C CA . GLU A 1 368 ? 52.344 8.621 -53.426 1.00 96.31 368 GLU A CA 1
ATOM 2982 C C . GLU A 1 368 ? 51.831 9.186 -54.756 1.00 96.31 368 GLU A C 1
ATOM 2984 O O . GLU A 1 368 ? 52.588 9.269 -55.724 1.00 96.31 368 GLU A O 1
ATOM 2989 N N . LEU A 1 369 ? 50.585 9.668 -54.794 1.00 97.19 369 LEU A N 1
ATOM 2990 C CA . LEU A 1 369 ? 50.014 10.303 -55.981 1.00 97.19 369 LEU A CA 1
ATOM 2991 C C . LEU A 1 369 ? 50.761 11.589 -56.362 1.00 97.19 369 LEU A C 1
ATOM 2993 O O . LEU A 1 369 ? 51.001 11.840 -57.544 1.00 97.19 369 LEU A O 1
ATOM 2997 N N . LEU A 1 370 ? 51.171 12.388 -55.374 1.00 96.56 370 LEU A N 1
ATOM 2998 C CA . LEU A 1 370 ? 52.016 13.559 -55.596 1.00 96.56 370 LEU A CA 1
ATOM 2999 C C . LEU A 1 370 ? 53.364 13.163 -56.212 1.00 96.56 370 LEU A C 1
ATOM 3001 O O . LEU A 1 370 ? 53.805 13.810 -57.161 1.00 96.56 370 LEU A O 1
ATOM 3005 N N . ASN A 1 371 ? 53.994 12.096 -55.717 1.00 96.31 371 ASN A N 1
ATOM 3006 C CA . ASN A 1 371 ? 55.251 11.590 -56.269 1.00 96.31 371 ASN A CA 1
ATOM 3007 C C . ASN A 1 371 ? 55.078 11.157 -57.737 1.00 96.31 371 ASN A C 1
ATOM 3009 O O . ASN A 1 371 ? 55.897 11.524 -58.579 1.00 96.31 371 ASN A O 1
ATOM 3013 N N . VAL A 1 372 ? 53.991 10.446 -58.068 1.00 96.50 372 VAL A N 1
ATOM 3014 C CA . VAL A 1 372 ? 53.654 10.079 -59.458 1.00 96.50 372 VAL A CA 1
ATOM 3015 C C . VAL A 1 372 ? 53.444 11.325 -60.319 1.00 96.50 372 VAL A C 1
ATOM 3017 O O . VAL A 1 372 ? 53.989 11.416 -61.416 1.00 96.50 372 VAL A O 1
ATOM 3020 N N . LYS A 1 373 ? 52.712 12.326 -59.816 1.00 96.38 373 LYS A N 1
ATOM 3021 C CA . LYS A 1 373 ? 52.499 13.596 -60.522 1.00 96.38 373 LYS A CA 1
ATOM 3022 C C . LYS A 1 373 ? 53.819 14.303 -60.823 1.00 96.38 373 LYS A C 1
ATOM 3024 O O . LYS A 1 373 ? 54.001 14.796 -61.931 1.00 96.38 373 LYS A O 1
ATOM 3029 N N . MET A 1 374 ? 54.740 14.341 -59.860 1.00 96.56 374 MET A N 1
ATOM 3030 C CA . MET A 1 374 ? 56.065 14.931 -60.060 1.00 96.56 374 MET A CA 1
ATOM 3031 C C . MET A 1 374 ? 56.874 14.177 -61.121 1.00 96.56 374 MET A C 1
ATOM 3033 O O . MET A 1 374 ? 57.529 14.817 -61.939 1.00 96.56 374 MET A O 1
ATOM 3037 N N . ALA A 1 375 ? 56.812 12.842 -61.145 1.00 95.56 375 ALA A N 1
ATOM 3038 C CA . ALA A 1 375 ? 57.453 12.046 -62.190 1.00 95.56 375 ALA A CA 1
ATOM 3039 C C . ALA A 1 375 ? 56.881 12.373 -63.581 1.00 95.56 375 ALA A C 1
ATOM 3041 O O . ALA A 1 375 ? 57.640 12.648 -64.509 1.00 95.56 375 ALA A O 1
ATOM 3042 N N . LEU A 1 376 ? 55.552 12.454 -63.702 1.00 94.69 376 LEU A N 1
ATOM 3043 C CA . LEU A 1 376 ? 54.882 12.843 -64.946 1.00 94.69 376 LEU A CA 1
ATOM 3044 C C . LEU A 1 376 ? 55.246 14.266 -65.394 1.00 94.69 376 LEU A C 1
ATOM 3046 O O . LEU A 1 376 ? 55.442 14.496 -66.584 1.00 94.69 376 LEU A O 1
ATOM 3050 N N . ASP A 1 377 ? 55.373 15.230 -64.478 1.00 94.31 377 ASP A N 1
ATOM 3051 C CA . ASP A 1 377 ? 55.826 16.581 -64.841 1.00 94.31 377 ASP A CA 1
ATOM 3052 C C . ASP A 1 377 ? 57.240 16.569 -65.435 1.00 94.31 377 ASP A C 1
ATOM 3054 O O . ASP A 1 377 ? 57.516 17.315 -66.378 1.00 94.31 377 ASP A O 1
ATOM 3058 N N . ILE A 1 378 ? 58.134 15.736 -64.887 1.00 92.75 378 ILE A N 1
ATOM 3059 C CA . ILE A 1 378 ? 59.500 15.564 -65.398 1.00 92.75 378 ILE A CA 1
ATOM 3060 C C . ILE A 1 378 ? 59.456 14.950 -66.799 1.00 92.75 378 ILE A C 1
ATOM 3062 O O . ILE A 1 378 ? 60.118 15.461 -67.702 1.00 92.75 378 ILE A O 1
ATOM 3066 N N . GLU A 1 379 ? 58.649 13.907 -67.010 1.00 93.31 379 GLU A N 1
ATOM 3067 C CA . GLU A 1 379 ? 58.450 13.297 -68.329 1.00 93.31 379 GLU A CA 1
ATOM 3068 C C . GLU A 1 379 ? 57.909 14.311 -69.342 1.00 93.31 379 GLU A C 1
ATOM 3070 O O . GLU A 1 379 ? 58.466 14.457 -70.426 1.00 93.31 379 GLU A O 1
ATOM 3075 N N . ILE A 1 380 ? 56.876 15.082 -68.988 1.00 89.50 380 ILE A N 1
ATOM 3076 C CA . I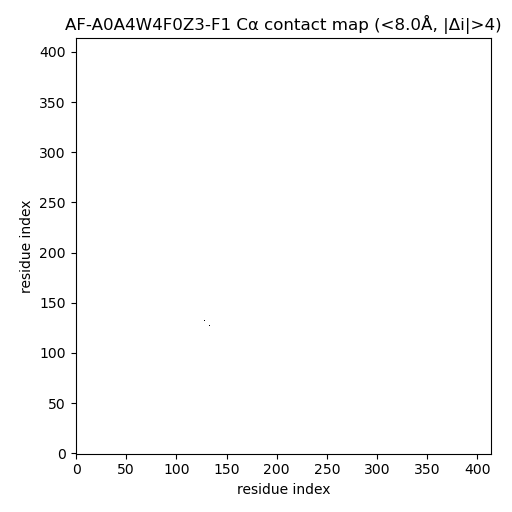LE A 1 380 ? 56.314 16.135 -69.846 1.00 89.50 380 ILE A CA 1
ATOM 3077 C C . ILE A 1 380 ? 57.366 17.202 -70.164 1.00 89.50 380 ILE A C 1
ATOM 3079 O O . ILE A 1 380 ? 57.455 17.654 -71.308 1.00 89.50 380 ILE A O 1
ATOM 3083 N N . ALA A 1 381 ? 58.163 17.623 -69.180 1.00 89.88 381 ALA A N 1
ATOM 3084 C CA . ALA A 1 381 ? 59.247 18.577 -69.395 1.00 89.88 381 ALA A CA 1
ATOM 3085 C C . ALA A 1 381 ? 60.312 18.019 -70.356 1.00 89.88 381 ALA A C 1
ATOM 3087 O O . ALA A 1 381 ? 60.761 18.742 -71.247 1.00 89.88 381 ALA A O 1
ATOM 3088 N N . ALA A 1 382 ? 60.660 16.736 -70.230 1.00 84.31 382 ALA A N 1
ATOM 3089 C CA . ALA A 1 382 ? 61.567 16.043 -71.141 1.00 84.31 382 ALA A CA 1
ATOM 3090 C C . ALA A 1 382 ? 60.973 15.893 -72.555 1.00 84.31 382 ALA A C 1
ATOM 3092 O O . ALA A 1 382 ? 61.649 16.162 -73.545 1.00 84.31 382 ALA A O 1
ATOM 3093 N N . TYR A 1 383 ? 59.689 15.554 -72.687 1.00 87.31 383 TYR A N 1
ATOM 3094 C CA . TYR A 1 383 ? 59.021 15.511 -73.990 1.00 87.31 383 TYR A CA 1
ATOM 3095 C C . TYR A 1 383 ? 58.983 16.891 -74.655 1.00 87.31 383 TYR A C 1
ATOM 3097 O O . TYR A 1 383 ? 59.235 17.006 -75.854 1.00 87.31 383 TYR A O 1
ATOM 3105 N N . ARG A 1 384 ? 58.728 17.958 -73.889 1.00 80.44 384 ARG A N 1
ATOM 3106 C CA . ARG A 1 384 ? 58.763 19.340 -74.395 1.00 80.44 384 ARG A CA 1
ATOM 3107 C C . ARG A 1 384 ? 60.158 19.766 -74.853 1.00 80.44 384 ARG A C 1
ATOM 3109 O O . ARG A 1 384 ? 60.244 20.516 -75.819 1.00 80.44 384 ARG A O 1
ATOM 3116 N N . SER A 1 385 ? 61.229 19.299 -74.207 1.00 73.50 385 SER A N 1
ATOM 3117 C CA . SER A 1 385 ? 62.602 19.624 -74.621 1.00 73.50 385 SER A CA 1
ATOM 3118 C C . SER A 1 385 ? 63.052 18.852 -75.866 1.00 73.50 385 SER A C 1
ATOM 3120 O O . SER A 1 385 ? 63.791 19.399 -76.678 1.00 73.50 385 SER A O 1
ATOM 3122 N N . VAL A 1 386 ? 62.575 17.619 -76.070 1.00 63.91 386 VAL A N 1
ATOM 3123 C CA . VAL A 1 386 ? 62.888 16.812 -77.267 1.00 63.91 386 VAL A CA 1
ATOM 3124 C C . VAL A 1 386 ? 62.038 17.219 -78.480 1.00 63.91 386 VAL A C 1
ATOM 3126 O O . VAL A 1 386 ? 62.530 17.209 -79.606 1.00 63.91 386 VAL A O 1
ATOM 3129 N N . ALA A 1 387 ? 60.785 17.637 -78.271 1.00 59.00 387 ALA A N 1
ATOM 3130 C CA . ALA A 1 387 ? 59.907 18.134 -79.336 1.00 59.00 387 ALA A CA 1
ATOM 3131 C C . ALA A 1 387 ? 60.269 19.554 -79.832 1.00 59.00 387 ALA A C 1
ATOM 3133 O O . ALA A 1 387 ? 59.758 19.985 -80.865 1.00 59.00 387 ALA A O 1
ATOM 3134 N N . PHE A 1 388 ? 61.155 20.270 -79.128 1.00 50.66 388 PHE A N 1
ATOM 3135 C CA . PHE A 1 388 ? 61.693 21.577 -79.522 1.00 50.66 388 PHE A CA 1
ATOM 3136 C C . PHE A 1 388 ? 63.237 21.559 -79.501 1.00 50.66 388 PHE A C 1
ATOM 3138 O O . PHE A 1 388 ? 63.852 21.923 -78.498 1.00 50.66 388 PHE A O 1
ATOM 3145 N N . PRO A 1 389 ? 63.898 21.172 -80.610 1.00 49.78 389 PRO A N 1
ATOM 3146 C CA . PRO A 1 389 ? 65.345 21.315 -80.754 1.00 49.78 389 PRO A CA 1
ATOM 3147 C C . PRO A 1 389 ? 65.745 22.805 -80.726 1.00 49.78 389 PRO A C 1
ATOM 3149 O O . PRO A 1 389 ? 64.990 23.652 -81.216 1.00 49.78 389 PRO A O 1
ATOM 3152 N N . PRO A 1 390 ? 66.930 23.170 -80.203 1.00 50.03 390 PRO A N 1
ATOM 3153 C CA . PRO A 1 390 ? 67.293 24.564 -79.990 1.00 50.03 390 PRO A CA 1
ATOM 3154 C C . PRO A 1 390 ? 67.725 25.235 -81.301 1.00 50.03 390 PRO A C 1
ATOM 3156 O O . PRO A 1 390 ? 68.896 25.208 -81.660 1.00 50.03 390 PRO A O 1
ATOM 3159 N N . TRP A 1 391 ? 66.794 25.909 -81.981 1.00 40.38 391 TRP A N 1
ATOM 3160 C CA . TRP A 1 391 ? 67.114 26.972 -82.942 1.00 40.38 391 TRP A CA 1
ATOM 3161 C C . TRP A 1 391 ? 66.129 28.147 -82.840 1.00 40.38 391 TRP A C 1
ATOM 3163 O O . TRP A 1 391 ? 65.160 28.217 -83.592 1.00 40.38 391 TRP A O 1
ATOM 3173 N N . ARG A 1 392 ? 66.430 29.072 -81.912 1.00 38.38 392 ARG A N 1
ATOM 3174 C CA . ARG A 1 392 ? 66.243 30.552 -81.919 1.00 38.38 392 ARG A CA 1
ATOM 3175 C C . ARG A 1 392 ? 66.023 31.043 -80.484 1.00 38.38 392 ARG A C 1
ATOM 3177 O O . ARG A 1 392 ? 65.031 30.714 -79.856 1.00 38.38 392 ARG A O 1
ATOM 3184 N N . LEU A 1 393 ? 67.056 31.619 -79.873 1.00 42.53 393 LEU A N 1
ATOM 3185 C CA . LEU A 1 393 ? 67.361 33.061 -79.836 1.00 42.53 393 LEU A CA 1
ATOM 3186 C C . LEU A 1 393 ? 66.478 33.858 -78.856 1.00 42.53 393 LEU A C 1
ATOM 3188 O O . LEU A 1 393 ? 65.345 34.210 -79.149 1.00 42.53 393 LEU A O 1
ATOM 3192 N N . THR A 1 394 ? 67.128 34.184 -77.734 1.00 43.62 394 THR A N 1
ATOM 3193 C CA . THR A 1 394 ? 67.261 35.518 -77.116 1.00 43.62 394 THR A CA 1
ATOM 3194 C C . THR A 1 394 ? 66.046 36.270 -76.569 1.00 43.62 394 THR A C 1
ATOM 3196 O O . THR A 1 394 ? 65.087 36.577 -77.261 1.00 43.62 394 THR A O 1
ATOM 3199 N N . SER A 1 395 ? 66.277 36.741 -75.337 1.00 40.28 395 SER A N 1
ATOM 3200 C CA . SER A 1 395 ? 65.779 37.971 -74.714 1.00 40.28 395 SER A CA 1
ATOM 3201 C C . SER A 1 395 ? 64.284 38.078 -74.419 1.00 40.28 395 SER A C 1
ATOM 3203 O O . SER A 1 395 ? 63.479 38.435 -75.268 1.00 40.28 395 SER A O 1
ATOM 3205 N N . SER A 1 396 ? 63.944 37.985 -73.138 1.00 34.22 396 SER A N 1
ATOM 3206 C CA . SER A 1 396 ? 63.478 39.169 -72.406 1.00 34.22 396 SER A CA 1
ATOM 3207 C C . SER A 1 396 ? 63.406 38.866 -70.911 1.00 34.22 396 SER A C 1
ATOM 3209 O O . SER A 1 396 ? 62.904 37.835 -70.472 1.00 34.22 396 SER A O 1
ATOM 3211 N N . GLN A 1 397 ? 63.996 39.770 -70.135 1.00 47.09 397 GLN A N 1
ATOM 3212 C CA . GLN A 1 397 ? 63.882 39.832 -68.686 1.00 47.09 397 GLN A CA 1
ATOM 3213 C C . GLN A 1 397 ? 62.407 39.957 -68.289 1.00 47.09 397 GLN A C 1
ATOM 3215 O O . GLN A 1 397 ? 61.692 40.804 -68.817 1.00 47.09 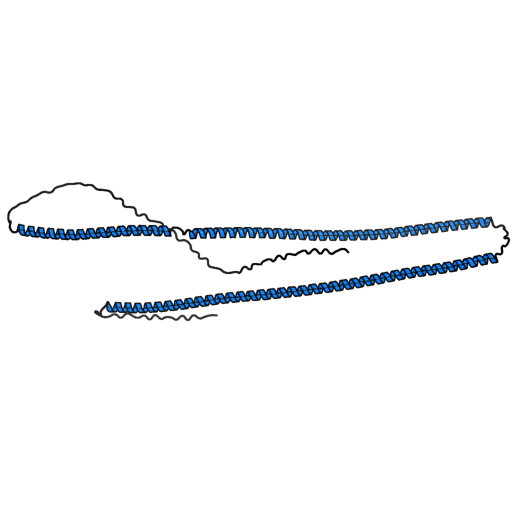397 GLN A O 1
ATOM 3220 N N . GLY A 1 398 ? 61.978 39.144 -67.326 1.00 37.50 398 GLY A N 1
ATOM 3221 C CA . GLY A 1 398 ? 60.622 39.159 -66.784 1.00 37.50 398 GLY A CA 1
ATOM 3222 C C . GLY A 1 398 ? 60.630 38.878 -65.286 1.00 37.50 398 GLY A C 1
ATOM 3223 O O . GLY A 1 398 ? 60.411 37.752 -64.865 1.00 37.50 398 GLY A O 1
ATOM 3224 N N . ILE A 1 399 ? 60.975 39.914 -64.519 1.00 42.66 399 ILE A N 1
ATOM 3225 C CA . ILE A 1 399 ? 60.492 40.273 -63.173 1.00 42.66 399 ILE A CA 1
ATOM 3226 C C . ILE A 1 399 ? 59.923 39.103 -62.342 1.00 42.66 399 ILE A C 1
ATOM 3228 O O . ILE A 1 399 ? 58.745 38.763 -62.428 1.00 42.66 399 ILE A O 1
ATOM 3232 N N . GLY A 1 400 ? 60.752 38.550 -61.454 1.00 37.41 400 GLY A N 1
ATOM 3233 C CA . GLY A 1 400 ? 60.293 37.713 -60.347 1.00 37.41 400 GLY A CA 1
ATOM 3234 C C . GLY A 1 400 ? 59.774 38.580 -59.198 1.00 37.41 400 GLY A C 1
ATOM 3235 O O . GLY A 1 400 ? 60.545 39.297 -58.564 1.00 37.41 400 GLY A O 1
ATOM 3236 N N . VAL A 1 401 ? 58.472 38.512 -58.920 1.00 41.56 401 VAL A N 1
ATOM 3237 C CA . VAL A 1 401 ? 57.866 39.063 -57.698 1.00 41.56 401 VAL A CA 1
ATOM 3238 C C . VAL A 1 401 ? 58.000 38.020 -56.579 1.00 41.56 401 VAL A C 1
ATOM 3240 O O . VAL A 1 401 ? 57.577 36.879 -56.780 1.00 41.56 401 VAL A O 1
ATOM 3243 N N . PRO A 1 402 ? 58.547 38.350 -55.394 1.00 42.28 402 PRO A N 1
ATOM 3244 C CA . PRO A 1 402 ? 58.619 37.398 -54.294 1.00 42.28 402 PRO A CA 1
ATOM 3245 C C . PRO A 1 402 ? 57.265 37.303 -53.575 1.00 42.28 402 PRO A C 1
ATOM 3247 O O . PRO A 1 402 ? 56.803 38.257 -52.949 1.00 42.28 402 PRO A O 1
ATOM 3250 N N . VAL A 1 403 ? 56.630 36.128 -53.621 1.00 39.91 403 VAL A N 1
ATOM 3251 C CA . VAL A 1 403 ? 55.477 35.807 -52.768 1.00 39.91 403 VAL A CA 1
ATOM 3252 C C . VAL A 1 403 ? 55.989 35.434 -51.376 1.00 39.91 403 VAL A C 1
ATOM 3254 O O . VAL A 1 403 ? 56.520 34.350 -51.145 1.00 39.91 403 VAL A O 1
ATOM 3257 N N . VAL A 1 404 ? 55.824 36.358 -50.430 1.00 41.91 404 VAL A N 1
ATOM 3258 C CA . VAL A 1 404 ? 56.066 36.138 -49.000 1.00 41.91 404 VAL A CA 1
ATOM 3259 C C . VAL A 1 404 ? 54.956 35.248 -48.436 1.00 41.91 404 VAL A C 1
ATOM 3261 O O . VAL A 1 404 ? 53.822 35.687 -48.245 1.00 41.91 404 VAL A O 1
ATOM 3264 N N . VAL A 1 405 ? 55.284 33.997 -48.110 1.00 40.34 405 VAL A N 1
ATOM 3265 C CA . VAL A 1 405 ? 54.399 33.105 -47.348 1.00 40.34 405 VAL A CA 1
ATOM 3266 C C . VAL A 1 405 ? 54.426 33.524 -45.873 1.00 40.34 405 VAL A C 1
ATOM 3268 O O . VAL A 1 405 ? 55.349 33.201 -45.126 1.00 40.34 405 VAL A O 1
ATOM 3271 N N . ARG A 1 406 ? 53.401 34.262 -45.427 1.00 39.12 406 ARG A N 1
ATOM 3272 C CA . ARG A 1 406 ? 53.179 34.555 -44.001 1.00 39.12 406 ARG A CA 1
ATOM 3273 C C . ARG A 1 406 ? 52.690 33.297 -43.279 1.00 39.12 406 ARG A C 1
ATOM 3275 O O . ARG A 1 406 ? 51.545 32.880 -43.427 1.00 39.12 406 ARG A O 1
ATOM 3282 N N . LYS A 1 407 ? 53.552 32.732 -42.435 1.00 42.44 407 LYS A N 1
ATOM 3283 C CA . LYS A 1 407 ? 53.240 31.648 -41.494 1.00 42.44 407 LYS A CA 1
ATOM 3284 C C . LYS A 1 407 ? 52.323 32.194 -40.384 1.00 42.44 407 LYS A C 1
ATOM 3286 O O . LYS A 1 407 ? 52.793 32.854 -39.459 1.00 42.44 407 LYS A O 1
ATOM 3291 N N . ARG A 1 408 ? 51.005 31.963 -40.469 1.00 40.56 408 ARG A N 1
ATOM 3292 C CA . ARG A 1 408 ? 50.075 32.241 -39.357 1.00 40.56 408 ARG A CA 1
ATOM 3293 C C . ARG A 1 408 ? 50.285 31.194 -38.262 1.00 40.56 408 ARG A C 1
ATOM 3295 O O . ARG A 1 408 ? 49.924 30.033 -38.412 1.00 40.56 408 ARG A O 1
ATOM 3302 N N . ARG A 1 409 ? 50.899 31.623 -37.161 1.00 41.06 409 ARG A N 1
ATOM 3303 C CA . ARG A 1 409 ? 51.025 30.868 -35.912 1.00 41.06 409 ARG A CA 1
ATOM 3304 C C . ARG A 1 409 ? 49.676 30.945 -35.187 1.00 41.06 409 ARG A C 1
ATOM 3306 O O . ARG A 1 409 ? 49.334 31.992 -34.648 1.00 41.06 409 ARG A O 1
ATOM 3313 N N . MET A 1 410 ? 48.898 29.865 -35.225 1.00 39.12 410 MET A N 1
ATOM 3314 C CA . MET A 1 410 ? 47.671 29.736 -34.435 1.00 39.12 410 MET A CA 1
ATOM 3315 C C . MET A 1 410 ? 48.075 29.587 -32.959 1.00 39.12 410 MET A C 1
ATOM 3317 O O . MET A 1 410 ? 48.737 28.614 -32.593 1.00 39.12 410 MET A O 1
ATOM 3321 N N . LYS A 1 411 ? 47.740 30.579 -32.127 1.00 46.94 411 LYS A N 1
ATOM 3322 C CA . LYS A 1 411 ? 47.757 30.444 -30.665 1.00 46.94 411 LYS A CA 1
ATOM 3323 C C . LYS A 1 411 ? 46.673 29.431 -30.284 1.00 46.94 411 LYS A C 1
ATOM 3325 O O . LYS A 1 411 ? 45.533 29.588 -30.707 1.00 46.94 411 LYS A O 1
ATOM 3330 N N . ARG A 1 412 ? 47.046 28.404 -29.516 1.00 45.88 412 ARG A N 1
ATOM 3331 C CA . ARG A 1 412 ? 46.097 27.628 -28.712 1.00 45.88 412 ARG A CA 1
ATOM 3332 C C . ARG A 1 412 ? 45.788 28.465 -27.475 1.00 45.88 412 ARG A C 1
ATOM 3334 O O . ARG A 1 412 ? 46.725 28.930 -26.827 1.00 45.88 412 ARG A O 1
ATOM 3341 N N . SER A 1 413 ? 44.509 28.675 -27.221 1.00 50.66 413 SER A N 1
ATOM 3342 C CA . SER A 1 413 ? 43.973 29.099 -25.934 1.00 50.66 413 SER A CA 1
ATOM 3343 C C . SER A 1 413 ? 43.144 27.923 -25.432 1.00 50.66 413 SER A C 1
ATOM 3345 O O . SER A 1 413 ? 42.351 27.412 -26.221 1.00 50.66 413 SER A O 1
ATOM 3347 N N . ASP A 1 414 ? 43.482 27.496 -24.215 1.00 45.59 414 ASP A N 1
ATOM 3348 C CA . ASP A 1 414 ? 42.770 26.677 -23.219 1.00 45.59 414 ASP A CA 1
ATOM 3349 C C . ASP A 1 414 ? 41.683 25.691 -23.669 1.00 45.59 414 ASP A C 1
ATOM 3351 O O . ASP A 1 414 ? 40.646 26.116 -24.229 1.00 45.59 414 ASP A O 1
#

InterPro domains:
  IPR006821 Intermediate filament head, DNA-binding domain [PF04732] (29-84)
  IPR039008 Intermediate filament, rod domain [PF00038] (85-385)
  IPR039008 Intermediate filament, rod domain [PS51842] (86-384)
  IPR039008 Intermediate filament, rod domain [SM01391] (85-387)
  IPR050405 Intermediate filament structural protein [PTHR45652] (19-385)

pLDDT: mean 77.82, std 23.73, range [30.28, 98.5]

Sequence (414 aa):
MTQNTHTHTHTRSWACYTLLSSPSRMTAAYRGTPRSYGAPSPVMTSAGYRGKLSAGRSGCAPVPDALDLSQSTAITNEMKIIRTNEKEQLQGLNDRFVTFIEKVHHLEQHNRVLEAEVASLRQRHNEPSRLHDLYEQEIRELRSRVEELTHEKSQTQLDCVHVTETLERLKEKLDEEIRLREEAENSLRGYRKDVDDATLARLELEKKVESLLDEIGFLRKVHEEELQDVFNSLNVKQVSVEMDVSKPDLAVALKDIRAQYEVLSSRNQQQAEEWYRSKFASVTEVAARNNDAIKQARDELSEYRRQVQARTLEIEALRGHNEALERQLAEMEDRHSNEIGELQVNQLENALRSTKGEMSRHLREYQELLNVKMALDIEIAAYRSVAFPPWRLTSSQGIGVPVVVRKRRMKRSD

Solvent-accessible surface area (backbone atoms only — not comparable to full-atom values): 24936 Å² total; per-residue (Å²): 144,84,82,88,82,87,80,86,78,84,82,79,82,79,81,81,83,82,78,86,79,86,90,84,77,93,82,83,89,79,90,78,83,86,81,82,89,82,82,82,86,85,84,84,84,90,79,89,84,84,87,86,89,85,87,90,82,89,88,82,89,83,86,84,88,87,90,67,94,72,62,52,61,56,54,50,48,50,50,47,50,51,49,50,50,50,49,49,52,52,46,54,49,46,54,52,47,50,55,47,50,51,50,49,50,51,49,51,53,50,48,53,50,50,51,52,50,51,50,54,51,50,53,61,69,70,47,78,55,71,66,56,57,52,52,54,48,51,53,50,52,53,49,51,52,50,53,52,52,53,49,54,50,52,52,52,51,50,50,50,52,51,52,51,53,52,51,50,56,50,48,55,51,49,54,50,51,51,51,52,49,51,51,51,52,52,51,50,54,48,52,51,49,53,49,51,54,50,51,50,54,48,51,55,52,50,52,49,51,52,55,51,51,51,47,52,52,49,54,52,51,52,52,51,51,53,50,49,50,52,51,47,56,54,48,53,76,72,65,80,71,88,83,86,78,82,78,65,70,58,70,58,55,52,49,51,52,49,51,52,49,52,51,50,50,52,50,49,52,51,50,50,53,52,51,50,50,51,50,52,51,51,52,51,50,52,52,49,53,51,54,50,51,54,48,51,55,50,52,52,51,52,49,53,52,50,49,50,52,54,52,52,52,50,52,52,52,51,49,54,50,49,54,50,52,52,50,50,48,51,55,49,52,52,50,51,52,48,52,52,50,52,53,52,51,52,51,50,51,49,52,52,50,49,53,52,50,51,52,55,47,52,55,50,53,52,51,52,51,49,52,52,50,53,51,50,52,51,51,52,53,51,50,55,51,67,77,49,71,96,83,80,84,83,88,78,93,76,86,85,79,84,84,82,83,79,82,81,78,80,78,86,76,136

Organism: Electrophorus electricus (NCBI:txid8005)

Secondary structure (DSSP, 8-state):
-------------------PPPP---------PPPPP-----PPPP----------------------TTTHHHHHHHHHHHHHHHHHHHHHHHHHHHHHHHHHHHHHHHHHHHHHHHHHHHHHHSS--HHHHHHHHHHHHHHHHHHHHHHHHHHHHHHHHHHHHHHHHHHHHHHHHHHHHHHHHHHHHHHHHHHHHHHHHHHHHHHHHHHHHHHHHHHHHHHHHHHHHHHHHHHHTTS-S--------HHHHHHHHHHHHHHHHHHHHHHHHHHHHHHHHHHHHHHHHHHHHHHHHHHHHHHHHHHHHHHHHHHHHHHHHHHHHHHHHHHHHHHHHHHHHHHHHHHHHHHHHHHHHHHHHHHHHHHHHHHHHHHHHHHHHHHHHHSS-S------------------------

Foldseek 3Di:
DDDDDDDDDDDDDDDDDDDDDDDDDDDDDDDDDDDDDDDDDDDDDDDDDDDDDDDDDDDDDDDDDDDDPPVVVVVVVVVVVVVVVVVVVVVVVVVVVVVVVVVVVVVVVVVVVVVVVVVVVVVVVPPPDPVVVVVVVVVVVVVVVVVVVVVVVVVVVVVVVVVVVVVVVVVVVVVVVVVVVVVVVVVVVVVVVVVVVVVVVVVVVVVVVVVVVVVVVVVVVVVVVVVVVVVVVVVCVVDPDDDDDPDDPVVVVVVVVVVVVVVVVVVVVVVVVVVVVVVVVVVVVVVVVVVVVVVVVVVVVVVVVVVVVVVVVVVVVVVVVVVVVVVVVVVVVVVVVVVVVVVVVVVVVVVVVVVVVVVVVVVVVVVVVVVVVVVVVVVVVVVVPVVDDDDDDDDDDDDDDDDDDDDDDDDDDD